Protein AF-0000000066362443 (afdb_homodimer)

Secondary structure (DSSP, 8-state):
---EEEEEEEEE---HHHHHHHHHHHHHHHHHHHHHHHTT--HHHHHHHHHHHHHH-TTS-SBTBPPP-TTS---EEEEEEETTT--EEEEEEE-S-S-HHHHHHHHHHHSS-SEEEHHHHHHHHHHTTPPPPS--S-HHHHHHHHHHHHS---HHHHHSSS----EEEEEEE-TTS-EEEEEEE---TTPPTTB--STTSBTTTEEEETTTEEEEEEE-HHHHHHHTHHHHHHHHHHTT--HHHHHHHHHHHHHHHH---EEEEEEETTS-EEEEESSSEEEEEEEETTEEEEESSTT--EEEE--/---EEEEEEEEE---HHHHHHHHHHHHHHHHHHHHHHHTT--HHHHHHHHHHHHHH-TTS-SBTBPPP-TTS---EEEEEEETTT--EEEEEEE-S-S-HHHHHHHHHHHSS-SEEEHHHHHHHHHHTTPPPPS--S-HHHHHHHHHHHHS---HHHHHSSS----EEEEEEE-TTS-EEEEEEE---TTPPTTB--STTSBTTTEEEETTTEEEEEEE-HHHHHHHTHHHHHHHHHHTT--HHHHHHHHHHHHHHHH---EEEEEEETTS-EEEEESSSEEEEEEEETTEEEEESSTT--EEEE--

Structure (mmCIF, N/CA/C/O backbone):
data_AF-0000000066362443-model_v1
#
loop_
_entity.id
_entity.type
_entity.pdbx_description
1 polymer 'Isoaspartyl peptidase/L-asparaginase'
#
loop_
_atom_site.group_PDB
_atom_site.id
_atom_site.type_symbol
_atom_site.label_atom_id
_atom_site.label_alt_id
_atom_site.label_comp_id
_atom_site.label_asym_id
_atom_site.label_entity_id
_atom_site.label_seq_id
_atom_site.pdbx_PDB_ins_code
_atom_site.Cartn_x
_atom_site.Cartn_y
_atom_site.Cartn_z
_atom_site.occupancy
_atom_site.B_iso_or_equiv
_atom_site.auth_seq_id
_atom_site.auth_comp_id
_atom_site.auth_asym_id
_atom_site.auth_atom_id
_atom_site.pdbx_PDB_model_num
ATOM 1 N N . MET A 1 1 ? -24.266 21 6.996 1 66.88 1 MET A N 1
ATOM 2 C CA . MET A 1 1 ? -23.75 20.016 7.938 1 66.88 1 MET A CA 1
ATOM 3 C C . MET A 1 1 ? -22.469 20.5 8.594 1 66.88 1 MET A C 1
ATOM 5 O O . MET A 1 1 ? -21.828 21.422 8.094 1 66.88 1 MET A O 1
ATOM 9 N N . LYS A 1 2 ? -22.219 19.984 9.773 1 86.62 2 LYS A N 1
ATOM 10 C CA . LYS A 1 2 ? -21.047 20.375 10.547 1 86.62 2 LYS A CA 1
ATOM 11 C C . LYS A 1 2 ? -19.766 19.922 9.859 1 86.62 2 LYS A C 1
ATOM 13 O O . LYS A 1 2 ? -19.703 18.844 9.281 1 86.62 2 LYS A O 1
ATOM 18 N N . THR A 1 3 ? -18.891 20.875 9.68 1 96.44 3 THR A N 1
ATOM 19 C CA . THR A 1 3 ? -17.578 20.609 9.102 1 96.44 3 THR A CA 1
ATOM 20 C C . THR A 1 3 ? -16.547 20.359 10.203 1 96.44 3 THR A C 1
ATOM 22 O O . THR A 1 3 ? -16.672 20.891 11.305 1 96.44 3 THR A O 1
ATOM 25 N N . VAL A 1 4 ? -15.672 19.5 9.977 1 98.62 4 VAL A N 1
ATOM 26 C CA . VAL A 1 4 ? -14.609 19.172 10.914 1 98.62 4 VAL A CA 1
ATOM 27 C C . VAL A 1 4 ? -13.289 18.984 10.164 1 98.62 4 VAL A C 1
ATOM 29 O O . VAL A 1 4 ? -13.273 18.438 9.055 1 98.62 4 VAL A O 1
ATOM 32 N N . ILE A 1 5 ? -12.219 19.453 10.688 1 98.81 5 ILE A N 1
ATOM 33 C CA . ILE A 1 5 ? -10.883 19.141 10.203 1 98.81 5 ILE A CA 1
ATOM 34 C C . ILE A 1 5 ? -9.992 18.75 11.375 1 98.81 5 ILE A C 1
ATOM 36 O O . ILE A 1 5 ? -10.094 19.328 12.461 1 98.81 5 ILE A O 1
ATOM 40 N N . VAL A 1 6 ? -9.227 17.734 11.227 1 98.94 6 VAL A N 1
ATOM 41 C CA . VAL A 1 6 ? -8.258 17.281 12.211 1 98.94 6 VAL A CA 1
ATOM 42 C C . VAL A 1 6 ? -6.895 17.078 11.547 1 98.94 6 VAL A C 1
ATOM 44 O O . VAL A 1 6 ? -6.809 16.5 10.461 1 98.94 6 VAL A O 1
ATOM 47 N N . VAL A 1 7 ? -5.809 17.578 12.18 1 98.88 7 VAL A N 1
ATOM 48 C CA . VAL A 1 7 ? -4.469 17.516 11.602 1 98.88 7 VAL A CA 1
ATOM 49 C C . VAL A 1 7 ? -3.488 16.953 12.625 1 98.88 7 VAL A C 1
ATOM 51 O O . VAL A 1 7 ? -3.68 17.109 13.828 1 98.88 7 VAL A O 1
ATOM 54 N N . HIS A 1 8 ? -2.531 16.219 12.164 1 98.81 8 HIS A N 1
ATOM 55 C CA . HIS A 1 8 ? -1.396 15.859 13 1 98.81 8 HIS A CA 1
ATOM 56 C C . HIS A 1 8 ? -0.08 16.312 12.375 1 98.81 8 HIS A C 1
ATOM 58 O O . HIS A 1 8 ? 0.039 16.375 11.148 1 98.81 8 HIS A O 1
ATOM 64 N N . GLY A 1 9 ? 0.887 16.531 13.273 1 98.19 9 GLY A N 1
ATOM 65 C CA . GLY A 1 9 ? 2.211 16.969 12.844 1 98.19 9 GLY A CA 1
ATOM 66 C C . GLY A 1 9 ? 3.281 15.922 13.086 1 98.19 9 GLY A C 1
ATOM 67 O O . GLY A 1 9 ? 4.457 16.25 13.258 1 98.19 9 GLY A O 1
ATOM 68 N N . GLY A 1 10 ? 2.834 14.688 13.18 1 97.25 10 GLY A N 1
ATOM 69 C CA . GLY A 1 10 ? 3.795 13.609 13.352 1 97.25 10 GLY A CA 1
ATOM 70 C C . GLY A 1 10 ? 3.857 13.078 14.773 1 97.25 10 GLY A C 1
ATOM 71 O O . GLY A 1 10 ? 3.838 13.859 15.727 1 97.25 10 GLY A O 1
ATOM 72 N N . ALA A 1 11 ? 3.922 11.766 14.883 1 95.31 11 ALA A N 1
ATOM 73 C CA . ALA A 1 11 ? 4.035 11.094 16.172 1 95.31 11 ALA A CA 1
ATOM 74 C C . ALA A 1 11 ? 5.477 10.664 16.438 1 95.31 11 ALA A C 1
ATOM 76 O O . ALA A 1 11 ? 6.008 9.789 15.766 1 95.31 11 ALA A O 1
ATOM 77 N N . TRP A 1 12 ? 6.141 11.234 17.406 1 92.12 12 TRP A N 1
ATOM 78 C CA . TRP A 1 12 ? 7.508 10.93 17.797 1 92.12 12 TRP A CA 1
ATOM 79 C C . TRP A 1 12 ? 7.875 11.656 19.094 1 92.12 12 TRP A C 1
ATOM 81 O O . TRP A 1 12 ? 7.027 12.312 19.703 1 92.12 12 TRP A O 1
ATOM 91 N N . SER A 1 13 ? 9.109 11.5 19.438 1 92.06 13 SER A N 1
ATOM 92 C CA . SER A 1 13 ? 9.594 12.188 20.641 1 92.06 13 SER A CA 1
ATOM 93 C C . SER A 1 13 ? 9.992 13.625 20.328 1 92.06 13 SER A C 1
ATOM 95 O O . SER A 1 13 ? 11.172 13.984 20.422 1 92.06 13 SER A O 1
ATOM 97 N N . ILE A 1 14 ? 9.016 14.43 20.047 1 92.75 14 ILE A N 1
ATOM 98 C CA . ILE A 1 14 ? 9.25 15.828 19.703 1 92.75 14 ILE A CA 1
ATOM 99 C C . ILE A 1 14 ? 10.039 16.516 20.812 1 92.75 14 ILE A C 1
ATOM 101 O O . ILE A 1 14 ? 9.594 16.562 21.969 1 92.75 14 ILE A O 1
ATOM 105 N N . PRO A 1 15 ? 11.164 17.047 20.453 1 92.81 15 PRO A N 1
ATOM 106 C CA . PRO A 1 15 ? 11.969 17.719 21.484 1 92.81 15 PRO A CA 1
ATOM 107 C C . PRO A 1 15 ? 11.305 19 22 1 92.81 15 PRO A C 1
ATOM 109 O O . PRO A 1 15 ? 10.523 19.625 21.281 1 92.81 15 PRO A O 1
ATOM 112 N N . ASP A 1 16 ? 11.711 19.438 23.125 1 95.06 16 ASP A N 1
ATOM 113 C CA . ASP A 1 16 ? 11.172 20.641 23.734 1 95.06 16 ASP A CA 1
ATOM 114 C C . ASP A 1 16 ? 11.375 21.859 22.828 1 95.06 16 ASP A C 1
ATOM 116 O O . ASP A 1 16 ? 10.516 22.734 22.766 1 95.06 16 ASP A O 1
ATOM 120 N N . ALA A 1 17 ? 12.492 21.844 22.156 1 93.44 17 ALA A N 1
ATOM 121 C CA . ALA A 1 17 ? 12.859 22.984 21.312 1 93.44 17 ALA A CA 1
ATOM 122 C C . ALA A 1 17 ? 11.875 23.156 20.172 1 93.44 17 ALA A C 1
ATOM 124 O O . ALA A 1 17 ? 11.734 24.266 19.625 1 93.44 17 ALA A O 1
ATOM 125 N N . LEU A 1 18 ? 11.117 22.094 19.812 1 93.62 18 LEU A N 1
ATOM 126 C CA . LEU A 1 18 ? 10.203 22.125 18.672 1 93.62 18 LEU A CA 1
ATOM 127 C C . LEU A 1 18 ? 8.75 22.141 19.141 1 93.62 18 LEU A C 1
ATOM 129 O O . LEU A 1 18 ? 7.836 22.234 18.312 1 93.62 18 LEU A O 1
ATOM 133 N N . ALA A 1 19 ? 8.5 22.047 20.406 1 96.62 19 ALA A N 1
ATOM 134 C CA . ALA A 1 19 ? 7.152 21.891 20.953 1 96.62 19 ALA A CA 1
ATOM 135 C C . ALA A 1 19 ? 6.25 23.047 20.531 1 96.62 19 ALA A C 1
ATOM 137 O O . ALA A 1 19 ? 5.164 22.828 19.984 1 96.62 19 ALA A O 1
ATOM 138 N N . GLU A 1 20 ? 6.691 24.25 20.75 1 97.62 20 GLU A N 1
ATOM 139 C CA . GLU A 1 20 ? 5.867 25.422 20.484 1 97.62 20 GLU A CA 1
ATOM 140 C C . GLU A 1 20 ? 5.605 25.562 18.984 1 97.62 20 GLU A C 1
ATOM 142 O O . GLU A 1 20 ? 4.477 25.844 18.578 1 97.62 20 GLU A O 1
ATOM 147 N N . SER A 1 21 ? 6.652 25.406 18.188 1 97.38 21 SER A N 1
ATOM 148 C CA . SER A 1 21 ? 6.496 25.547 16.75 1 97.38 21 SER A CA 1
ATOM 149 C C . SER A 1 21 ? 5.605 24.453 16.188 1 97.38 21 SER A C 1
ATOM 151 O O . SER A 1 21 ? 4.855 24.672 15.234 1 97.38 21 SER A O 1
ATOM 153 N N . SER A 1 22 ? 5.715 23.281 16.766 1 97.56 22 SER A N 1
ATOM 154 C CA . SER A 1 22 ? 4.875 22.172 16.312 1 97.56 22 SER A CA 1
ATOM 155 C C . SER A 1 22 ? 3.398 22.453 16.562 1 97.56 22 SER A C 1
ATOM 157 O O . SER A 1 22 ? 2.562 22.25 15.688 1 97.56 22 SER A O 1
ATOM 159 N N . VAL A 1 23 ? 3.1 22.938 17.734 1 98.56 23 VAL A N 1
ATOM 160 C CA . VAL A 1 23 ? 1.715 23.234 18.094 1 98.56 23 VAL A CA 1
ATOM 161 C C . VAL A 1 23 ? 1.209 24.391 17.219 1 98.56 23 VAL A C 1
ATOM 163 O O . VAL A 1 23 ? 0.091 24.344 16.703 1 98.56 23 VAL A O 1
ATOM 166 N N . ALA A 1 24 ? 2.043 25.422 17.078 1 98.62 24 ALA A N 1
ATOM 167 C CA . ALA A 1 24 ? 1.66 26.562 16.25 1 98.62 24 ALA A CA 1
ATOM 168 C C . ALA A 1 24 ? 1.382 26.125 14.812 1 98.62 24 ALA A C 1
ATOM 170 O O . ALA A 1 24 ? 0.449 26.609 14.172 1 98.62 24 ALA A O 1
ATOM 171 N N . GLY A 1 25 ? 2.242 25.188 14.328 1 98.5 25 GLY A N 1
ATOM 172 C CA . GLY A 1 25 ? 2.1 24.703 12.961 1 98.5 25 GLY A CA 1
ATOM 173 C C . GLY A 1 25 ? 0.812 23.938 12.727 1 98.5 25 GLY A C 1
ATOM 174 O O . GLY A 1 25 ? 0.129 24.156 11.727 1 98.5 25 GLY A O 1
ATOM 175 N N . VAL A 1 26 ? 0.477 23.062 13.633 1 98.75 26 VAL A N 1
ATOM 176 C CA . VAL A 1 26 ? -0.737 22.266 13.445 1 98.75 26 VAL A CA 1
ATOM 177 C C . VAL A 1 26 ? -1.964 23.172 13.602 1 98.75 26 VAL A C 1
ATOM 179 O O . VAL A 1 26 ? -2.988 22.953 12.953 1 98.75 26 VAL A O 1
ATOM 182 N N . LYS A 1 27 ? -1.936 24.141 14.5 1 98.81 27 LYS A N 1
ATOM 183 C CA . LYS A 1 27 ? -3.033 25.094 14.617 1 98.81 27 LYS A CA 1
ATOM 184 C C . LYS A 1 27 ? -3.244 25.844 13.305 1 98.81 27 LYS A C 1
ATOM 186 O O . LYS A 1 27 ? -4.379 26 12.844 1 98.81 27 LYS A O 1
ATOM 191 N N . ALA A 1 28 ? -2.145 26.344 12.773 1 98.81 28 ALA A N 1
ATOM 192 C CA . ALA A 1 28 ? -2.215 27.078 11.516 1 98.81 28 ALA A CA 1
ATOM 193 C C . ALA A 1 28 ? -2.811 26.219 10.406 1 98.81 28 ALA A C 1
ATOM 195 O O . ALA A 1 28 ? -3.633 26.703 9.625 1 98.81 28 ALA A O 1
ATOM 196 N N . ALA A 1 29 ? -2.355 24.969 10.328 1 98.88 29 ALA A N 1
ATOM 197 C CA . ALA A 1 29 ? -2.842 24.047 9.305 1 98.88 29 ALA A CA 1
ATOM 198 C C . ALA A 1 29 ? -4.336 23.797 9.469 1 98.88 29 ALA A C 1
ATOM 200 O O . ALA A 1 29 ? -5.086 23.797 8.492 1 98.88 29 ALA A O 1
ATOM 201 N N . ALA A 1 30 ? -4.766 23.516 10.695 1 98.88 30 ALA A N 1
ATOM 202 C CA . ALA A 1 30 ? -6.18 23.266 10.969 1 98.88 30 ALA A CA 1
ATOM 203 C C . ALA A 1 30 ? -7.027 24.484 10.594 1 98.88 30 ALA A C 1
ATOM 205 O O . ALA A 1 30 ? -8.102 24.344 10 1 98.88 30 ALA A O 1
ATOM 206 N N . ARG A 1 31 ? -6.551 25.688 10.938 1 98.62 31 ARG A N 1
ATOM 207 C CA . ARG A 1 31 ? -7.262 26.922 10.609 1 98.62 31 ARG A CA 1
ATOM 208 C C . ARG A 1 31 ? -7.367 27.109 9.102 1 98.62 31 ARG A C 1
ATOM 210 O O . ARG A 1 31 ? -8.398 27.547 8.594 1 98.62 31 ARG A O 1
ATOM 217 N N . ALA A 1 32 ? -6.293 26.812 8.438 1 98.81 32 ALA A N 1
ATOM 218 C CA . ALA A 1 32 ? -6.289 26.938 6.984 1 98.81 32 ALA A CA 1
ATOM 219 C C . ALA A 1 32 ? -7.312 26 6.348 1 98.81 32 ALA A C 1
ATOM 221 O O . ALA A 1 32 ? -8.047 26.406 5.441 1 98.81 32 ALA A O 1
ATOM 222 N N . GLY A 1 33 ? -7.301 24.719 6.762 1 98.81 33 GLY A N 1
ATOM 223 C CA . GLY A 1 33 ? -8.289 23.781 6.262 1 98.81 33 GLY A CA 1
ATOM 224 C C . GLY A 1 33 ? -9.719 24.172 6.594 1 98.81 33 GLY A C 1
ATOM 225 O O . GLY A 1 33 ? -10.617 24.031 5.762 1 98.81 33 GLY A O 1
ATOM 226 N N . ASP A 1 34 ? -9.906 24.656 7.777 1 98.31 34 ASP A N 1
ATOM 227 C CA . ASP A 1 34 ? -11.234 25.094 8.211 1 98.31 34 ASP A CA 1
ATOM 228 C C . ASP A 1 34 ? -11.742 26.25 7.352 1 98.31 34 ASP A C 1
ATOM 230 O O . ASP A 1 34 ? -12.93 26.328 7.035 1 98.31 34 ASP A O 1
ATOM 234 N N . ALA A 1 35 ? -10.883 27.203 7.109 1 98 35 ALA A N 1
ATOM 235 C CA . ALA A 1 35 ? -11.258 28.344 6.27 1 98 35 ALA A CA 1
ATOM 236 C C . ALA A 1 35 ? -11.805 27.875 4.926 1 98 35 ALA A C 1
ATOM 238 O O . ALA A 1 35 ? -12.75 28.453 4.395 1 98 35 ALA A O 1
ATOM 239 N N . VAL A 1 36 ? -11.219 26.812 4.395 1 98.38 36 VAL A N 1
ATOM 240 C CA . VAL A 1 36 ? -11.688 26.234 3.143 1 98.38 36 VAL A CA 1
ATOM 241 C C . VAL A 1 36 ? -13.086 25.656 3.326 1 98.38 36 VAL A C 1
ATOM 243 O O . VAL A 1 36 ? -13.984 25.922 2.521 1 98.38 36 VAL A O 1
ATOM 246 N N . LEU A 1 37 ? -13.281 24.938 4.348 1 98.06 37 LEU A N 1
ATOM 247 C CA . LEU A 1 37 ? -14.562 24.297 4.613 1 98.06 37 LEU A CA 1
ATOM 248 C C . LEU A 1 37 ? -15.664 25.328 4.824 1 98.06 37 LEU A C 1
ATOM 250 O O . LEU A 1 37 ? -16.797 25.125 4.387 1 98.06 37 LEU A O 1
ATOM 254 N N . ARG A 1 38 ? -15.336 26.375 5.453 1 95.56 38 ARG A N 1
ATOM 255 C CA . ARG A 1 38 ? -16.312 27.406 5.789 1 95.56 38 ARG A CA 1
ATOM 256 C C . ARG A 1 38 ? -16.828 28.109 4.531 1 95.56 38 ARG A C 1
ATOM 258 O O . ARG A 1 38 ? -17.922 28.672 4.531 1 95.56 38 ARG A O 1
ATOM 265 N N . THR A 1 39 ? -16.094 28.125 3.506 1 95.94 39 THR A N 1
ATOM 266 C CA . THR A 1 39 ? -16.516 28.734 2.252 1 95.94 39 THR A CA 1
ATOM 267 C C . THR A 1 39 ? -17.359 27.766 1.432 1 95.94 39 THR A C 1
ATOM 269 O O . THR A 1 39 ? -17.734 28.062 0.299 1 95.94 39 THR A O 1
ATOM 272 N N . GLY A 1 40 ? -17.531 26.578 1.901 1 95.88 40 GLY A N 1
ATOM 273 C CA . GLY A 1 40 ? -18.375 25.594 1.233 1 95.88 40 GLY A CA 1
ATOM 274 C C . GLY A 1 40 ? -17.594 24.688 0.296 1 95.88 40 GLY A C 1
ATOM 275 O O . GLY A 1 40 ? -18.188 23.859 -0.398 1 95.88 40 GLY A O 1
ATOM 276 N N . ARG A 1 41 ? -16.281 24.781 0.365 1 97.44 41 ARG A N 1
ATOM 277 C CA . ARG A 1 41 ? -15.453 23.938 -0.494 1 97.44 41 ARG A CA 1
ATOM 278 C C . ARG A 1 41 ? -15.32 22.531 0.079 1 97.44 41 ARG A C 1
ATOM 280 O O . ARG A 1 41 ? -15.773 22.266 1.191 1 97.44 41 ARG A O 1
ATOM 287 N N . SER A 1 42 ? -14.742 21.656 -0.659 1 98.56 42 SER A N 1
ATOM 288 C CA . SER A 1 42 ? -14.82 20.234 -0.404 1 98.56 42 SER A CA 1
ATOM 289 C C . SER A 1 42 ? -13.82 19.797 0.662 1 98.56 42 SER A C 1
ATOM 291 O O . SER A 1 42 ? -12.867 20.531 0.955 1 98.56 42 SER A O 1
ATOM 293 N N . ALA A 1 43 ? -14.094 18.609 1.232 1 98.81 43 ALA A N 1
ATOM 294 C CA . ALA A 1 43 ? -13.172 18 2.191 1 98.81 43 ALA A CA 1
ATOM 295 C C . ALA A 1 43 ? -11.789 17.797 1.57 1 98.81 43 ALA A C 1
ATOM 297 O O . ALA A 1 43 ? -10.773 17.984 2.236 1 98.81 43 ALA A O 1
ATOM 298 N N . ILE A 1 44 ? -11.742 17.375 0.306 1 98.88 44 ILE A N 1
ATOM 299 C CA . ILE A 1 44 ? -10.477 17.125 -0.368 1 98.88 44 ILE A CA 1
ATOM 300 C C . ILE A 1 44 ? -9.68 18.422 -0.49 1 98.88 44 ILE A C 1
ATOM 302 O O . ILE A 1 44 ? -8.461 18.422 -0.337 1 98.88 44 ILE A O 1
ATOM 306 N N . ASP A 1 45 ? -10.352 19.578 -0.74 1 98.94 45 ASP A N 1
ATOM 307 C CA . ASP A 1 45 ? -9.688 20.875 -0.766 1 98.94 45 ASP A CA 1
ATOM 308 C C . ASP A 1 45 ? -9.102 21.219 0.602 1 98.94 45 ASP A C 1
ATOM 310 O O . ASP A 1 45 ? -8.008 21.781 0.69 1 98.94 45 ASP A O 1
ATOM 314 N N . ALA A 1 46 ? -9.844 20.891 1.614 1 98.94 46 ALA A N 1
ATOM 315 C CA . ALA A 1 46 ? -9.453 21.234 2.979 1 98.94 46 ALA A CA 1
ATOM 316 C C . ALA A 1 46 ? -8.211 20.469 3.408 1 98.94 46 ALA A C 1
ATOM 318 O O . ALA A 1 46 ? -7.273 21.047 3.963 1 98.94 46 ALA A O 1
ATOM 319 N N . VAL A 1 47 ? -8.203 19.172 3.156 1 98.94 47 VAL A N 1
ATOM 320 C CA . VAL A 1 47 ? -7.078 18.375 3.619 1 98.94 47 VAL A CA 1
ATOM 321 C C . VAL A 1 47 ? -5.832 18.719 2.807 1 98.94 47 VAL A C 1
ATOM 323 O O . VAL A 1 47 ? -4.719 18.719 3.334 1 98.94 47 VAL A O 1
ATOM 326 N N . GLU A 1 48 ? -5.973 18.984 1.51 1 98.94 48 GLU A N 1
ATOM 327 C CA . GLU A 1 48 ? -4.82 19.422 0.729 1 98.94 48 GLU A CA 1
ATOM 328 C C . GLU A 1 48 ? -4.242 20.719 1.281 1 98.94 48 GLU A C 1
ATOM 330 O O . GLU A 1 48 ? -3.025 20.844 1.444 1 98.94 48 GLU A O 1
ATOM 335 N N . THR A 1 49 ? -5.109 21.672 1.543 1 98.94 49 THR A N 1
ATOM 336 C CA . THR A 1 49 ? -4.68 22.969 2.053 1 98.94 49 THR A CA 1
ATOM 337 C C . THR A 1 49 ? -3.963 22.812 3.391 1 98.94 49 THR A C 1
ATOM 339 O O . THR A 1 49 ? -2.908 23.406 3.607 1 98.94 49 THR A O 1
ATOM 342 N N . ALA A 1 50 ? -4.543 22.031 4.27 1 98.94 50 ALA A N 1
ATOM 343 C CA . ALA A 1 50 ? -3.955 21.812 5.59 1 98.94 50 ALA A CA 1
ATOM 344 C C . ALA A 1 50 ? -2.576 21.172 5.477 1 98.94 50 ALA A C 1
ATOM 346 O O . ALA A 1 50 ? -1.621 21.625 6.117 1 98.94 50 ALA A O 1
ATOM 347 N N . VAL A 1 51 ? -2.455 20.141 4.664 1 98.94 51 VAL A N 1
ATOM 348 C CA . VAL A 1 51 ? -1.196 19.406 4.562 1 98.94 51 VAL A CA 1
ATOM 349 C C . VAL A 1 51 ? -0.158 20.266 3.84 1 98.94 51 VAL A C 1
ATOM 351 O O . VAL A 1 51 ? 1.027 20.219 4.176 1 98.94 51 VAL A O 1
ATOM 354 N N . ARG A 1 52 ? -0.578 21.047 2.863 1 98.81 52 ARG A N 1
ATOM 355 C CA . ARG A 1 52 ? 0.349 21.969 2.223 1 98.81 52 ARG A CA 1
ATOM 356 C C . ARG A 1 52 ? 0.948 22.938 3.24 1 98.81 52 ARG A C 1
ATOM 358 O O . ARG A 1 52 ? 2.141 23.25 3.186 1 98.81 52 ARG A O 1
ATOM 365 N N . CYS A 1 53 ? 0.105 23.422 4.148 1 98.69 53 CYS A N 1
ATOM 366 C CA . CYS A 1 53 ? 0.58 24.312 5.203 1 98.69 53 CYS A CA 1
ATOM 367 C C . CYS A 1 53 ? 1.691 23.656 6.012 1 98.69 53 CYS A C 1
ATOM 369 O O . CYS A 1 53 ? 2.693 24.297 6.336 1 98.69 53 CYS A O 1
ATOM 371 N N . LEU A 1 54 ? 1.498 22.422 6.266 1 98.56 54 LEU A N 1
ATOM 372 C CA . LEU A 1 54 ? 2.479 21.672 7.047 1 98.56 54 LEU A CA 1
ATOM 373 C C . LEU A 1 54 ? 3.723 21.375 6.219 1 98.56 54 LEU A C 1
ATOM 375 O O . LEU A 1 54 ? 4.844 21.422 6.73 1 98.56 54 LEU A O 1
ATOM 379 N N . GLU A 1 55 ? 3.529 21 4.93 1 97.94 55 GLU A N 1
ATOM 380 C CA . GLU A 1 55 ? 4.652 20.75 4.031 1 97.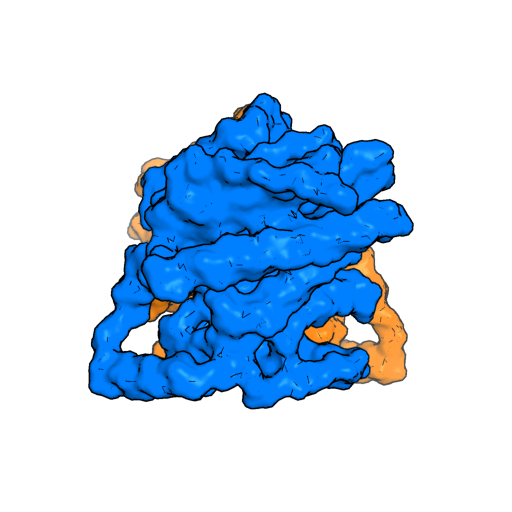94 55 GLU A CA 1
ATOM 381 C C . GLU A 1 55 ? 5.527 22 3.881 1 97.94 55 GLU A C 1
ATOM 383 O O . GLU A 1 55 ? 6.742 21.891 3.715 1 97.94 55 GLU A O 1
ATOM 388 N N . ASP A 1 56 ? 4.965 23.156 3.949 1 97.38 56 ASP A N 1
ATOM 389 C CA . ASP A 1 56 ? 5.68 24.422 3.766 1 97.38 56 ASP A CA 1
ATOM 390 C C . ASP A 1 56 ? 6.406 24.828 5.043 1 97.38 56 ASP A C 1
ATOM 392 O O . ASP A 1 56 ? 7.266 25.719 5.02 1 97.38 56 ASP A O 1
ATOM 396 N N . ASP A 1 57 ? 6.07 24.281 6.184 1 96.25 57 ASP A N 1
ATOM 397 C CA . ASP A 1 57 ? 6.66 24.594 7.48 1 96.25 57 ASP A CA 1
ATOM 398 C C . ASP A 1 57 ? 7.832 23.656 7.785 1 96.25 57 ASP A C 1
ATOM 400 O O . ASP A 1 57 ? 7.641 22.469 8.039 1 96.25 57 ASP A O 1
ATOM 404 N N . PRO A 1 58 ? 9.055 24.172 7.789 1 93.5 58 PRO A N 1
ATOM 405 C CA . PRO A 1 58 ? 10.234 23.328 7.973 1 93.5 58 PRO A CA 1
ATOM 406 C C . PRO A 1 58 ? 10.242 22.594 9.32 1 93.5 58 PRO A C 1
ATOM 408 O O . PRO A 1 58 ? 11.008 21.656 9.516 1 93.5 58 PRO A O 1
ATOM 411 N N . THR A 1 59 ? 9.305 23.016 10.211 1 93.25 59 THR A N 1
ATOM 412 C CA . THR A 1 59 ? 9.195 22.344 11.5 1 93.25 59 THR A CA 1
ATOM 413 C C . THR A 1 59 ? 8.852 20.859 11.32 1 93.25 59 THR A C 1
ATOM 415 O O . THR A 1 59 ? 9.25 20.016 12.125 1 93.25 59 THR A O 1
ATOM 418 N N . PHE A 1 60 ? 8.195 20.484 10.18 1 94.44 60 PHE A N 1
ATOM 419 C CA . PHE A 1 60 ? 7.57 19.172 10.086 1 94.44 60 PHE A CA 1
ATOM 420 C C . PHE A 1 60 ? 8.328 18.281 9.102 1 94.44 60 PHE A C 1
ATOM 422 O O . PHE A 1 60 ? 8.031 17.094 8.977 1 94.44 60 PHE A O 1
ATOM 429 N N . ASP A 1 61 ? 9.195 18.703 8.359 1 89.44 61 ASP A N 1
ATOM 430 C CA . ASP A 1 61 ? 10.117 17.953 7.516 1 89.44 61 ASP A CA 1
ATOM 431 C C . ASP A 1 61 ? 9.359 17.062 6.523 1 89.44 61 ASP A C 1
ATOM 433 O O . ASP A 1 61 ? 9.758 15.93 6.262 1 89.44 61 ASP A O 1
ATOM 437 N N . ALA A 1 62 ? 8.195 17.391 5.996 1 92.75 62 ALA A N 1
ATOM 438 C CA . ALA A 1 62 ? 7.395 16.594 5.066 1 92.75 62 ALA A CA 1
ATOM 439 C C . ALA A 1 62 ? 7.406 17.219 3.67 1 92.75 62 ALA A C 1
ATOM 441 O O . ALA A 1 62 ? 6.707 16.734 2.771 1 92.75 62 ALA A O 1
ATOM 442 N N . GLY A 1 63 ? 8.031 18.094 3.395 1 92.06 63 GLY A N 1
ATOM 443 C CA . GLY A 1 63 ? 8.336 18.953 2.268 1 92.06 63 GLY A CA 1
ATOM 444 C C . GLY A 1 63 ? 9.562 19.812 2.494 1 92.06 63 GLY A C 1
ATOM 445 O O . GLY A 1 63 ? 10.695 19.328 2.406 1 92.06 63 GLY A O 1
ATOM 446 N N . HIS A 1 64 ? 9.297 21 2.891 1 92 64 HIS A N 1
ATOM 447 C CA . HIS A 1 64 ? 10.422 21.812 3.334 1 92 64 HIS A CA 1
ATOM 448 C C . HIS A 1 64 ? 11.008 21.297 4.641 1 92 64 HIS A C 1
ATOM 450 O O . HIS A 1 64 ? 10.266 20.891 5.539 1 92 64 HIS A O 1
ATOM 456 N N . GLY A 1 65 ? 12.336 21.203 4.648 1 88.88 65 GLY A N 1
ATOM 457 C CA . GLY A 1 65 ? 13.016 20.703 5.836 1 88.88 65 GLY A CA 1
ATOM 458 C C . GLY A 1 65 ? 13.18 19.188 5.828 1 88.88 65 GLY A C 1
ATOM 459 O O . GLY A 1 65 ? 13.586 18.609 6.828 1 88.88 65 GLY A O 1
ATOM 460 N N . SER A 1 66 ? 12.875 18.562 4.719 1 90.44 66 SER A N 1
ATOM 461 C CA . SER A 1 66 ? 12.914 17.109 4.609 1 90.44 66 SER A CA 1
ATOM 462 C C . SER A 1 66 ? 14.312 16.562 4.879 1 90.44 66 SER A C 1
ATOM 464 O O . SER A 1 66 ? 15.297 17.297 4.793 1 90.44 66 SER A O 1
ATOM 466 N N . VAL A 1 67 ? 14.344 15.289 5.195 1 89.25 67 VAL A N 1
ATOM 467 C CA . VAL A 1 67 ? 15.578 14.633 5.598 1 89.25 67 VAL A CA 1
ATOM 468 C C . VAL A 1 67 ? 16.203 13.938 4.391 1 89.25 67 VAL A C 1
ATOM 470 O O . VAL A 1 67 ? 15.547 13.734 3.369 1 89.25 67 VAL A O 1
ATOM 473 N N . LEU A 1 68 ? 17.469 13.586 4.59 1 92.12 68 LEU A N 1
ATOM 474 C CA . LEU A 1 68 ? 18.234 13.047 3.465 1 92.12 68 LEU A CA 1
ATOM 475 C C . LEU A 1 68 ? 18.359 11.531 3.566 1 92.12 68 LEU A C 1
ATOM 477 O O . LEU A 1 68 ? 18.547 10.992 4.66 1 92.12 68 LEU A O 1
ATOM 481 N N . ASN A 1 69 ? 18.203 10.867 2.42 1 93.31 69 ASN A N 1
ATOM 482 C CA . ASN A 1 69 ? 18.453 9.438 2.365 1 93.31 69 ASN A CA 1
ATOM 483 C C . ASN A 1 69 ? 19.953 9.133 2.352 1 93.31 69 ASN A C 1
ATOM 485 O O . ASN A 1 69 ? 20.766 10.039 2.514 1 93.31 69 ASN A O 1
ATOM 489 N N . ILE A 1 70 ? 20.344 7.883 2.203 1 93.56 70 ILE A N 1
ATOM 490 C CA . ILE A 1 70 ? 21.734 7.445 2.318 1 93.56 70 ILE A CA 1
ATOM 491 C C . ILE A 1 70 ? 22.562 8.078 1.209 1 93.56 70 ILE A C 1
ATOM 493 O O . ILE A 1 70 ? 23.781 8.18 1.327 1 93.56 70 ILE A O 1
ATOM 497 N N . SER A 1 71 ? 21.953 8.578 0.137 1 93.75 71 SER A N 1
ATOM 498 C CA . SER A 1 71 ? 22.672 9.188 -0.98 1 93.75 71 SER A CA 1
ATOM 499 C C . SER A 1 71 ? 22.625 10.711 -0.908 1 93.75 71 SER A C 1
ATOM 501 O O . SER A 1 71 ? 23.016 11.391 -1.854 1 93.75 71 SER A O 1
ATOM 503 N N . GLY A 1 72 ? 22 11.211 0.108 1 93.31 72 GLY A N 1
ATOM 504 C CA . GLY A 1 72 ? 21.969 12.648 0.298 1 93.31 72 GLY A CA 1
ATOM 505 C C . GLY A 1 72 ? 20.891 13.328 -0.528 1 93.31 72 GLY A C 1
ATOM 506 O O . GLY A 1 72 ? 21.031 14.484 -0.917 1 93.31 72 GLY A O 1
ATOM 507 N N . GLU A 1 73 ? 19.859 12.586 -0.766 1 93.94 73 GLU A N 1
ATOM 508 C CA . GLU A 1 73 ? 18.75 13.109 -1.566 1 93.94 73 GLU A CA 1
ATOM 509 C C . GLU A 1 73 ? 17.453 13.133 -0.77 1 93.94 73 GLU A C 1
ATOM 511 O O . GLU A 1 73 ? 17.266 12.328 0.145 1 93.94 73 GLU A O 1
ATOM 516 N N . VAL A 1 74 ? 16.578 14.094 -1.172 1 94.81 74 VAL A N 1
ATOM 517 C CA . VAL A 1 74 ? 15.234 14.148 -0.59 1 94.81 74 VAL A CA 1
ATOM 518 C C . VAL A 1 74 ? 14.273 13.32 -1.435 1 94.81 74 VAL A C 1
ATOM 520 O O . VAL A 1 74 ? 14.195 13.492 -2.654 1 94.81 74 VAL A O 1
ATOM 523 N N . GLU A 1 75 ? 13.641 12.391 -0.875 1 96.31 75 GLU A N 1
ATOM 524 C CA . GLU A 1 75 ? 12.547 11.625 -1.479 1 96.31 75 GLU A CA 1
ATOM 525 C C . GLU A 1 75 ? 11.266 11.75 -0.654 1 96.31 75 GLU A C 1
ATOM 527 O O . GLU A 1 75 ? 11.25 11.414 0.532 1 96.31 75 GLU A O 1
ATOM 532 N N . LEU A 1 76 ? 10.203 12.188 -1.302 1 97.44 76 LEU A N 1
ATOM 533 C CA . LEU A 1 76 ? 8.961 12.508 -0.611 1 97.44 76 LEU A CA 1
ATOM 534 C C . LEU A 1 76 ? 7.859 11.523 -1.002 1 97.44 76 LEU A C 1
ATOM 536 O O . LEU A 1 76 ? 7.844 11.016 -2.125 1 97.44 76 LEU A O 1
ATOM 540 N N . ASP A 1 77 ? 6.961 11.25 -0.101 1 98.44 77 ASP A N 1
ATOM 541 C CA . ASP A 1 77 ? 5.797 10.391 -0.294 1 98.44 77 ASP A CA 1
ATOM 542 C C . ASP A 1 77 ? 4.52 11.086 0.166 1 98.44 77 ASP A C 1
ATOM 544 O O . ASP A 1 77 ? 4.531 11.828 1.151 1 98.44 77 ASP A O 1
ATOM 548 N N . SER A 1 78 ? 3.434 10.852 -0.508 1 98.88 78 SER A N 1
ATOM 549 C CA . SER A 1 78 ? 2.172 11.453 -0.098 1 98.88 78 SER A CA 1
ATOM 550 C C . SER A 1 78 ? 0.98 10.719 -0.694 1 98.88 78 SER A C 1
ATOM 552 O O . SER A 1 78 ? 1.105 10.062 -1.731 1 98.88 78 SER A O 1
ATOM 554 N N . ILE A 1 79 ? -0.124 10.828 -0.021 1 98.94 79 ILE A N 1
ATOM 555 C CA . ILE A 1 79 ? -1.386 10.297 -0.529 1 98.94 79 ILE A CA 1
ATOM 556 C C . ILE A 1 79 ? -2.516 11.281 -0.223 1 98.94 79 ILE A C 1
ATOM 558 O O . ILE A 1 79 ? -2.443 12.039 0.749 1 98.94 79 ILE A O 1
ATOM 562 N N . ILE A 1 80 ? -3.518 11.328 -1.036 1 98.94 80 ILE A N 1
ATOM 563 C CA . ILE A 1 80 ? -4.777 12.031 -0.81 1 98.94 80 ILE A CA 1
ATOM 564 C C . ILE A 1 80 ? -5.938 11.18 -1.322 1 98.94 80 ILE A C 1
ATOM 566 O O . ILE A 1 80 ? -5.816 10.508 -2.348 1 98.94 80 ILE A O 1
ATOM 570 N N . MET A 1 81 ? -7.035 11.133 -0.599 1 98.94 81 MET A N 1
ATOM 571 C CA . MET A 1 81 ? -8.117 10.219 -0.941 1 98.94 81 MET A CA 1
ATOM 572 C C . MET A 1 81 ? -9.477 10.852 -0.657 1 98.94 81 MET A C 1
ATOM 574 O O . MET A 1 81 ? -9.656 11.516 0.369 1 98.94 81 MET A O 1
ATOM 578 N N . ASP A 1 82 ? -10.383 10.648 -1.569 1 98.81 82 ASP A N 1
ATOM 579 C CA . ASP A 1 82 ? -11.758 11.141 -1.52 1 98.81 82 ASP A CA 1
ATOM 580 C C . ASP A 1 82 ? -12.711 10.055 -1.043 1 98.81 82 ASP A C 1
ATOM 582 O O . ASP A 1 82 ? -12.859 9.016 -1.697 1 98.81 82 ASP A O 1
ATOM 586 N N . GLY A 1 83 ? -13.438 10.359 0.035 1 98.69 83 GLY A N 1
ATOM 587 C CA . GLY A 1 83 ? -14.273 9.336 0.65 1 98.69 83 GLY A CA 1
ATOM 588 C C . GLY A 1 83 ? -15.555 9.07 -0.12 1 98.69 83 GLY A C 1
ATOM 589 O O . GLY A 1 83 ? -16.172 8.016 0.048 1 98.69 83 GLY A O 1
ATOM 590 N N . GLU A 1 84 ? -15.953 9.992 -0.92 1 98.31 84 GLU A N 1
ATOM 591 C CA . GLU A 1 84 ? -17.203 9.82 -1.668 1 98.31 84 GLU A CA 1
ATOM 592 C C . GLU A 1 84 ? -17.047 8.758 -2.752 1 98.31 84 GLU A C 1
ATOM 594 O O . GLU A 1 84 ? -17.859 7.84 -2.842 1 98.31 84 GLU A O 1
ATOM 599 N N . THR A 1 85 ? -16 8.828 -3.541 1 98.06 85 THR A N 1
ATOM 600 C CA . THR A 1 85 ? -15.836 7.973 -4.707 1 98.06 85 THR A CA 1
ATOM 601 C C . THR A 1 85 ? -14.75 6.93 -4.461 1 98.06 85 THR A C 1
ATOM 603 O O . THR A 1 85 ? -14.578 6 -5.25 1 98.06 85 THR A O 1
ATOM 606 N N . LEU A 1 86 ? -13.969 7.121 -3.447 1 98.75 86 LEU A N 1
ATOM 607 C CA . LEU A 1 86 ? -12.781 6.344 -3.123 1 98.75 86 LEU A CA 1
ATOM 608 C C . LEU A 1 86 ? -11.648 6.648 -4.102 1 98.75 86 LEU A C 1
ATOM 610 O O . LEU A 1 86 ? -10.648 5.922 -4.148 1 98.75 86 LEU A O 1
ATOM 614 N N . ALA A 1 87 ? -11.781 7.73 -4.906 1 98.69 87 ALA A N 1
ATOM 615 C CA . ALA A 1 87 ? -10.656 8.172 -5.727 1 98.69 87 ALA A CA 1
ATOM 616 C C . ALA A 1 87 ? -9.445 8.516 -4.863 1 98.69 87 ALA A C 1
ATOM 618 O O . ALA A 1 87 ? -9.594 9.086 -3.779 1 98.69 87 ALA A O 1
ATOM 619 N N . ALA A 1 88 ? -8.297 8.148 -5.398 1 98.88 88 ALA A N 1
ATOM 620 C CA . ALA A 1 88 ? -7.074 8.391 -4.633 1 98.88 88 ALA A CA 1
ATOM 621 C C . ALA A 1 88 ? -5.898 8.703 -5.559 1 98.88 88 ALA A C 1
ATOM 623 O O . ALA A 1 88 ? -5.895 8.297 -6.723 1 98.88 88 ALA A O 1
ATOM 624 N N . GLY A 1 89 ? -4.988 9.453 -5.066 1 98.94 89 GLY A N 1
ATOM 625 C CA . GLY A 1 89 ? -3.701 9.727 -5.688 1 98.94 89 GLY A CA 1
ATOM 626 C C . GLY A 1 89 ? -2.539 9.633 -4.715 1 98.94 89 GLY A C 1
ATOM 627 O O . GLY A 1 89 ? -2.66 10.023 -3.555 1 98.94 89 GLY A O 1
ATOM 628 N N . ALA A 1 90 ? -1.47 9.125 -5.207 1 98.94 90 ALA A N 1
ATOM 629 C CA . ALA A 1 90 ? -0.281 8.992 -4.371 1 98.94 90 ALA A CA 1
ATOM 630 C C . ALA A 1 90 ? 0.993 9.164 -5.191 1 98.94 90 ALA A C 1
ATOM 632 O O . ALA A 1 90 ? 1.02 8.844 -6.383 1 98.94 90 ALA A O 1
ATOM 633 N N . VAL A 1 91 ? 1.998 9.656 -4.574 1 98.88 91 VAL A N 1
ATOM 634 C CA . VAL A 1 91 ? 3.352 9.688 -5.121 1 98.88 91 VAL A CA 1
ATOM 635 C C . VAL A 1 91 ? 4.336 9.125 -4.102 1 98.88 91 VAL A C 1
ATOM 637 O O . VAL A 1 91 ? 4.156 9.297 -2.893 1 98.88 91 VAL A O 1
ATOM 640 N N . ALA A 1 92 ? 5.289 8.422 -4.57 1 98.69 92 ALA A N 1
ATOM 641 C CA . ALA A 1 92 ? 6.297 7.809 -3.707 1 98.69 92 ALA A CA 1
ATOM 642 C C . ALA A 1 92 ? 7.703 8.039 -4.258 1 98.69 92 ALA A C 1
ATOM 644 O O . ALA A 1 92 ? 7.918 7.977 -5.473 1 98.69 92 ALA A O 1
ATOM 645 N N . SER A 1 93 ? 8.594 8.383 -3.363 1 97.81 93 SER A N 1
ATOM 646 C CA . SER A 1 93 ? 10.008 8.602 -3.672 1 97.81 93 SER A CA 1
ATOM 647 C C . SER A 1 93 ? 10.18 9.695 -4.719 1 97.81 93 SER A C 1
ATOM 649 O O . SER A 1 93 ? 11.008 9.578 -5.621 1 97.81 93 SER A O 1
ATOM 651 N N . VAL A 1 94 ? 9.305 10.664 -4.688 1 97.5 94 VAL A N 1
ATOM 652 C CA . VAL A 1 94 ? 9.43 11.75 -5.648 1 97.5 94 VAL A CA 1
ATOM 653 C C . VAL A 1 94 ? 10.422 12.789 -5.125 1 97.5 94 VAL A C 1
ATOM 655 O O . VAL A 1 94 ? 10.531 13 -3.914 1 97.5 94 VAL A O 1
ATOM 658 N N . ARG A 1 95 ? 11.109 13.445 -6.047 1 95.62 95 ARG A N 1
ATOM 659 C CA . ARG A 1 95 ? 12.156 14.383 -5.645 1 95.62 95 ARG A CA 1
ATOM 660 C C . ARG A 1 95 ? 11.82 15.797 -6.109 1 95.62 95 ARG A C 1
ATOM 662 O O . ARG A 1 95 ? 11.172 15.984 -7.141 1 95.62 95 ARG A O 1
ATOM 669 N N . ASN A 1 96 ? 12.203 16.734 -5.305 1 93.94 96 ASN A N 1
ATOM 670 C CA . ASN A 1 96 ? 12.234 18.141 -5.684 1 93.94 96 ASN A CA 1
ATOM 671 C C . ASN A 1 96 ? 10.828 18.703 -5.863 1 93.94 96 ASN A C 1
ATOM 673 O O . ASN A 1 96 ? 10.57 19.453 -6.809 1 93.94 96 ASN A O 1
ATOM 677 N N . ILE A 1 97 ? 9.898 18.312 -5.07 1 96.88 97 ILE A N 1
ATOM 678 C CA . ILE A 1 97 ? 8.531 18.812 -5.078 1 96.88 97 ILE A CA 1
ATOM 679 C C . ILE A 1 97 ? 8.195 19.438 -3.723 1 96.88 97 ILE A C 1
ATOM 681 O O . ILE A 1 97 ? 8.219 18.75 -2.697 1 96.88 97 ILE A O 1
ATOM 685 N N . ALA A 1 98 ? 7.863 20.656 -3.666 1 96.88 98 ALA A N 1
ATOM 686 C CA . ALA A 1 98 ? 7.613 21.359 -2.408 1 96.88 98 ALA A CA 1
ATOM 687 C C . ALA A 1 98 ? 6.363 20.812 -1.721 1 96.88 98 ALA A C 1
ATOM 689 O O . ALA A 1 98 ? 6.305 20.734 -0.49 1 96.88 98 ALA A O 1
ATOM 690 N N . ASN A 1 99 ? 5.367 20.516 -2.557 1 98.25 99 ASN A N 1
ATOM 691 C CA . ASN A 1 99 ? 4.09 20.047 -2.031 1 98.25 99 ASN A CA 1
ATOM 692 C C . ASN A 1 99 ? 3.672 18.734 -2.676 1 98.25 99 ASN A C 1
ATOM 694 O O . ASN A 1 99 ? 2.785 18.703 -3.531 1 98.25 99 ASN A O 1
ATOM 698 N N . PRO A 1 100 ? 4.215 17.641 -2.189 1 98.5 100 PRO A N 1
ATOM 699 C CA . PRO A 1 100 ? 3.9 16.344 -2.783 1 98.5 100 PRO A CA 1
ATOM 700 C C . PRO A 1 100 ? 2.42 15.984 -2.67 1 98.5 100 PRO A C 1
ATOM 702 O O . PRO A 1 100 ? 1.897 15.234 -3.496 1 98.5 100 PRO A O 1
ATOM 705 N N . VAL A 1 101 ? 1.686 16.547 -1.716 1 98.94 101 VAL A N 1
ATOM 706 C CA . VAL A 1 101 ? 0.267 16.234 -1.558 1 98.94 101 VAL A CA 1
ATOM 707 C C . VAL A 1 101 ? -0.51 16.766 -2.764 1 98.94 101 VAL A C 1
ATOM 709 O O . VAL A 1 101 ? -1.468 16.141 -3.215 1 98.94 101 VAL A O 1
ATOM 712 N N . SER A 1 102 ? -0.078 17.875 -3.24 1 98.88 102 SER A N 1
ATOM 713 C CA . SER A 1 102 ? -0.734 18.438 -4.418 1 98.88 102 SER A CA 1
ATOM 714 C C . SER A 1 102 ? -0.427 17.609 -5.664 1 98.88 102 SER A C 1
ATOM 716 O O . SER A 1 102 ? -1.273 17.484 -6.551 1 98.88 102 SER A O 1
ATOM 718 N N . LEU A 1 103 ? 0.792 17.125 -5.746 1 98.88 103 LEU A N 1
ATOM 719 C CA . LEU A 1 103 ? 1.125 16.234 -6.852 1 98.88 103 LEU A CA 1
ATOM 720 C C . LEU A 1 103 ? 0.32 14.938 -6.77 1 98.88 103 LEU A C 1
ATOM 722 O O . LEU A 1 103 ? -0.127 14.414 -7.789 1 98.88 103 LEU A O 1
ATOM 726 N N . ALA A 1 104 ? 0.152 14.43 -5.59 1 98.94 104 ALA A N 1
ATOM 727 C CA . ALA A 1 104 ? -0.692 13.258 -5.395 1 98.94 104 ALA A CA 1
ATOM 728 C C . ALA A 1 104 ? -2.115 13.516 -5.883 1 98.94 104 ALA A C 1
ATOM 730 O O . ALA A 1 104 ? -2.711 12.672 -6.555 1 98.94 104 ALA A O 1
ATOM 731 N N . ARG A 1 105 ? -2.611 14.633 -5.523 1 98.94 105 ARG A N 1
ATOM 732 C CA . ARG A 1 105 ? -3.953 14.977 -5.984 1 98.94 105 ARG A CA 1
ATOM 733 C C . ARG A 1 105 ? -4.012 15.039 -7.504 1 98.94 105 ARG A C 1
ATOM 735 O O . ARG A 1 105 ? -4.992 14.609 -8.117 1 98.94 105 ARG A O 1
ATOM 742 N N . ALA A 1 106 ? -2.98 15.633 -8.102 1 98.88 106 ALA A N 1
ATOM 743 C CA . ALA A 1 106 ? -2.938 15.703 -9.555 1 98.88 106 ALA A CA 1
ATOM 744 C C . ALA A 1 106 ? -2.957 14.305 -10.172 1 98.88 106 ALA A C 1
ATOM 746 O O . ALA A 1 106 ? -3.58 14.086 -11.211 1 98.88 106 ALA A O 1
ATOM 747 N N . VAL A 1 107 ? -2.258 13.328 -9.555 1 98.88 107 VAL A N 1
ATOM 748 C CA . VAL A 1 107 ? -2.312 11.945 -10.031 1 98.88 107 VAL A CA 1
ATOM 749 C C . VAL A 1 107 ? -3.758 11.453 -10.023 1 98.88 107 VAL A C 1
ATOM 751 O O . VAL A 1 107 ? -4.219 10.844 -10.984 1 98.88 107 VAL A O 1
ATOM 754 N N . MET A 1 108 ? -4.461 11.711 -8.984 1 98.81 108 MET A N 1
ATOM 755 C CA . MET A 1 108 ? -5.848 11.289 -8.805 1 98.81 108 MET A CA 1
ATOM 756 C C . MET A 1 108 ? -6.742 11.898 -9.883 1 98.81 108 MET A C 1
ATOM 758 O O . MET A 1 108 ? -7.621 11.219 -10.414 1 98.81 108 MET A O 1
ATOM 762 N N . GLU A 1 109 ? -6.504 13.125 -10.188 1 98.62 109 GLU A N 1
ATOM 763 C CA . GLU A 1 109 ? -7.469 13.875 -10.992 1 98.62 109 GLU A CA 1
ATOM 764 C C . GLU A 1 109 ? -7.082 13.859 -12.469 1 98.62 109 GLU A C 1
ATOM 766 O O . GLU A 1 109 ? -7.945 13.992 -13.336 1 98.62 109 GLU A O 1
ATOM 771 N N . LYS A 1 110 ? -5.793 13.727 -12.742 1 98.5 110 LYS A N 1
ATOM 772 C CA . LYS A 1 110 ? -5.348 13.977 -14.109 1 98.5 110 LYS A CA 1
ATOM 773 C C . LYS A 1 110 ? -4.816 12.703 -14.758 1 98.5 110 LYS A C 1
ATOM 775 O O . LYS A 1 110 ? -4.32 12.734 -15.883 1 98.5 110 LYS A O 1
ATOM 780 N N . THR A 1 111 ? -4.867 11.609 -14.078 1 97.69 111 THR A N 1
ATOM 781 C CA . THR A 1 111 ? -4.473 10.328 -14.656 1 97.69 111 THR A CA 1
ATOM 782 C C . THR A 1 111 ? -5.512 9.258 -14.359 1 97.69 111 THR A C 1
ATOM 784 O O . THR A 1 111 ? -6.469 9.5 -13.617 1 97.69 111 THR A O 1
ATOM 787 N N . ASP A 1 112 ? -5.316 8.086 -14.969 1 95.25 112 ASP A N 1
ATOM 788 C CA . ASP A 1 112 ? -6.176 6.938 -14.695 1 95.25 112 ASP A CA 1
ATOM 789 C C . ASP A 1 112 ? -5.562 6.031 -13.633 1 95.25 112 ASP A C 1
ATOM 791 O O . ASP A 1 112 ? -5.984 4.883 -13.469 1 95.25 112 ASP A O 1
ATOM 795 N N . HIS A 1 113 ? -4.484 6.57 -12.969 1 97.56 113 HIS A N 1
ATOM 796 C CA . HIS A 1 113 ? -3.736 5.762 -12.016 1 97.56 113 HIS A CA 1
ATOM 797 C C . HIS A 1 113 ? -3.932 6.27 -10.594 1 97.56 113 HIS A C 1
ATOM 799 O O . HIS A 1 113 ? -4.453 7.367 -10.383 1 97.56 113 HIS A O 1
ATOM 805 N N . VAL A 1 114 ? -3.512 5.449 -9.641 1 98.62 114 VAL A N 1
ATOM 806 C CA . VAL A 1 114 ? -3.588 5.82 -8.227 1 98.62 114 VAL A CA 1
ATOM 807 C C . VAL A 1 114 ? -2.209 6.25 -7.734 1 98.62 114 VAL A C 1
ATOM 809 O O . VAL A 1 114 ? -2.096 7.152 -6.898 1 98.62 114 VAL A O 1
ATOM 812 N N . MET A 1 115 ? -1.146 5.672 -8.258 1 98.81 115 MET A N 1
ATOM 813 C CA . MET A 1 115 ? 0.17 5.926 -7.68 1 98.81 115 MET A CA 1
ATOM 814 C C . MET A 1 115 ? 1.237 6 -8.766 1 98.81 115 MET A C 1
ATOM 816 O O . MET A 1 115 ? 1.269 5.16 -9.672 1 98.81 115 MET A O 1
ATOM 820 N N . LEU A 1 116 ? 2.07 6.977 -8.672 1 98.88 116 LEU A N 1
ATOM 821 C CA . LEU A 1 116 ? 3.281 7.102 -9.477 1 98.88 116 LEU A CA 1
ATOM 822 C C . LEU A 1 116 ? 4.516 7.219 -8.586 1 98.88 116 LEU A C 1
ATOM 824 O O . LEU A 1 116 ? 4.469 7.871 -7.539 1 98.88 116 LEU A O 1
ATOM 828 N N . THR A 1 117 ? 5.586 6.637 -9.023 1 98.56 117 THR A N 1
ATOM 829 C CA . THR A 1 117 ? 6.762 6.625 -8.164 1 98.56 117 THR A CA 1
ATOM 830 C C . THR A 1 117 ? 7.98 7.184 -8.898 1 98.56 117 THR A C 1
ATOM 832 O O . THR A 1 117 ? 8.039 7.141 -10.125 1 98.56 117 THR A O 1
ATOM 835 N N . ASP A 1 118 ? 8.828 7.734 -8.148 1 97.56 118 ASP A N 1
ATOM 836 C CA . ASP A 1 118 ? 10.203 8.086 -8.508 1 97.56 118 ASP A CA 1
ATOM 837 C C . ASP A 1 118 ? 10.25 8.773 -9.875 1 97.56 118 ASP A C 1
ATOM 839 O O . ASP A 1 118 ? 9.602 9.797 -10.078 1 97.56 118 ASP A O 1
ATOM 843 N N . ARG A 1 119 ? 10.852 8.141 -10.852 1 95.94 119 ARG A N 1
ATOM 844 C CA . ARG A 1 119 ? 11.055 8.75 -12.164 1 95.94 119 ARG A CA 1
ATOM 845 C C . ARG A 1 119 ? 9.719 9.07 -12.828 1 95.94 119 ARG A C 1
ATOM 847 O O . ARG A 1 119 ? 9.562 10.133 -13.438 1 95.94 119 ARG A O 1
ATOM 854 N N . GLY A 1 120 ? 8.805 8.156 -12.664 1 97.88 120 GLY A N 1
ATOM 855 C CA . GLY A 1 120 ? 7.492 8.375 -13.25 1 97.88 120 GLY A CA 1
ATOM 856 C C . GLY A 1 120 ? 6.758 9.555 -12.648 1 97.88 120 GLY A C 1
ATOM 857 O O . GLY A 1 120 ? 6.145 10.344 -13.367 1 97.88 120 GLY A O 1
ATOM 858 N N . ALA A 1 121 ? 6.859 9.656 -11.344 1 98.38 121 ALA A N 1
ATOM 859 C CA . ALA A 1 121 ? 6.23 10.789 -10.656 1 98.38 121 ALA A CA 1
ATOM 860 C C . ALA A 1 121 ? 6.863 12.109 -11.086 1 98.38 121 ALA A C 1
ATOM 862 O O . ALA A 1 121 ? 6.164 13.102 -11.289 1 98.38 121 ALA A O 1
ATOM 863 N N . SER A 1 122 ? 8.141 12.109 -11.219 1 97.06 122 SER A N 1
ATOM 864 C CA . SER A 1 122 ? 8.859 13.312 -11.633 1 97.06 122 SER A CA 1
ATOM 865 C C . SER A 1 122 ? 8.484 13.711 -13.055 1 97.06 122 SER A C 1
ATOM 867 O O . SER A 1 122 ? 8.289 14.891 -13.336 1 97.06 122 SER A O 1
ATOM 869 N N . MET A 1 123 ? 8.461 12.734 -13.906 1 97.62 123 MET A N 1
ATOM 870 C CA . MET A 1 123 ? 8.062 13 -15.289 1 97.62 123 MET A CA 1
ATOM 871 C C . MET A 1 123 ? 6.66 13.586 -15.352 1 97.62 123 MET A C 1
ATOM 873 O O . MET A 1 123 ? 6.402 14.516 -16.125 1 97.62 123 MET A O 1
ATOM 877 N N . PHE A 1 124 ? 5.816 13.102 -14.594 1 98.69 124 PHE A N 1
ATOM 878 C CA . PHE A 1 124 ? 4.445 13.594 -14.547 1 98.69 124 PHE A CA 1
ATOM 879 C C . PHE A 1 124 ? 4.406 15.031 -14.023 1 98.69 124 PHE A C 1
ATOM 881 O O . PHE A 1 124 ? 3.711 15.883 -14.586 1 98.69 124 PHE A O 1
ATOM 888 N N . ALA A 1 125 ? 5.117 15.242 -12.914 1 98.62 125 ALA A N 1
ATOM 889 C CA . ALA A 1 125 ? 5.203 16.594 -12.352 1 98.62 125 ALA A CA 1
ATOM 890 C C . ALA A 1 125 ? 5.668 17.594 -13.398 1 98.62 125 ALA A C 1
ATOM 892 O O . ALA A 1 125 ? 5.109 18.688 -13.508 1 98.62 125 ALA A O 1
ATOM 893 N N . GLU A 1 126 ? 6.688 17.188 -14.109 1 97.69 126 GLU A N 1
ATOM 894 C CA . GLU A 1 126 ? 7.195 18.047 -15.18 1 97.69 126 GLU A CA 1
ATOM 895 C C . GLU A 1 126 ? 6.133 18.297 -16.25 1 97.69 126 GLU A C 1
ATOM 897 O O . GLU A 1 126 ? 5.953 19.422 -16.703 1 97.69 126 GLU A O 1
ATOM 902 N N . HIS A 1 127 ? 5.461 17.266 -16.594 1 97.75 127 HIS A N 1
ATOM 903 C CA . HIS A 1 127 ? 4.453 17.328 -17.641 1 97.75 127 HIS A CA 1
ATOM 904 C C . HIS A 1 127 ? 3.346 18.312 -17.297 1 97.75 127 HIS A C 1
ATOM 906 O O . HIS A 1 127 ? 2.859 19.031 -18.156 1 97.75 127 HIS A O 1
ATOM 912 N N . ILE A 1 128 ? 2.971 18.359 -16.031 1 98 128 ILE A N 1
ATOM 913 C CA . ILE A 1 128 ? 1.837 19.203 -15.672 1 98 128 ILE A CA 1
ATOM 914 C C . ILE A 1 128 ? 2.34 20.562 -15.188 1 98 128 ILE A C 1
ATOM 916 O O . ILE A 1 128 ? 1.558 21.391 -14.695 1 98 128 ILE A O 1
ATOM 920 N N . GLY A 1 129 ? 3.609 20.766 -15.164 1 97.69 129 GLY A N 1
ATOM 921 C CA . GLY A 1 129 ? 4.184 22.078 -14.898 1 97.69 129 GLY A CA 1
ATOM 922 C C . GLY A 1 129 ? 4.383 22.359 -13.422 1 97.69 129 GLY A C 1
ATOM 923 O O . GLY A 1 129 ? 4.379 23.516 -12.992 1 97.69 129 GLY A O 1
ATOM 924 N N . THR A 1 130 ? 4.512 21.312 -12.617 1 97.19 130 THR A N 1
ATOM 925 C CA . THR A 1 130 ? 4.781 21.516 -11.195 1 97.19 130 THR A CA 1
ATOM 926 C C . THR A 1 130 ? 6.156 22.141 -10.992 1 97.19 130 THR A C 1
ATOM 928 O O . THR A 1 130 ? 7.156 21.656 -11.508 1 97.19 130 THR A O 1
ATOM 931 N N . PRO A 1 131 ? 6.234 23.203 -10.242 1 94.81 131 PRO A N 1
ATOM 932 C CA . PRO A 1 131 ? 7.535 23.844 -10.016 1 94.81 131 PRO A CA 1
ATOM 933 C C . PRO A 1 131 ? 8.523 22.922 -9.297 1 94.81 131 PRO A C 1
ATOM 935 O O . PRO A 1 131 ? 8.141 22.188 -8.383 1 94.81 131 PRO A O 1
ATOM 938 N N . VAL A 1 132 ? 9.734 23.016 -9.711 1 94.62 132 VAL A N 1
ATOM 939 C CA . VAL A 1 132 ? 10.797 22.25 -9.062 1 94.62 132 VAL A CA 1
ATOM 940 C C . VAL A 1 132 ? 11.289 23 -7.828 1 94.62 132 VAL A C 1
ATOM 942 O O . VAL A 1 132 ? 11.539 24.203 -7.887 1 94.62 132 VAL A O 1
ATOM 945 N N . ALA A 1 133 ? 11.391 22.266 -6.754 1 94.44 133 ALA A N 1
ATOM 946 C CA . ALA A 1 133 ? 11.883 22.875 -5.516 1 94.44 133 ALA A CA 1
ATOM 947 C C . ALA A 1 133 ? 13.359 22.547 -5.293 1 94.44 133 ALA A C 1
ATOM 949 O O . ALA A 1 133 ? 13.766 21.391 -5.402 1 94.44 133 ALA A O 1
ATOM 950 N N . HIS A 1 134 ? 14.164 23.547 -4.949 1 90.06 134 HIS A N 1
ATOM 951 C CA . HIS A 1 134 ? 15.594 23.344 -4.777 1 90.06 134 HIS A CA 1
ATOM 952 C C . HIS A 1 134 ? 16.016 23.594 -3.338 1 90.06 134 HIS A C 1
ATOM 954 O O . HIS A 1 134 ? 17.188 23.375 -2.979 1 90.06 134 HIS A O 1
ATOM 960 N N . ASP A 1 135 ? 15.117 23.984 -2.529 1 90.62 135 ASP A N 1
ATOM 961 C CA . ASP A 1 135 ? 15.469 24.406 -1.174 1 90.62 135 ASP A CA 1
ATOM 962 C C . ASP A 1 135 ? 14.672 23.609 -0.139 1 90.62 135 ASP A C 1
ATOM 964 O O . ASP A 1 135 ? 14.078 24.188 0.776 1 90.62 135 ASP A O 1
ATOM 968 N N . LEU A 1 136 ? 14.672 22.344 -0.342 1 93.38 136 LEU A N 1
ATOM 969 C CA . LEU A 1 136 ? 13.867 21.531 0.56 1 93.38 136 LEU A CA 1
ATOM 970 C C . LEU A 1 136 ? 14.68 21.109 1.783 1 93.38 136 LEU A C 1
ATOM 972 O O . LEU A 1 136 ? 14.109 20.672 2.785 1 93.38 136 LEU A O 1
ATOM 976 N N . VAL A 1 137 ? 15.992 21.312 1.73 1 92.88 137 VAL A N 1
ATOM 977 C CA . VAL A 1 137 ? 16.844 20.844 2.811 1 92.88 137 VAL A CA 1
ATOM 978 C C . VAL A 1 137 ? 17.438 22.031 3.562 1 92.88 137 VAL A C 1
ATOM 980 O O . VAL A 1 137 ? 17.984 22.953 2.949 1 92.88 137 VAL A O 1
ATOM 983 N N . THR A 1 138 ? 17.312 21.922 4.852 1 89.69 138 THR A N 1
ATOM 984 C CA . THR A 1 138 ? 17.906 22.984 5.656 1 89.69 138 THR A CA 1
ATOM 985 C C . THR A 1 138 ? 19.406 22.75 5.82 1 89.69 138 THR A C 1
ATOM 987 O O . THR A 1 138 ? 19.891 21.625 5.664 1 89.69 138 THR A O 1
ATOM 990 N N . GLU A 1 139 ? 20.047 23.844 6.121 1 89.5 139 GLU A N 1
ATOM 991 C CA . GLU A 1 139 ? 21.484 23.719 6.391 1 89.5 139 GLU A CA 1
ATOM 992 C C . GLU A 1 139 ? 21.75 22.812 7.582 1 89.5 139 GLU A C 1
ATOM 994 O O . GLU A 1 139 ? 22.734 22.062 7.598 1 89.5 139 GLU A O 1
ATOM 999 N N . LEU A 1 140 ? 20.938 22.906 8.461 1 85.69 140 LEU A N 1
ATOM 1000 C CA . LEU A 1 140 ? 21.078 22.078 9.656 1 85.69 140 LEU A CA 1
ATOM 1001 C C . LEU A 1 140 ? 20.984 20.609 9.312 1 85.69 140 LEU A C 1
ATOM 1003 O O . LEU A 1 140 ? 21.766 19.797 9.805 1 85.69 140 LEU A O 1
ATOM 1007 N N . GLU A 1 141 ? 20 20.234 8.516 1 86.56 141 GLU A N 1
ATOM 1008 C CA . GLU A 1 141 ? 19.828 18.844 8.117 1 86.56 141 GLU A CA 1
ATOM 1009 C C . GLU A 1 141 ? 21.047 18.359 7.336 1 86.56 141 GLU A C 1
ATOM 1011 O O . GLU A 1 141 ? 21.484 17.203 7.512 1 86.56 141 GLU A O 1
ATOM 1016 N N . ARG A 1 142 ? 21.578 19.141 6.523 1 89.69 142 ARG A N 1
ATOM 1017 C CA . ARG A 1 142 ? 22.75 18.766 5.746 1 89.69 142 ARG A CA 1
ATOM 1018 C C . ARG A 1 142 ? 23.938 18.453 6.656 1 89.69 142 ARG A C 1
ATOM 1020 O O . ARG A 1 142 ? 24.672 17.484 6.43 1 89.69 142 ARG A O 1
ATOM 1027 N N . LYS A 1 143 ? 24.109 19.281 7.605 1 88.44 143 LYS A N 1
ATOM 1028 C CA . LYS A 1 143 ? 25.203 19.078 8.555 1 88.44 143 LYS A CA 1
ATOM 1029 C C . LYS A 1 143 ? 25.016 17.797 9.359 1 88.44 143 LYS A C 1
ATOM 1031 O O . LYS A 1 143 ? 25.969 17.047 9.562 1 88.44 143 LYS A O 1
ATOM 1036 N N . GLU A 1 144 ? 23.797 17.625 9.797 1 84.94 144 GLU A N 1
ATOM 1037 C CA . GLU A 1 144 ? 23.5 16.422 10.57 1 84.94 144 GLU A CA 1
ATOM 1038 C C . GLU A 1 144 ? 23.719 15.164 9.742 1 84.94 144 GLU A C 1
ATOM 1040 O O . GLU A 1 144 ? 24.203 14.148 10.25 1 84.94 144 GLU A O 1
ATOM 1045 N N . TRP A 1 145 ? 23.281 15.219 8.547 1 87.5 145 TRP A N 1
ATOM 1046 C CA . TRP A 1 145 ? 23.438 14.086 7.637 1 87.5 145 TRP A CA 1
ATOM 1047 C C . TRP A 1 145 ? 24.906 13.781 7.391 1 87.5 145 TRP A C 1
ATOM 1049 O O . TRP A 1 145 ? 25.312 12.617 7.41 1 87.5 145 TRP A O 1
ATOM 1059 N N . GLU A 1 146 ? 25.734 14.75 7.191 1 88.25 146 GLU A N 1
ATOM 1060 C CA . GLU A 1 146 ? 27.156 14.578 6.977 1 88.25 146 GLU A CA 1
ATOM 1061 C C . GLU A 1 146 ? 27.828 13.945 8.195 1 88.25 146 GLU A C 1
ATOM 1063 O O . GLU A 1 146 ? 28.703 13.094 8.055 1 88.25 146 GLU A O 1
ATOM 1068 N N . HIS A 1 147 ? 27.406 14.344 9.281 1 83.19 147 HIS A N 1
ATOM 1069 C CA . HIS A 1 147 ? 27.953 13.82 10.523 1 83.19 147 HIS A CA 1
ATOM 1070 C C . HIS A 1 147 ? 27.578 12.352 10.711 1 83.19 147 HIS A C 1
ATOM 1072 O O . HIS A 1 147 ? 28.391 11.555 11.18 1 83.19 147 HIS A O 1
ATOM 1078 N N . SER A 1 148 ? 26.359 12.086 10.445 1 79.5 148 SER A N 1
ATOM 1079 C CA . SER A 1 148 ? 25.859 10.719 10.609 1 79.5 148 SER A CA 1
ATOM 1080 C C . SER A 1 148 ? 26.578 9.758 9.664 1 79.5 148 SER A C 1
ATOM 1082 O O . SER A 1 148 ? 26.719 8.57 9.961 1 79.5 148 SER A O 1
ATOM 1084 N N . LYS A 1 149 ? 26.938 10.133 8.586 1 74.94 149 LYS A N 1
ATOM 1085 C CA . LYS A 1 149 ? 27.625 9.312 7.59 1 74.94 149 LYS A CA 1
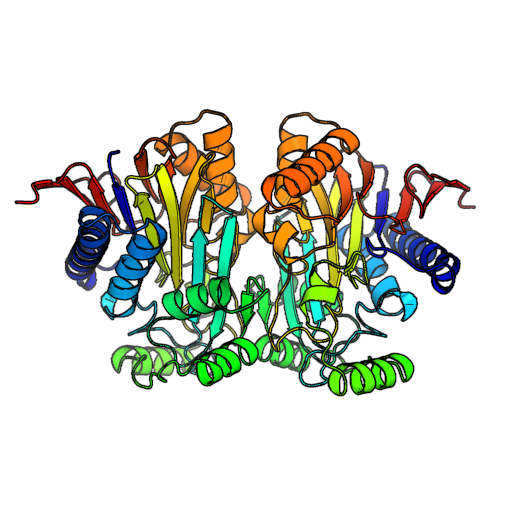ATOM 1086 C C . LYS A 1 149 ? 29.016 8.938 8.055 1 74.94 149 LYS A C 1
ATOM 1088 O O . LYS A 1 149 ? 29.516 7.844 7.758 1 74.94 149 LYS A O 1
ATOM 1093 N N . SER A 1 150 ? 29.578 9.844 8.68 1 68.75 150 SER A N 1
ATOM 1094 C CA . SER A 1 150 ? 30.953 9.664 9.125 1 68.75 150 SER A CA 1
ATOM 1095 C C . SER A 1 150 ? 31.031 8.742 10.336 1 68.75 150 SER A C 1
ATOM 1097 O O . SER A 1 150 ? 32.062 8.125 10.594 1 68.75 150 SER A O 1
ATOM 1099 N N . TYR A 1 151 ? 29.922 8.672 11.07 1 58.22 151 TYR A N 1
ATOM 1100 C CA . TYR A 1 151 ? 29.844 7.797 12.234 1 58.22 151 TYR A CA 1
ATOM 1101 C C . TYR A 1 151 ? 28.609 6.891 12.156 1 58.22 151 TYR A C 1
ATOM 1103 O O . TYR A 1 151 ? 27.578 7.195 12.742 1 58.22 151 TYR A O 1
ATOM 1111 N N . PRO A 1 152 ? 28.594 5.934 11.32 1 53.16 152 PRO A N 1
ATOM 1112 C CA . PRO A 1 152 ? 27.406 5.16 10.953 1 53.16 152 PRO A CA 1
ATOM 1113 C C . PRO A 1 152 ? 26.688 4.57 12.164 1 53.16 152 PRO A C 1
ATOM 1115 O O . PRO A 1 152 ? 27.172 3.596 12.75 1 53.16 152 PRO A O 1
ATOM 1118 N N . ASP A 1 153 ? 26.25 5.363 13.148 1 51 153 ASP A N 1
ATOM 1119 C CA . ASP A 1 153 ? 25.312 4.664 14.016 1 51 153 ASP A CA 1
ATOM 1120 C C . ASP A 1 153 ? 24.141 4.094 13.219 1 51 153 ASP A C 1
ATOM 1122 O O . ASP A 1 153 ? 23.703 4.703 12.242 1 51 153 ASP A O 1
ATOM 1126 N N . GLY A 1 154 ? 23.984 2.916 13.125 1 47.09 154 GLY A N 1
ATOM 1127 C CA . GLY A 1 154 ? 23.141 2.064 12.305 1 47.09 154 GLY A CA 1
ATOM 1128 C C . GLY A 1 154 ? 21.734 2.619 12.117 1 47.09 154 GLY A C 1
ATOM 1129 O O . GLY A 1 154 ? 21.234 3.35 12.977 1 47.09 154 GLY A O 1
ATOM 1130 N N . VAL A 1 155 ? 21.172 2.668 10.883 1 50.19 155 VAL A N 1
ATOM 1131 C CA . VAL A 1 155 ? 19.781 2.918 10.5 1 50.19 155 VAL A CA 1
ATOM 1132 C C . VAL A 1 155 ? 18.844 2.369 11.578 1 50.19 155 VAL A C 1
ATOM 1134 O O . VAL A 1 155 ? 17.766 2.918 11.805 1 50.19 155 VAL A O 1
ATOM 1137 N N . LYS A 1 156 ? 19.312 1.403 12.258 1 51.72 156 LYS A N 1
ATOM 1138 C CA . LYS A 1 156 ? 18.5 0.722 13.266 1 51.72 156 LYS A CA 1
ATOM 1139 C C . LYS A 1 156 ? 18.125 1.67 14.398 1 51.72 156 LYS A C 1
ATOM 1141 O O . LYS A 1 156 ? 17.062 1.517 15.008 1 51.72 156 LYS A O 1
ATOM 1146 N N . LYS A 1 157 ? 19.078 2.553 14.758 1 47.38 157 LYS A N 1
ATOM 1147 C CA . LYS A 1 157 ? 18.75 3.498 15.82 1 47.38 157 LYS A CA 1
ATOM 1148 C C . LYS A 1 157 ? 17.594 4.402 15.414 1 47.38 157 LYS A C 1
ATOM 1150 O O . LYS A 1 157 ? 16.797 4.812 16.266 1 47.38 157 LYS A O 1
ATOM 1155 N N . PHE A 1 158 ? 17.484 4.633 14.156 1 51 158 PHE A N 1
ATOM 1156 C CA . PHE A 1 158 ? 16.469 5.555 13.68 1 51 158 PHE A CA 1
ATOM 1157 C C . PHE A 1 158 ? 15.148 4.824 13.438 1 51 158 PHE A C 1
ATOM 1159 O O . PHE A 1 158 ? 14.086 5.441 13.43 1 51 158 PHE A O 1
ATOM 1166 N N . PHE A 1 159 ? 15.211 3.471 13.133 1 49.19 159 PHE A N 1
ATOM 1167 C CA . PHE A 1 159 ? 13.977 2.717 12.961 1 49.19 159 PHE A CA 1
ATOM 1168 C C . PHE A 1 159 ? 13.25 2.568 14.289 1 49.19 159 PHE A C 1
ATOM 1170 O O . PHE A 1 159 ? 12.016 2.566 14.336 1 49.19 159 PHE A O 1
ATOM 1177 N N . ASN A 1 160 ? 14.062 1.998 15.305 1 44.12 160 ASN A N 1
ATOM 1178 C CA . ASN A 1 160 ? 13.398 1.786 16.594 1 44.12 160 ASN A CA 1
ATOM 1179 C C . ASN A 1 160 ? 13.258 3.092 17.375 1 44.12 160 ASN A C 1
ATOM 1181 O O . ASN A 1 160 ? 12.781 3.092 18.5 1 44.12 160 ASN A O 1
ATOM 1185 N N . THR A 1 161 ? 14.18 3.979 17 1 43.09 161 THR A N 1
ATOM 1186 C CA . THR A 1 161 ? 14.141 5.09 17.938 1 43.09 161 THR A CA 1
ATOM 1187 C C . THR A 1 161 ? 12.875 5.914 17.75 1 43.09 161 THR A C 1
ATOM 1189 O O . THR A 1 161 ? 12.375 6.055 16.641 1 43.09 161 THR A O 1
ATOM 1192 N N . GLN A 1 162 ? 12.141 5.969 18.812 1 50.66 162 GLN A N 1
ATOM 1193 C CA . GLN A 1 162 ? 11.242 7.059 19.188 1 50.66 162 GLN A CA 1
ATOM 1194 C C . GLN A 1 162 ? 11.688 8.375 18.547 1 50.66 162 GLN A C 1
ATOM 1196 O O . GLN A 1 162 ? 11.008 9.398 18.688 1 50.66 162 GLN A O 1
ATOM 1201 N N . TRP A 1 163 ? 12.836 8.242 17.672 1 45.59 163 TRP A N 1
ATOM 1202 C CA . TRP A 1 163 ? 13.57 9.461 17.344 1 45.59 163 TRP A CA 1
ATOM 1203 C C . TRP A 1 163 ? 13.406 9.82 15.875 1 45.59 163 TRP A C 1
ATOM 1205 O O . TRP A 1 163 ? 13.812 9.062 14.992 1 45.59 163 TRP A O 1
ATOM 1215 N N . GLY A 1 164 ? 12.312 10.461 15.414 1 56.25 164 GLY A N 1
ATOM 1216 C CA . GLY A 1 164 ? 12.047 11.523 14.453 1 56.25 164 GLY A CA 1
ATOM 1217 C C . GLY A 1 164 ? 11.289 11.039 13.234 1 56.25 164 GLY A C 1
ATOM 1218 O O . GLY A 1 164 ? 11.773 10.172 12.5 1 56.25 164 GLY A O 1
ATOM 1219 N N . HIS A 1 165 ? 10.062 10.938 13.242 1 62.53 165 HIS A N 1
ATOM 1220 C CA . HIS A 1 165 ? 9.234 10.734 12.055 1 62.53 165 HIS A CA 1
ATOM 1221 C C . HIS A 1 165 ? 8.656 12.055 11.555 1 62.53 165 HIS A C 1
ATOM 1223 O O . HIS A 1 165 ? 8.273 12.914 12.359 1 62.53 165 HIS A O 1
ATOM 1229 N N . ASP A 1 166 ? 8.758 12.133 10.148 1 82.94 166 ASP A N 1
ATOM 1230 C CA . ASP A 1 166 ? 8.477 13.359 9.398 1 82.94 166 ASP A CA 1
ATOM 1231 C C . ASP A 1 166 ? 7.18 13.227 8.609 1 82.94 166 ASP A C 1
ATOM 1233 O O . ASP A 1 166 ? 7.152 13.5 7.406 1 82.94 166 ASP A O 1
ATOM 1237 N N . THR A 1 167 ? 6.18 12.703 9.312 1 96.5 167 THR A N 1
ATOM 1238 C CA . THR A 1 167 ? 4.918 12.516 8.609 1 96.5 167 THR A CA 1
ATOM 1239 C C . THR A 1 167 ? 3.859 13.484 9.125 1 96.5 167 THR A C 1
ATOM 1241 O O . THR A 1 167 ? 3.746 13.695 10.336 1 96.5 167 THR A O 1
ATOM 1244 N N . VAL A 1 168 ? 3.156 14.148 8.227 1 98.75 168 VAL A N 1
ATOM 1245 C CA . VAL A 1 168 ? 2.043 15.023 8.57 1 98.75 168 VAL A CA 1
ATOM 1246 C C . VAL A 1 168 ? 0.769 14.539 7.887 1 98.75 168 VAL A C 1
ATOM 1248 O O . VAL A 1 168 ? 0.831 13.781 6.914 1 98.75 168 VAL A O 1
ATOM 1251 N N . GLY A 1 169 ? -0.383 14.922 8.414 1 98.88 169 GLY A N 1
ATOM 1252 C CA . GLY A 1 169 ? -1.622 14.469 7.805 1 98.88 169 GLY A CA 1
ATOM 1253 C C . GLY A 1 169 ? -2.838 15.242 8.273 1 98.88 169 GLY A C 1
ATOM 1254 O O . GLY A 1 169 ? -2.746 16.047 9.203 1 98.88 169 GLY A O 1
ATOM 1255 N N . ALA A 1 170 ? -3.906 15.023 7.602 1 99 170 ALA A N 1
ATOM 1256 C CA . ALA A 1 170 ? -5.176 15.68 7.898 1 99 170 ALA A CA 1
ATOM 1257 C C . ALA A 1 170 ? -6.355 14.812 7.465 1 99 170 ALA A C 1
ATOM 1259 O O . ALA A 1 170 ? -6.242 14.031 6.516 1 99 170 ALA A O 1
ATOM 1260 N N . VAL A 1 171 ? -7.453 14.93 8.133 1 99 171 VAL A N 1
ATOM 1261 C CA . VAL A 1 171 ? -8.758 14.398 7.754 1 99 171 VAL A CA 1
ATOM 1262 C C . VAL A 1 171 ? -9.82 15.492 7.875 1 99 171 VAL A C 1
ATOM 1264 O O . VAL A 1 171 ? -9.695 16.391 8.703 1 99 171 VAL A O 1
ATOM 1267 N N . ALA A 1 172 ? -10.828 15.406 7.062 1 98.94 172 ALA A N 1
ATOM 1268 C CA . ALA A 1 172 ? -11.844 16.453 7.09 1 98.94 172 ALA A CA 1
ATOM 1269 C C . ALA A 1 172 ? -13.219 15.898 6.715 1 98.94 172 ALA A C 1
ATOM 1271 O O . ALA A 1 172 ? -13.312 14.875 6.023 1 98.94 172 ALA A O 1
ATOM 1272 N N . LEU A 1 173 ? -14.195 16.516 7.156 1 98.75 173 LEU A N 1
ATOM 1273 C CA . LEU A 1 173 ? -15.609 16.359 6.809 1 98.75 173 LEU A CA 1
ATOM 1274 C C . LEU A 1 173 ? -16.188 17.672 6.301 1 98.75 173 LEU A C 1
ATOM 1276 O O . LEU A 1 173 ? -16.109 18.703 6.98 1 98.75 173 LEU A O 1
ATOM 1280 N N . ASP A 1 174 ? -16.75 17.656 5.109 1 98.31 174 ASP A N 1
ATOM 1281 C CA . ASP A 1 174 ? -17.297 18.891 4.566 1 98.31 174 ASP A CA 1
ATOM 1282 C C . ASP A 1 174 ? -18.812 18.969 4.754 1 98.31 174 ASP A C 1
ATOM 1284 O O . ASP A 1 174 ? -19.406 18.062 5.336 1 98.31 174 ASP A O 1
ATOM 1288 N N . SER A 1 175 ? -19.438 20.078 4.297 1 96.94 175 SER A N 1
ATOM 1289 C CA . SER A 1 175 ? -20.844 20.344 4.562 1 96.94 175 SER A CA 1
ATOM 1290 C C . SER A 1 175 ? -21.75 19.422 3.752 1 96.94 175 SER A C 1
ATOM 1292 O O . SER A 1 175 ? -22.938 19.297 4.047 1 96.94 175 SER A O 1
ATOM 1294 N N . SER A 1 176 ? -21.234 18.766 2.74 1 97.31 176 SER A N 1
ATOM 1295 C CA . SER A 1 176 ? -22 17.828 1.926 1 97.31 176 SER A CA 1
ATOM 1296 C C . SER A 1 176 ? -21.953 16.422 2.504 1 97.31 176 SER A C 1
ATOM 1298 O O . SER A 1 176 ? -22.578 15.508 1.976 1 97.31 176 SER A O 1
ATOM 1300 N N . GLY A 1 177 ? -21.156 16.234 3.543 1 97.5 177 GLY A N 1
ATOM 1301 C CA . GLY A 1 177 ? -21.078 14.938 4.203 1 97.5 177 GLY A CA 1
ATOM 1302 C C . GLY A 1 177 ? -19.953 14.07 3.67 1 97.5 177 GLY A C 1
ATOM 1303 O O . GLY A 1 177 ? -19.891 12.875 3.965 1 97.5 177 GLY A O 1
ATOM 1304 N N . ASN A 1 178 ? -19.078 14.641 2.875 1 98.5 178 ASN A N 1
ATOM 1305 C CA . ASN A 1 178 ? -17.938 13.891 2.346 1 98.5 178 ASN A CA 1
ATOM 1306 C C . ASN A 1 178 ? -16.719 13.984 3.271 1 98.5 178 ASN A C 1
ATOM 1308 O O . ASN A 1 178 ? -16.453 15.039 3.842 1 98.5 178 ASN A O 1
ATOM 1312 N N . VAL A 1 179 ? -16.062 12.875 3.434 1 98.81 179 VAL A N 1
ATOM 1313 C CA . VAL A 1 179 ? -14.812 12.859 4.188 1 98.81 179 VAL A CA 1
ATOM 1314 C C . VAL A 1 179 ? -13.625 12.75 3.229 1 98.81 179 VAL A C 1
ATOM 1316 O O . VAL A 1 179 ? -13.797 12.359 2.07 1 98.81 179 VAL A O 1
ATOM 1319 N N . ALA A 1 180 ? -12.43 13.102 3.676 1 98.94 180 ALA A N 1
ATOM 1320 C CA . ALA A 1 180 ? -11.18 12.969 2.926 1 98.94 180 ALA A CA 1
ATOM 1321 C C . ALA A 1 180 ? -9.984 12.859 3.867 1 98.94 180 ALA A C 1
ATOM 1323 O O . ALA A 1 180 ? -10.07 13.25 5.035 1 98.94 180 ALA A O 1
ATOM 1324 N N . CYS A 1 181 ? -8.938 12.336 3.369 1 98.94 181 CYS A N 1
ATOM 1325 C CA . CYS A 1 181 ? -7.688 12.289 4.117 1 98.94 181 CYS A CA 1
ATOM 1326 C C . CYS A 1 181 ? -6.504 12.648 3.225 1 98.94 181 CYS A C 1
ATOM 1328 O O . CYS A 1 181 ? -6.594 12.547 1.999 1 98.94 181 CYS A O 1
ATOM 1330 N N . ALA A 1 182 ? -5.449 13.086 3.775 1 98.94 182 ALA A N 1
ATOM 1331 C CA . ALA A 1 182 ? -4.152 13.305 3.143 1 98.94 182 ALA A CA 1
ATOM 1332 C C . ALA A 1 182 ? -3.014 13.055 4.129 1 98.94 182 ALA A C 1
ATOM 1334 O O . ALA A 1 182 ? -3.123 13.383 5.312 1 98.94 182 ALA A O 1
ATOM 1335 N N . THR A 1 183 ? -1.983 12.445 3.695 1 98.94 183 THR A N 1
ATOM 1336 C CA . THR A 1 183 ? -0.78 12.156 4.469 1 98.94 183 THR A CA 1
ATOM 1337 C C . THR A 1 183 ? 0.472 12.438 3.641 1 98.94 183 THR A C 1
ATOM 1339 O O . THR A 1 183 ? 0.513 12.133 2.447 1 98.94 183 THR A O 1
ATOM 1342 N N . SER A 1 184 ? 1.505 13.055 4.234 1 98.75 184 SER A N 1
ATOM 1343 C CA . SER A 1 184 ? 2.748 13.398 3.551 1 98.75 184 SER A CA 1
ATOM 1344 C C . SER A 1 184 ? 3.953 13.203 4.465 1 98.75 184 SER A C 1
ATOM 1346 O O . SER A 1 184 ? 3.855 13.391 5.68 1 98.75 184 SER A O 1
ATOM 1348 N N . THR A 1 185 ? 5.066 12.805 3.879 1 97.81 185 THR A N 1
ATOM 1349 C CA . THR A 1 185 ? 6.246 12.57 4.703 1 97.81 185 THR A CA 1
ATOM 1350 C C . THR A 1 185 ? 7.52 12.883 3.926 1 97.81 185 THR A C 1
ATOM 1352 O O . THR A 1 185 ? 7.562 12.727 2.703 1 97.81 185 THR A O 1
ATOM 1355 N N . GLY A 1 186 ? 8.469 13.344 4.621 1 94.38 186 GLY A N 1
ATOM 1356 C CA . GLY A 1 186 ? 9.812 13.5 4.09 1 94.38 186 GLY A CA 1
ATOM 1357 C C . GLY A 1 186 ? 10.68 12.273 4.289 1 94.38 186 GLY A C 1
ATOM 1358 O O . GLY A 1 186 ? 11.82 12.227 3.818 1 94.38 186 GLY A O 1
ATOM 1359 N N . GLY A 1 187 ? 10.109 11.367 4.945 1 90.38 187 GLY A N 1
ATOM 1360 C CA . GLY A 1 187 ? 10.828 10.117 5.133 1 90.38 187 GLY A CA 1
ATOM 1361 C C . GLY A 1 187 ? 11.672 10.102 6.398 1 90.38 187 GLY A C 1
ATOM 1362 O O . GLY A 1 187 ? 11.383 10.82 7.352 1 90.38 187 GLY A O 1
ATOM 1363 N N . ILE A 1 188 ? 12.609 9.148 6.453 1 89.56 188 ILE A N 1
ATOM 1364 C CA . ILE A 1 188 ? 13.516 8.984 7.582 1 89.56 188 ILE A CA 1
ATOM 1365 C C . ILE A 1 188 ? 14.953 9.203 7.125 1 89.56 188 ILE A C 1
ATOM 1367 O O . ILE A 1 188 ? 15.336 8.789 6.027 1 89.56 188 ILE A O 1
ATOM 1371 N N . ARG A 1 189 ? 15.719 9.852 8.008 1 89.25 189 ARG A N 1
ATOM 1372 C CA . ARG A 1 189 ? 17.109 10.117 7.688 1 89.25 189 ARG A CA 1
ATOM 1373 C C . ARG A 1 189 ? 17.875 8.82 7.41 1 89.25 189 ARG A C 1
ATOM 1375 O O . ARG A 1 189 ? 17.688 7.832 8.117 1 89.25 189 ARG A O 1
ATOM 1382 N N . ASN A 1 190 ? 18.594 8.766 6.379 1 91.81 190 ASN A N 1
ATOM 1383 C CA . ASN A 1 190 ? 19.5 7.691 5.984 1 91.81 190 ASN A CA 1
ATOM 1384 C C . ASN A 1 190 ? 18.734 6.465 5.488 1 91.81 190 ASN A C 1
ATOM 1386 O O . ASN A 1 190 ? 19.297 5.367 5.426 1 91.81 190 ASN A O 1
ATOM 1390 N N . LYS A 1 191 ? 17.5 6.668 5.234 1 92.69 191 LYS A N 1
ATOM 1391 C CA . LYS A 1 191 ? 16.797 5.57 4.578 1 92.69 191 LYS A CA 1
ATOM 1392 C C . LYS A 1 191 ? 17.484 5.184 3.268 1 92.69 191 LYS A C 1
ATOM 1394 O O . LYS A 1 191 ? 18.188 5.996 2.666 1 92.69 191 LYS A O 1
ATOM 1399 N N . MET A 1 192 ? 17.234 3.943 2.834 1 96.5 192 MET A N 1
ATOM 1400 C CA . MET A 1 192 ? 17.734 3.535 1.525 1 96.5 192 MET A CA 1
ATOM 1401 C C . MET A 1 192 ? 17.047 4.316 0.41 1 96.5 192 MET A C 1
ATOM 1403 O O . MET A 1 192 ? 15.891 4.703 0.545 1 96.5 192 MET A O 1
ATOM 1407 N N . VAL A 1 193 ? 17.797 4.484 -0.66 1 97.19 193 VAL A N 1
ATOM 1408 C CA . VAL A 1 193 ? 17.203 5.113 -1.836 1 97.19 193 VAL A CA 1
ATOM 1409 C C . VAL A 1 193 ? 15.984 4.312 -2.295 1 97.19 193 VAL A C 1
ATOM 1411 O O . VAL A 1 193 ? 16.031 3.084 -2.371 1 97.19 193 VAL A O 1
ATOM 1414 N N . GLY A 1 194 ? 14.859 4.977 -2.51 1 98.19 194 GLY A N 1
ATOM 1415 C CA . GLY A 1 194 ? 13.672 4.336 -3.057 1 98.19 194 GLY A CA 1
ATOM 1416 C C . GLY A 1 194 ? 12.805 3.691 -1.997 1 98.19 194 GLY A C 1
ATOM 1417 O O . GLY A 1 194 ? 11.789 3.061 -2.316 1 98.19 194 GLY A O 1
ATOM 1418 N N . ARG A 1 195 ? 13.211 3.855 -0.697 1 98.12 195 ARG A N 1
ATOM 1419 C CA . ARG A 1 195 ? 12.391 3.303 0.377 1 98.12 195 ARG A CA 1
ATOM 1420 C C . ARG A 1 195 ? 11.039 4.004 0.448 1 98.12 195 ARG A C 1
ATOM 1422 O O . ARG A 1 195 ? 10.969 5.234 0.424 1 98.12 195 ARG A O 1
ATOM 1429 N N . VAL A 1 196 ? 9.992 3.197 0.497 1 98.06 196 VAL A N 1
ATOM 1430 C CA . VAL A 1 196 ? 8.633 3.709 0.644 1 98.06 196 VAL A CA 1
ATOM 1431 C C . VAL A 1 196 ? 8.023 3.174 1.936 1 98.06 196 VAL A C 1
ATOM 1433 O O . VAL A 1 196 ? 7.973 1.962 2.154 1 98.06 196 VAL A O 1
ATOM 1436 N N . GLY A 1 197 ? 7.551 4.07 2.812 1 97.06 197 GLY A N 1
ATOM 1437 C CA . GLY A 1 197 ? 6.855 3.693 4.035 1 97.06 197 GLY A CA 1
ATOM 1438 C C . GLY A 1 197 ? 5.348 3.639 3.869 1 97.06 197 GLY A C 1
ATOM 1439 O O . GLY A 1 197 ? 4.848 3.312 2.791 1 97.06 197 GLY A O 1
ATOM 1440 N N . ASP A 1 198 ? 4.633 3.945 4.914 1 98.25 198 ASP A N 1
ATOM 1441 C CA . ASP A 1 198 ? 3.182 3.793 4.961 1 98.25 198 ASP A CA 1
ATOM 1442 C C . ASP A 1 198 ? 2.484 4.977 4.293 1 98.25 198 ASP A C 1
ATOM 1444 O O . ASP A 1 198 ? 1.356 4.844 3.811 1 98.25 198 ASP A O 1
ATOM 1448 N N . SER A 1 199 ? 3.092 6.113 4.238 1 98.5 199 SER A N 1
ATOM 1449 C CA . SER A 1 199 ? 2.416 7.383 4 1 98.5 199 SER A CA 1
ATOM 1450 C C . SER A 1 199 ? 1.712 7.391 2.648 1 98.5 199 SER A C 1
ATOM 1452 O O . SER A 1 199 ? 0.561 7.82 2.543 1 98.5 199 SER A O 1
ATOM 1454 N N . PRO A 1 200 ? 2.357 6.91 1.596 1 98.81 200 PRO A N 1
ATOM 1455 C CA . PRO A 1 200 ? 1.669 6.953 0.304 1 98.81 200 PRO A CA 1
ATOM 1456 C C . PRO A 1 200 ? 0.839 5.699 0.037 1 98.81 200 PRO A C 1
ATOM 1458 O O . PRO A 1 200 ? 0.283 5.543 -1.053 1 98.81 200 PRO A O 1
ATOM 1461 N N . ILE A 1 201 ? 0.741 4.805 0.926 1 98.94 201 ILE A N 1
ATOM 1462 C CA . ILE A 1 201 ? 0.101 3.516 0.685 1 98.94 201 ILE A CA 1
ATOM 1463 C C . ILE A 1 201 ? -1.339 3.551 1.19 1 98.94 201 ILE A C 1
ATOM 1465 O O . ILE A 1 201 ? -1.579 3.721 2.389 1 98.94 201 ILE A O 1
ATOM 1469 N N . ILE A 1 202 ? -2.24 3.352 0.291 1 98.81 202 ILE A N 1
ATOM 1470 C CA . ILE A 1 202 ? -3.666 3.314 0.595 1 98.81 202 ILE A CA 1
ATOM 1471 C C . ILE A 1 202 ? -3.949 2.219 1.619 1 98.81 202 ILE A C 1
ATOM 1473 O O . ILE A 1 202 ? -3.49 1.084 1.466 1 98.81 202 ILE A O 1
ATOM 1477 N N . GLY A 1 203 ? -4.664 2.561 2.686 1 98.81 203 GLY A N 1
ATOM 1478 C CA . GLY A 1 203 ? -5.012 1.604 3.725 1 98.81 203 GLY A CA 1
ATOM 1479 C C . GLY A 1 203 ? -4.012 1.574 4.867 1 98.81 203 GLY A C 1
ATOM 1480 O O . GLY A 1 203 ? -4.297 1.026 5.934 1 98.81 203 GLY A O 1
ATOM 1481 N N . SER A 1 204 ? -2.83 2.156 4.688 1 98.88 204 SER A N 1
ATOM 1482 C CA . SER A 1 204 ? -1.804 2.193 5.723 1 98.88 204 SER A CA 1
ATOM 1483 C C . SER A 1 204 ? -1.561 3.619 6.211 1 98.88 204 SER A C 1
ATOM 1485 O O . SER A 1 204 ? -1.97 3.98 7.316 1 98.88 204 SER A O 1
ATOM 1487 N N . GLY A 1 205 ? -1.143 4.457 5.34 1 98.62 205 GLY A N 1
ATOM 1488 C CA . GLY A 1 205 ? -0.876 5.836 5.711 1 9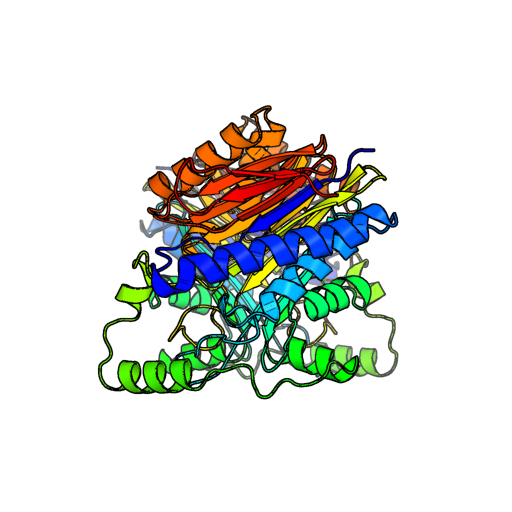8.62 205 GLY A CA 1
ATOM 1489 C C . GLY A 1 205 ? -2.129 6.691 5.766 1 98.62 205 GLY A C 1
ATOM 1490 O O . GLY A 1 205 ? -2.166 7.699 6.473 1 98.62 205 GLY A O 1
ATOM 1491 N N . GLY A 1 206 ? -3.111 6.297 4.996 1 98.88 206 GLY A N 1
ATOM 1492 C CA . GLY A 1 206 ? -4.383 7.008 4.949 1 98.88 206 GLY A CA 1
ATOM 1493 C C . GLY A 1 206 ? -5.492 6.199 4.305 1 98.88 206 GLY A C 1
ATOM 1494 O O . GLY A 1 206 ? -5.227 5.285 3.52 1 98.88 206 GLY A O 1
ATOM 1495 N N . TYR A 1 207 ? -6.668 6.523 4.613 1 98.94 207 TYR A N 1
ATOM 1496 C CA . TYR A 1 207 ? -7.852 5.949 3.988 1 98.94 207 TYR A CA 1
ATOM 1497 C C . TYR A 1 207 ? -9.086 6.793 4.277 1 98.94 207 TYR A C 1
ATOM 1499 O O . TYR A 1 207 ? -9.227 7.348 5.371 1 98.94 207 TYR A O 1
ATOM 1507 N N . ALA A 1 208 ? -9.945 6.906 3.346 1 98.94 208 ALA A N 1
ATOM 1508 C CA . ALA A 1 208 ? -11.195 7.652 3.518 1 98.94 208 ALA A CA 1
ATOM 1509 C C . ALA A 1 208 ? -12.352 6.961 2.805 1 98.94 208 ALA A C 1
ATOM 1511 O O . ALA A 1 208 ? -12.211 6.531 1.657 1 98.94 208 ALA A O 1
ATOM 1512 N N . ASP A 1 209 ? -13.43 6.844 3.428 1 98.81 209 ASP A N 1
ATOM 1513 C CA . ASP A 1 209 ? -14.688 6.312 2.902 1 98.81 209 ASP A CA 1
ATOM 1514 C C . ASP A 1 209 ? -15.891 6.945 3.6 1 98.81 209 ASP A C 1
ATOM 1516 O O . ASP A 1 209 ? -16.016 6.863 4.82 1 98.81 209 ASP A O 1
ATOM 1520 N N . ASN A 1 210 ? -16.781 7.516 2.836 1 98.38 210 ASN A N 1
ATOM 1521 C CA . ASN A 1 210 ? -17.969 8.133 3.412 1 98.38 210 ASN A CA 1
ATOM 1522 C C . ASN A 1 210 ? -18.75 7.152 4.277 1 98.38 210 ASN A C 1
ATOM 1524 O O . ASN A 1 210 ? -19.484 7.559 5.176 1 98.38 210 ASN A O 1
ATOM 1528 N N . ARG A 1 211 ? -18.562 5.906 4.066 1 97.31 211 ARG A N 1
ATOM 1529 C CA . ARG A 1 211 ? -19.328 4.887 4.777 1 97.31 211 ARG A CA 1
ATOM 1530 C C . ARG A 1 211 ? -18.75 4.637 6.164 1 97.31 211 ARG A C 1
ATOM 1532 O O . ARG A 1 211 ? -19.438 4.094 7.039 1 97.31 211 ARG A O 1
ATOM 1539 N N . SER A 1 212 ? -17.516 5.035 6.379 1 97.5 212 SER A N 1
ATOM 1540 C CA . SER A 1 212 ? -16.922 4.699 7.668 1 97.5 212 SER A CA 1
ATOM 1541 C C . SER A 1 212 ? -16.172 5.891 8.25 1 97.5 212 SER A C 1
ATOM 1543 O O . SER A 1 212 ? -16.234 6.148 9.453 1 97.5 212 SER A O 1
ATOM 1545 N N . GLY A 1 213 ? -15.445 6.621 7.465 1 98.62 213 GLY A N 1
ATOM 1546 C CA . GLY A 1 213 ? -14.695 7.766 7.965 1 98.62 213 GLY A CA 1
ATOM 1547 C C . GLY A 1 213 ? -13.375 7.973 7.246 1 98.62 213 GLY A C 1
ATOM 1548 O O . GLY A 1 213 ? -13.195 7.5 6.121 1 98.62 213 GLY A O 1
ATOM 1549 N N . ALA A 1 214 ? -12.508 8.773 7.836 1 98.94 214 ALA A N 1
ATOM 1550 C CA . ALA A 1 214 ? -11.195 9.086 7.273 1 98.94 214 ALA A CA 1
ATOM 1551 C C . ALA A 1 214 ? -10.102 8.992 8.336 1 98.94 214 ALA A C 1
ATOM 1553 O O . ALA A 1 214 ? -10.328 9.344 9.5 1 98.94 214 ALA A O 1
ATOM 1554 N N . VAL A 1 215 ? -8.961 8.516 7.922 1 98.94 215 VAL A N 1
ATOM 1555 C CA . VAL A 1 215 ? -7.84 8.312 8.836 1 98.94 215 VAL A CA 1
ATOM 1556 C C . VAL A 1 215 ? -6.539 8.766 8.172 1 98.94 215 VAL A C 1
ATOM 1558 O O . VAL A 1 215 ? -6.344 8.547 6.973 1 98.94 215 VAL A O 1
ATOM 1561 N N . SER A 1 216 ? -5.672 9.367 8.844 1 98.94 216 SER A N 1
ATOM 1562 C CA . SER A 1 216 ? -4.27 9.602 8.508 1 98.94 216 SER A CA 1
ATOM 1563 C C . SER A 1 216 ? -3.348 9.125 9.625 1 98.94 216 SER A C 1
ATOM 1565 O O . SER A 1 216 ? -3.559 9.453 10.797 1 98.94 216 SER A O 1
ATOM 1567 N N . CYS A 1 217 ? -2.328 8.391 9.266 1 98.81 217 CYS A N 1
ATOM 1568 C CA . CYS A 1 217 ? -1.486 7.746 10.266 1 98.81 217 CYS A CA 1
ATOM 1569 C C . CYS A 1 217 ? -0.083 8.344 10.266 1 98.81 217 CYS A C 1
ATOM 1571 O O . CYS A 1 217 ? 0.301 9.039 9.328 1 98.81 217 CYS A O 1
ATOM 1573 N N . THR A 1 218 ? 0.662 8.102 11.336 1 98.25 218 THR A N 1
ATOM 1574 C CA . THR A 1 218 ? 2.055 8.5 11.516 1 98.25 218 THR A CA 1
ATOM 1575 C C . THR A 1 218 ? 2.752 7.59 12.523 1 98.25 218 THR A C 1
ATOM 1577 O O . THR A 1 218 ? 2.102 7.004 13.391 1 98.25 218 THR A O 1
ATOM 1580 N N . GLY A 1 219 ? 4.043 7.406 12.352 1 96.19 219 GLY A N 1
ATOM 1581 C CA . GLY A 1 219 ? 4.809 6.539 13.227 1 96.19 219 GLY A CA 1
ATOM 1582 C C . GLY A 1 219 ? 5.805 5.664 12.484 1 96.19 219 GLY A C 1
ATOM 1583 O O . GLY A 1 219 ? 6.41 6.102 11.508 1 96.19 219 GLY A O 1
ATOM 1584 N N . HIS A 1 220 ? 6.066 4.449 13.055 1 94.12 220 HIS A N 1
ATOM 1585 C CA . HIS A 1 220 ? 6.949 3.484 12.406 1 94.12 220 HIS A CA 1
ATOM 1586 C C . HIS A 1 220 ? 6.312 2.922 11.141 1 94.12 220 HIS A C 1
ATOM 1588 O O . HIS A 1 220 ? 5.504 1.992 11.211 1 94.12 220 HIS A O 1
ATOM 1594 N N . GLY A 1 221 ? 6.773 3.4 10.008 1 96.5 221 GLY A N 1
ATOM 1595 C CA . GLY A 1 221 ? 6.145 3.129 8.727 1 96.5 221 GLY A CA 1
ATOM 1596 C C . GLY A 1 221 ? 6.016 1.647 8.422 1 96.5 221 GLY A C 1
ATOM 1597 O O . GLY A 1 221 ? 4.969 1.192 7.953 1 96.5 221 GLY A O 1
ATOM 1598 N N . GLU A 1 222 ? 7.117 0.903 8.711 1 97.44 222 GLU A N 1
ATOM 1599 C CA . GLU A 1 222 ? 7.113 -0.529 8.43 1 97.44 222 GLU A CA 1
ATOM 1600 C C . GLU A 1 222 ? 6.055 -1.255 9.258 1 97.44 222 GLU A C 1
ATOM 1602 O O . GLU A 1 222 ? 5.391 -2.168 8.758 1 97.44 222 GLU A O 1
ATOM 1607 N N . SER A 1 223 ? 5.852 -0.845 10.484 1 97.62 223 SER A N 1
ATOM 1608 C CA . SER A 1 223 ? 4.84 -1.462 11.336 1 97.62 223 SER A CA 1
ATOM 1609 C C . SER A 1 223 ? 3.434 -1.09 10.883 1 97.62 223 SER A C 1
ATOM 1611 O O . SER A 1 223 ? 2.535 -1.934 10.875 1 97.62 223 SER A O 1
ATOM 1613 N N . ILE A 1 224 ? 3.266 0.176 10.555 1 98.5 224 ILE A N 1
ATOM 1614 C CA . ILE A 1 224 ? 1.974 0.662 10.078 1 98.5 224 ILE A CA 1
ATOM 1615 C C . ILE A 1 224 ? 1.559 -0.11 8.828 1 98.5 224 ILE A C 1
ATOM 1617 O O . ILE A 1 224 ? 0.396 -0.499 8.688 1 98.5 224 ILE A O 1
ATOM 1621 N N . LEU A 1 225 ? 2.51 -0.333 7.945 1 98.75 225 LEU A N 1
ATOM 1622 C CA . LEU A 1 225 ? 2.268 -1.12 6.742 1 98.75 225 LEU A CA 1
ATOM 1623 C C . LEU A 1 225 ? 1.777 -2.52 7.098 1 98.75 225 LEU A C 1
ATOM 1625 O O . LEU A 1 225 ? 0.761 -2.979 6.574 1 98.75 225 LEU A O 1
ATOM 1629 N N . LYS A 1 226 ? 2.449 -3.168 8.016 1 98.75 226 LYS A N 1
ATOM 1630 C CA . LYS A 1 226 ? 2.207 -4.574 8.328 1 98.75 226 LYS A CA 1
ATOM 1631 C C . LYS A 1 226 ? 0.781 -4.785 8.828 1 98.75 226 LYS A C 1
ATOM 1633 O O . LYS A 1 226 ? 0.18 -5.832 8.586 1 98.75 226 LYS A O 1
ATOM 1638 N N . VAL A 1 227 ? 0.227 -3.762 9.477 1 98.75 227 VAL A N 1
ATOM 1639 C CA . VAL A 1 227 ? -1.09 -3.982 10.062 1 98.75 227 VAL A CA 1
ATOM 1640 C C . VAL A 1 227 ? -2.141 -3.193 9.281 1 98.75 227 VAL A C 1
ATOM 1642 O O . VAL A 1 227 ? -3.314 -3.174 9.664 1 98.75 227 VAL A O 1
ATOM 1645 N N . THR A 1 228 ? -1.725 -2.516 8.172 1 98.81 228 THR A N 1
ATOM 1646 C CA . THR A 1 228 ? -2.637 -1.673 7.406 1 98.81 228 THR A CA 1
ATOM 1647 C C . THR A 1 228 ? -3.445 -0.77 8.336 1 98.81 228 THR A C 1
ATOM 1649 O O . THR A 1 228 ? -4.68 -0.783 8.305 1 98.81 228 THR A O 1
ATOM 1652 N N . LEU A 1 229 ? -2.764 0.034 9.039 1 98.88 229 LEU A N 1
ATOM 1653 C CA . LEU A 1 229 ? -3.281 0.679 10.234 1 98.88 229 LEU A CA 1
ATOM 1654 C C . LEU A 1 229 ? -4.512 1.519 9.914 1 98.88 229 LEU A C 1
ATOM 1656 O O . LEU A 1 229 ? -5.52 1.45 10.625 1 98.88 229 LEU A O 1
ATOM 1660 N N . ALA A 1 230 ? -4.461 2.348 8.891 1 98.94 230 ALA A N 1
ATOM 1661 C CA . ALA A 1 230 ? -5.594 3.211 8.57 1 98.94 230 ALA A CA 1
ATOM 1662 C C . ALA A 1 230 ? -6.852 2.387 8.312 1 98.94 230 ALA A C 1
ATOM 1664 O O . ALA A 1 230 ? -7.926 2.705 8.82 1 98.94 230 ALA A O 1
ATOM 1665 N N . ARG A 1 231 ? -6.707 1.351 7.512 1 98.81 231 ARG A N 1
ATOM 1666 C CA . ARG A 1 231 ? -7.848 0.494 7.191 1 98.81 231 ARG A CA 1
ATOM 1667 C C . ARG A 1 231 ? -8.32 -0.269 8.422 1 98.81 231 ARG A C 1
ATOM 1669 O O . ARG A 1 231 ? -9.523 -0.468 8.617 1 98.81 231 ARG A O 1
ATOM 1676 N N . LEU A 1 232 ? -7.371 -0.739 9.219 1 98.75 232 LEU A N 1
ATOM 1677 C CA . LEU A 1 232 ? -7.711 -1.449 10.445 1 98.75 232 LEU A CA 1
ATOM 1678 C C . LEU A 1 232 ? -8.578 -0.582 11.352 1 98.75 232 LEU A C 1
ATOM 1680 O O . LEU A 1 232 ? -9.562 -1.06 11.914 1 98.75 232 LEU A O 1
ATOM 1684 N N . ILE A 1 233 ? -8.219 0.659 11.516 1 98.88 233 ILE A N 1
ATOM 1685 C CA . ILE A 1 233 ? -8.969 1.593 12.344 1 98.88 233 ILE A CA 1
ATOM 1686 C C . ILE A 1 233 ? -10.406 1.698 11.836 1 98.88 233 ILE A C 1
ATOM 1688 O O . ILE A 1 233 ? -11.359 1.599 12.617 1 98.88 233 ILE A O 1
ATOM 1692 N N . LEU A 1 234 ? -10.57 1.871 10.539 1 98.56 234 LEU A N 1
ATOM 1693 C CA . LEU A 1 234 ? -11.914 2.057 10 1 98.56 234 LEU A CA 1
ATOM 1694 C C . LEU A 1 234 ? -12.711 0.756 10.062 1 98.56 234 LEU A C 1
ATOM 1696 O O . LEU A 1 234 ? -13.93 0.778 10.195 1 98.56 234 LEU A O 1
ATOM 1700 N N . PHE A 1 235 ? -12.008 -0.374 9.992 1 97.81 235 PHE A N 1
ATOM 1701 C CA . PHE A 1 235 ? -12.695 -1.642 10.188 1 97.81 235 PHE A CA 1
ATOM 1702 C C . PHE A 1 235 ? -13.305 -1.71 11.586 1 97.81 235 PHE A C 1
ATOM 1704 O O . PHE A 1 235 ? -14.422 -2.215 11.758 1 97.81 235 PHE A O 1
ATOM 1711 N N . HIS A 1 236 ? -12.594 -1.26 12.57 1 98.12 236 HIS A N 1
ATOM 1712 C CA . HIS A 1 236 ? -13.125 -1.211 13.922 1 98.12 236 HIS A CA 1
ATOM 1713 C C . HIS A 1 236 ? -14.312 -0.257 14.016 1 98.12 236 HIS A C 1
ATOM 1715 O O . HIS A 1 236 ? -15.273 -0.529 14.734 1 98.12 236 HIS A O 1
ATOM 1721 N N . VAL A 1 237 ? -14.258 0.87 13.305 1 98.12 237 VAL A N 1
ATOM 1722 C CA . VAL A 1 237 ? -15.383 1.802 13.266 1 98.12 237 VAL A CA 1
ATOM 1723 C C . VAL A 1 237 ? -16.609 1.111 12.664 1 98.12 237 VAL A C 1
ATOM 1725 O O . VAL A 1 237 ? -17.719 1.229 13.195 1 98.12 237 VAL A O 1
ATOM 1728 N N . GLU A 1 238 ? -16.359 0.429 11.562 1 96.44 238 GLU A N 1
ATOM 1729 C CA . GLU A 1 238 ? -17.438 -0.284 10.883 1 96.44 238 GLU A CA 1
ATOM 1730 C C . GLU A 1 238 ? -18.062 -1.336 11.789 1 96.44 238 GLU A C 1
ATOM 1732 O O . GLU A 1 238 ? -19.234 -1.686 11.633 1 96.44 238 GLU A O 1
ATOM 1737 N N . GLN A 1 239 ? -17.281 -1.781 12.711 1 95.88 239 GLN A N 1
ATOM 1738 C CA . GLN A 1 239 ? -17.766 -2.787 13.648 1 95.88 239 GLN A CA 1
ATOM 1739 C C . GLN A 1 239 ? -18.469 -2.135 14.844 1 95.88 239 GLN A C 1
ATOM 1741 O O . GLN A 1 239 ? -18.844 -2.816 15.797 1 95.88 239 GLN A O 1
ATOM 1746 N N . GLY A 1 240 ? -18.516 -0.853 14.883 1 95.81 240 GLY A N 1
ATOM 1747 C CA . GLY A 1 240 ? -19.312 -0.172 15.883 1 95.81 240 GLY A CA 1
ATOM 1748 C C . GLY A 1 240 ? -18.5 0.484 16.969 1 95.81 240 GLY A C 1
ATOM 1749 O O . GLY A 1 240 ? -19.047 1.067 17.906 1 95.81 240 GLY A O 1
ATOM 1750 N N . LYS A 1 241 ? -17.234 0.447 16.891 1 97.25 241 LYS A N 1
ATOM 1751 C CA . LYS A 1 241 ? -16.422 1.113 17.906 1 97.25 241 LYS A CA 1
ATOM 1752 C C . LYS A 1 241 ? -16.469 2.629 17.734 1 97.25 241 LYS A C 1
ATOM 1754 O O . LYS A 1 241 ? -16.656 3.133 16.625 1 97.25 241 LYS A O 1
ATOM 1759 N N . SER A 1 242 ? -16.281 3.301 18.859 1 97 242 SER A N 1
ATOM 1760 C CA . SER A 1 242 ? -16.141 4.75 18.812 1 97 242 SER A CA 1
ATOM 1761 C C . SER A 1 242 ? -14.828 5.145 18.125 1 97 242 SER A C 1
ATOM 1763 O O . SER A 1 242 ? -13.938 4.312 17.953 1 97 242 SER A O 1
ATOM 1765 N N . ALA A 1 243 ? -14.742 6.371 17.734 1 97.06 243 ALA A N 1
ATOM 1766 C CA . ALA A 1 243 ? -13.516 6.855 17.109 1 97.06 243 ALA A CA 1
ATOM 1767 C C . ALA A 1 243 ? -12.305 6.594 18 1 97.06 243 ALA A C 1
ATOM 1769 O O . ALA A 1 243 ? -11.289 6.055 17.531 1 97.06 243 ALA A O 1
ATOM 1770 N N . VAL A 1 244 ? -12.414 6.949 19.281 1 97.06 244 VAL A N 1
ATOM 1771 C CA . VAL A 1 244 ? -11.32 6.754 20.219 1 97.06 244 VAL A CA 1
ATOM 1772 C C . VAL A 1 244 ? -11.039 5.262 20.391 1 97.06 244 VAL A C 1
ATOM 1774 O O . VAL A 1 244 ? -9.883 4.836 20.359 1 97.06 244 VAL A O 1
ATOM 1777 N N . GLY A 1 245 ? -12.109 4.504 20.594 1 98.19 245 GLY A N 1
ATOM 1778 C CA . GLY A 1 245 ? -11.953 3.068 20.766 1 98.19 245 GLY A CA 1
ATOM 1779 C C . GLY A 1 245 ? -11.305 2.393 19.578 1 98.19 245 GLY A C 1
ATOM 1780 O O . GLY A 1 245 ? -10.477 1.496 19.734 1 98.19 245 GLY A O 1
ATOM 1781 N N . ALA A 1 246 ? -11.688 2.775 18.375 1 98.56 246 ALA A N 1
ATOM 1782 C CA . ALA A 1 246 ? -11.141 2.199 17.141 1 98.56 246 ALA A CA 1
ATOM 1783 C C . ALA A 1 246 ? -9.648 2.496 17.016 1 98.56 246 ALA A C 1
ATOM 1785 O O . ALA A 1 246 ? -8.852 1.604 16.703 1 98.56 246 ALA A O 1
ATOM 1786 N N . ALA A 1 247 ? -9.258 3.748 17.219 1 98.5 247 ALA A N 1
ATOM 1787 C CA . ALA A 1 247 ? -7.859 4.156 17.109 1 98.5 247 ALA A CA 1
ATOM 1788 C C . ALA A 1 247 ? -7 3.449 18.141 1 98.5 247 ALA A C 1
ATOM 1790 O O . ALA A 1 247 ? -5.934 2.92 17.828 1 98.5 247 ALA A O 1
ATOM 1791 N N . GLU A 1 248 ? -7.469 3.391 19.375 1 98.19 248 GLU A N 1
ATOM 1792 C CA . GLU A 1 248 ? -6.695 2.793 20.469 1 98.19 248 GLU A CA 1
ATOM 1793 C C . GLU A 1 248 ? -6.547 1.287 20.266 1 98.19 248 GLU A C 1
ATOM 1795 O O . GLU A 1 248 ? -5.469 0.732 20.484 1 98.19 248 GLU A O 1
ATOM 1800 N N . ALA A 1 249 ? -7.617 0.659 19.922 1 98.69 249 ALA A N 1
ATOM 1801 C CA . ALA A 1 249 ? -7.551 -0.781 19.672 1 98.69 249 ALA A CA 1
ATOM 1802 C C . ALA A 1 249 ? -6.555 -1.108 18.578 1 98.69 249 ALA A C 1
ATOM 1804 O O . ALA A 1 249 ? -5.82 -2.096 18.656 1 98.69 249 ALA A O 1
ATOM 1805 N N . SER A 1 250 ? -6.562 -0.333 17.547 1 98.81 250 SER A N 1
ATOM 1806 C CA . SER A 1 250 ? -5.691 -0.581 16.406 1 98.81 250 SER A CA 1
ATOM 1807 C C . SER A 1 250 ? -4.23 -0.31 16.75 1 98.81 250 SER A C 1
ATOM 1809 O O . SER A 1 250 ? -3.34 -1.064 16.359 1 98.81 250 SER A O 1
ATOM 1811 N N . LEU A 1 251 ? -3.971 0.784 17.453 1 98.62 251 LEU A N 1
ATOM 1812 C CA . LEU A 1 251 ? -2.611 1.097 17.891 1 98.62 251 LEU A CA 1
ATOM 1813 C C . LEU A 1 251 ? -2.086 0.035 18.844 1 98.62 251 LEU A C 1
ATOM 1815 O O . LEU A 1 251 ? -0.91 -0.33 18.797 1 98.62 251 LEU A O 1
ATOM 1819 N N . GLN A 1 252 ? -2.934 -0.413 19.703 1 98.5 252 GLN A N 1
ATOM 1820 C CA . GLN A 1 252 ? -2.555 -1.488 20.625 1 98.5 252 GLN A CA 1
ATOM 1821 C C . GLN A 1 252 ? -2.229 -2.768 19.859 1 98.5 252 GLN A C 1
ATOM 1823 O O . GLN A 1 252 ? -1.256 -3.455 20.172 1 98.5 252 GLN A O 1
ATOM 1828 N N . TYR A 1 253 ? -3.053 -3.043 18.938 1 98.38 253 TYR A N 1
ATOM 1829 C CA . TYR A 1 253 ? -2.797 -4.211 18.094 1 98.38 253 TYR A CA 1
ATOM 1830 C C . TYR A 1 253 ? -1.434 -4.113 17.422 1 98.38 253 TYR A C 1
ATOM 1832 O O . TYR A 1 253 ? -0.674 -5.086 17.406 1 98.38 253 TYR A O 1
ATOM 1840 N N . MET A 1 254 ? -1.137 -2.965 16.812 1 98.19 254 MET A N 1
ATOM 1841 C CA . MET A 1 254 ? 0.148 -2.756 16.156 1 98.19 254 MET A CA 1
ATOM 1842 C C . MET A 1 254 ? 1.303 -2.969 17.125 1 98.19 254 MET A C 1
ATOM 1844 O O . MET A 1 254 ? 2.299 -3.607 16.781 1 98.19 254 MET A O 1
ATOM 1848 N N . SER A 1 255 ? 1.153 -2.416 18.328 1 97.75 255 SER A N 1
ATOM 1849 C CA . SER A 1 255 ? 2.182 -2.559 19.344 1 97.75 255 SER A CA 1
ATOM 1850 C C . SER A 1 255 ? 2.391 -4.02 19.719 1 97.75 255 SER A C 1
ATOM 1852 O O . SER A 1 255 ? 3.527 -4.48 19.844 1 97.75 255 SER A O 1
ATOM 1854 N N . GLN A 1 256 ? 1.353 -4.742 19.922 1 97.88 256 GLN A N 1
ATOM 1855 C CA . GLN A 1 256 ? 1.415 -6.125 20.391 1 97.88 256 GLN A CA 1
ATOM 1856 C C . GLN A 1 256 ? 1.868 -7.066 19.281 1 97.88 256 GLN A C 1
ATOM 1858 O O . GLN A 1 256 ? 2.646 -7.988 19.516 1 97.88 256 GLN A O 1
ATOM 1863 N N . ARG A 1 257 ? 1.397 -6.82 18.047 1 98 257 ARG A N 1
ATOM 1864 C CA . ARG A 1 257 ? 1.573 -7.773 16.969 1 98 257 ARG A CA 1
ATOM 1865 C C . ARG A 1 257 ? 2.924 -7.586 16.281 1 98 257 ARG A C 1
ATOM 1867 O O . ARG A 1 257 ? 3.535 -8.555 15.82 1 98 257 ARG A O 1
ATOM 1874 N N . VAL A 1 258 ? 3.387 -6.277 16.219 1 97.44 258 VAL A N 1
ATOM 1875 C CA . VAL A 1 258 ? 4.594 -6.051 15.43 1 97.44 258 VAL A CA 1
ATOM 1876 C C . VAL A 1 258 ? 5.504 -5.059 16.156 1 97.44 258 VAL A C 1
ATOM 1878 O O . VAL A 1 258 ? 6.441 -4.52 15.562 1 97.44 258 VAL A O 1
ATOM 1881 N N . LYS A 1 259 ? 5.23 -4.719 17.422 1 95.81 259 LYS A N 1
ATOM 1882 C CA . LYS A 1 259 ? 6.066 -3.898 18.297 1 95.81 259 LYS A CA 1
ATOM 1883 C C . LYS A 1 259 ? 6.281 -2.51 17.703 1 95.81 259 LYS A C 1
ATOM 1885 O O . LYS A 1 259 ? 7.398 -1.983 17.719 1 95.81 259 LYS A O 1
ATOM 1890 N N . GLY A 1 260 ? 5.195 -1.992 17.062 1 95.62 260 GLY A N 1
ATOM 1891 C CA . GLY A 1 260 ? 5.258 -0.661 16.484 1 95.62 260 GLY A CA 1
ATOM 1892 C C . GLY A 1 260 ? 4.547 0.389 17.328 1 95.62 260 GLY A C 1
ATOM 1893 O O . GLY A 1 260 ? 3.57 0.086 18.016 1 95.62 260 GLY A O 1
ATOM 1894 N N . CYS A 1 261 ? 5.043 1.659 17.203 1 95.75 261 CYS A N 1
ATOM 1895 C CA . CYS A 1 261 ? 4.398 2.812 17.812 1 95.75 261 CYS A CA 1
ATOM 1896 C C . CYS A 1 261 ? 3.994 3.84 16.766 1 95.75 261 CYS A C 1
ATOM 1898 O O . CYS A 1 261 ? 4.48 3.801 15.633 1 95.75 261 CYS A O 1
ATOM 1900 N N . GLY A 1 262 ? 3.109 4.672 17.094 1 96.94 262 GLY A N 1
ATOM 1901 C CA . GLY A 1 262 ? 2.656 5.703 16.188 1 96.94 262 GLY A CA 1
ATOM 1902 C C . GLY A 1 262 ? 1.399 6.414 16.656 1 96.94 262 GLY A C 1
ATOM 1903 O O . GLY A 1 262 ? 1.142 6.5 17.844 1 96.94 262 GLY A O 1
ATOM 1904 N N . GLY A 1 263 ? 0.779 7.039 15.75 1 98.31 263 GLY A N 1
ATOM 1905 C CA . GLY A 1 263 ? -0.453 7.773 15.992 1 98.31 263 GLY A CA 1
ATOM 1906 C C . GLY A 1 263 ? -1.327 7.898 14.758 1 98.31 263 GLY A C 1
ATOM 1907 O O . GLY A 1 263 ? -0.939 7.465 13.672 1 98.31 263 GLY A O 1
ATOM 1908 N N . ALA A 1 264 ? -2.506 8.422 15 1 98.81 264 ALA A N 1
ATOM 1909 C CA . ALA A 1 264 ? -3.471 8.641 13.922 1 98.81 264 ALA A CA 1
ATOM 1910 C C . ALA A 1 264 ? -4.469 9.727 14.297 1 98.81 264 ALA A C 1
ATOM 1912 O O . ALA A 1 264 ? -4.754 9.945 15.477 1 98.81 264 ALA A O 1
ATOM 1913 N N . VAL A 1 265 ? -4.879 10.422 13.32 1 98.94 265 VAL A N 1
ATOM 1914 C CA . VAL A 1 265 ? -6.105 11.211 13.43 1 98.94 265 VAL A CA 1
ATOM 1915 C C . VAL A 1 265 ? -7.23 10.523 12.664 1 98.94 265 VAL A C 1
ATOM 1917 O O . VAL A 1 265 ? -7.008 9.977 11.578 1 98.94 265 VAL A O 1
ATOM 1920 N N . LEU A 1 266 ? -8.336 10.461 13.258 1 98.81 266 LEU A N 1
ATOM 1921 C CA . LEU A 1 266 ? -9.508 9.766 12.734 1 98.81 266 LEU A CA 1
ATOM 1922 C C . LEU A 1 266 ? -10.734 10.664 12.789 1 98.81 266 LEU A C 1
ATOM 1924 O O . LEU A 1 266 ? -10.938 11.383 13.766 1 98.81 266 LEU A O 1
ATOM 1928 N N . LEU A 1 267 ? -11.516 10.641 11.781 1 98.19 267 LEU A N 1
ATOM 1929 C CA . LEU A 1 267 ? -12.797 11.336 11.68 1 98.19 267 LEU A CA 1
ATOM 1930 C C . LEU A 1 267 ? -13.875 10.406 11.133 1 98.19 267 LEU A C 1
ATOM 1932 O O . LEU A 1 267 ? -13.719 9.844 10.047 1 98.19 267 LEU A O 1
ATOM 1936 N N . SER A 1 268 ? -14.875 10.203 11.906 1 96.19 268 SER A N 1
ATOM 1937 C CA . SER A 1 268 ? -15.977 9.359 11.445 1 96.19 268 SER A CA 1
ATOM 1938 C C . SER A 1 268 ? -16.875 10.109 10.469 1 96.19 268 SER A C 1
ATOM 1940 O O . SER A 1 268 ? -16.797 11.328 10.359 1 96.19 268 SER A O 1
ATOM 1942 N N . SER A 1 269 ? -17.781 9.383 9.859 1 94 269 SER A N 1
ATOM 1943 C CA . SER A 1 269 ? -18.688 9.969 8.883 1 94 269 SER A CA 1
ATOM 1944 C C . SER A 1 269 ? -19.703 10.875 9.562 1 94 269 SER A C 1
ATOM 1946 O O . SER A 1 269 ? -20.359 11.695 8.898 1 94 269 SER A O 1
ATOM 1948 N N . THR A 1 270 ? -19.797 10.797 10.891 1 91.56 270 THR A N 1
ATOM 1949 C CA . THR A 1 270 ? -20.766 11.609 11.617 1 91.56 270 THR A CA 1
ATOM 1950 C C . THR A 1 270 ? -20.094 12.82 12.25 1 91.56 270 THR A C 1
ATOM 1952 O O . THR A 1 270 ? -20.75 13.648 12.883 1 91.56 270 THR A O 1
ATOM 1955 N N . GLY A 1 271 ? -18.781 12.852 12.141 1 93.69 271 GLY A N 1
ATOM 1956 C CA . GLY A 1 271 ? -18.094 14.047 12.609 1 93.69 271 GLY A CA 1
ATOM 1957 C C . GLY A 1 271 ? -17.375 13.836 13.922 1 93.69 271 GLY A C 1
ATOM 1958 O O . GLY A 1 271 ? -16.688 14.742 14.414 1 93.69 271 GLY A O 1
ATOM 1959 N N . ASP A 1 272 ? -17.5 12.664 14.492 1 95.75 272 ASP A N 1
ATOM 1960 C CA . ASP A 1 272 ? -16.672 12.352 15.656 1 95.75 272 ASP A CA 1
ATOM 1961 C C . ASP A 1 272 ? -15.211 12.188 15.258 1 95.75 272 ASP A C 1
ATOM 1963 O O . ASP A 1 272 ? -14.906 11.617 14.203 1 95.75 272 ASP A O 1
ATOM 1967 N N . TRP A 1 273 ? -14.352 12.711 16.125 1 98 273 TRP A N 1
ATOM 1968 C CA . TRP A 1 273 ? -12.945 12.633 15.742 1 98 273 TRP A CA 1
ATOM 1969 C C . TRP A 1 273 ? -12.07 12.312 16.953 1 98 273 TRP A C 1
ATOM 1971 O O . TRP A 1 273 ? -12.531 12.367 18.094 1 98 273 TRP A O 1
ATOM 1981 N N . THR A 1 274 ? -10.875 11.891 16.703 1 98.5 274 THR A N 1
ATOM 1982 C CA . THR A 1 274 ? -9.867 11.68 17.734 1 98.5 274 THR A CA 1
ATOM 1983 C C . THR A 1 274 ? -8.461 11.867 17.172 1 98.5 274 THR A C 1
ATOM 1985 O O . THR A 1 274 ? -8.258 11.797 15.953 1 98.5 274 THR A O 1
ATOM 1988 N N . ALA A 1 275 ? -7.59 12.258 17.953 1 98.69 275 ALA A N 1
ATOM 1989 C CA . ALA A 1 275 ? -6.145 12.148 17.781 1 98.69 275 ALA A CA 1
ATOM 1990 C C . ALA A 1 275 ? -5.527 11.227 18.828 1 98.69 275 ALA A C 1
ATOM 1992 O O . ALA A 1 275 ? -5.582 11.523 20.016 1 98.69 275 ALA A O 1
ATOM 1993 N N . SER A 1 276 ? -5.055 10.125 18.406 1 98.5 276 SER A N 1
ATOM 1994 C CA . SER A 1 276 ? -4.531 9.117 19.312 1 98.5 276 SER A CA 1
ATOM 1995 C C . SER A 1 276 ? -3.107 8.719 18.953 1 98.5 276 SER A C 1
ATOM 1997 O O . SER A 1 276 ? -2.775 8.609 17.766 1 98.5 276 SER A O 1
ATOM 1999 N N . PHE A 1 277 ? -2.279 8.5 19.953 1 97.94 277 PHE A N 1
ATOM 2000 C CA . PHE A 1 277 ? -0.898 8.125 19.672 1 97.94 277 PHE A CA 1
ATOM 2001 C C . PHE A 1 277 ? -0.289 7.391 20.859 1 97.94 277 PHE A C 1
ATOM 2003 O O . PHE A 1 277 ? -0.771 7.516 21.984 1 97.94 277 PHE A O 1
ATOM 2010 N N . THR A 1 278 ? 0.73 6.602 20.594 1 97 278 THR A N 1
ATOM 2011 C CA . THR A 1 278 ? 1.415 5.82 21.609 1 97 278 THR A CA 1
ATOM 2012 C C . THR A 1 278 ? 2.852 6.305 21.797 1 97 278 THR A C 1
ATOM 2014 O O . THR A 1 278 ? 3.621 5.711 22.547 1 97 278 THR A O 1
ATOM 2017 N N . THR A 1 279 ? 3.248 7.301 21.047 1 96.06 279 THR A N 1
ATOM 2018 C CA . THR A 1 279 ? 4.562 7.918 21.172 1 96.06 279 THR A CA 1
ATOM 2019 C C . THR A 1 279 ? 4.566 8.938 22.312 1 96.06 279 THR A C 1
ATOM 2021 O O . THR A 1 279 ? 3.506 9.312 22.828 1 96.06 279 THR A O 1
ATOM 2024 N N . PRO A 1 280 ? 5.754 9.406 22.703 1 96.12 280 PRO A N 1
ATOM 2025 C CA . PRO A 1 280 ? 5.781 10.398 23.781 1 96.12 280 PRO A CA 1
ATOM 2026 C C . PRO A 1 280 ? 5.016 11.672 23.422 1 96.12 280 PRO A C 1
ATOM 2028 O O . PRO A 1 280 ? 4.41 12.297 24.297 1 96.12 280 PRO A O 1
ATOM 2031 N N . ARG A 1 281 ? 5.039 12.023 22.094 1 97.25 281 ARG A N 1
ATOM 2032 C CA . ARG A 1 281 ? 4.352 13.242 21.688 1 97.25 281 ARG A CA 1
ATOM 2033 C C . ARG A 1 281 ? 3.795 13.109 20.266 1 97.25 281 ARG A C 1
ATOM 2035 O O . ARG A 1 281 ? 4.301 12.312 19.469 1 97.25 281 ARG A O 1
ATOM 2042 N N . MET A 1 282 ? 2.803 13.836 20.016 1 97.94 282 MET A N 1
ATOM 2043 C CA . MET A 1 282 ? 2.256 14.102 18.688 1 97.94 282 MET A CA 1
ATOM 2044 C C . MET A 1 282 ? 1.458 15.406 18.688 1 97.94 282 MET A C 1
ATOM 2046 O O . MET A 1 282 ? 0.421 15.5 19.344 1 97.94 282 MET A O 1
ATOM 2050 N N . ALA A 1 283 ? 1.946 16.359 17.969 1 98.5 283 ALA A N 1
ATOM 2051 C CA . ALA A 1 283 ? 1.171 17.594 17.844 1 98.5 283 ALA A CA 1
ATOM 2052 C C . ALA A 1 283 ? -0.068 17.375 16.984 1 98.5 283 ALA A C 1
ATOM 2054 O O . ALA A 1 283 ? 0.001 16.719 15.945 1 98.5 283 ALA A O 1
ATOM 2055 N N . TRP A 1 284 ? -1.201 17.875 17.406 1 98.81 284 TRP A N 1
ATOM 2056 C CA . TRP A 1 284 ? -2.443 17.781 16.641 1 98.81 284 TRP A CA 1
ATOM 2057 C C . TRP A 1 284 ? -3.338 18.984 16.891 1 98.81 284 TRP A C 1
ATOM 2059 O O . TRP A 1 284 ? -3.174 19.688 17.891 1 98.81 284 TRP A O 1
ATOM 2069 N N . ALA A 1 285 ? -4.195 19.266 15.969 1 98.88 285 ALA A N 1
ATOM 2070 C CA . ALA A 1 285 ? -5.219 20.297 16.109 1 98.88 285 ALA A CA 1
ATOM 2071 C C . ALA A 1 285 ? -6.473 19.953 15.32 1 98.88 285 ALA A C 1
ATOM 2073 O O . ALA A 1 285 ? -6.402 19.234 14.32 1 98.88 285 ALA A O 1
ATOM 2074 N N . SER A 1 286 ? -7.562 20.406 15.758 1 98.81 286 SER A N 1
ATOM 2075 C CA . SER A 1 286 ? -8.844 20.219 15.086 1 98.81 286 SER A CA 1
ATOM 2076 C C . SER A 1 286 ? -9.711 21.469 15.203 1 98.81 286 SER A C 1
ATOM 2078 O O . SER A 1 286 ? -9.609 22.219 16.172 1 98.81 286 SER A O 1
ATOM 2080 N N . VAL A 1 287 ? -10.438 21.75 14.219 1 98.56 287 VAL A N 1
ATOM 2081 C CA . VAL A 1 287 ? -11.5 22.75 14.32 1 98.56 287 VAL A CA 1
ATOM 2082 C C . VAL A 1 287 ? -12.859 22.094 14.117 1 98.56 287 VAL A C 1
ATOM 2084 O O . VAL A 1 287 ? -13.094 21.453 13.094 1 98.56 287 VAL A O 1
ATOM 2087 N N . LYS A 1 288 ? -13.625 22.172 15.008 1 96 288 LYS A N 1
ATOM 2088 C CA . LYS A 1 288 ? -15.023 21.719 14.977 1 96 288 LYS A CA 1
ATOM 2089 C C . LYS A 1 288 ? -15.938 22.766 15.609 1 96 288 LYS A C 1
ATOM 2091 O O . LYS A 1 288 ? -15.711 23.188 16.75 1 96 288 LYS A O 1
ATOM 2096 N N . GLU A 1 289 ? -17.031 23.188 14.898 1 90.69 289 GLU A N 1
ATOM 2097 C CA . GLU A 1 289 ? -18.031 24.125 15.406 1 90.69 289 GLU A CA 1
ATOM 2098 C C . GLU A 1 289 ? -17.375 25.375 15.977 1 90.69 289 GLU A C 1
ATOM 2100 O O . GLU A 1 289 ? -17.656 25.766 17.109 1 90.69 289 GLU A O 1
ATOM 2105 N N . ASP A 1 290 ? -16.359 25.875 15.398 1 92.19 290 ASP A N 1
ATOM 2106 C CA . ASP A 1 290 ? -15.711 27.141 15.688 1 92.19 290 ASP A CA 1
ATOM 2107 C C . ASP A 1 290 ? -14.828 27.047 16.922 1 92.19 290 ASP A C 1
ATOM 2109 O O . ASP A 1 290 ? -14.5 28.047 17.547 1 92.19 290 ASP A O 1
ATOM 2113 N N . ILE A 1 291 ? -14.57 25.844 17.281 1 97.12 291 ILE A N 1
ATOM 2114 C CA . ILE A 1 291 ? -13.656 25.625 18.391 1 97.12 291 ILE A CA 1
ATOM 2115 C C . ILE A 1 291 ? -12.375 24.969 17.891 1 97.12 291 ILE A C 1
ATOM 2117 O O . ILE A 1 291 ? -12.43 23.922 17.219 1 97.12 291 ILE A O 1
ATOM 2121 N N . LEU A 1 292 ? -11.32 25.594 18.172 1 98.38 292 LEU A N 1
ATOM 2122 C CA . LEU A 1 292 ? -10.016 25 17.906 1 98.38 292 LEU A CA 1
ATOM 2123 C C . LEU A 1 292 ? -9.57 24.125 19.062 1 98.38 292 LEU A C 1
ATOM 2125 O O . LEU A 1 292 ? -9.492 24.578 20.203 1 98.38 292 LEU A O 1
ATOM 2129 N N . HIS A 1 293 ? -9.43 22.906 18.797 1 98.69 293 HIS A N 1
ATOM 2130 C CA . HIS A 1 293 ? -8.859 21.953 19.734 1 98.69 293 HIS A CA 1
ATOM 2131 C C . HIS A 1 293 ? -7.406 21.641 19.391 1 98.69 293 HIS A C 1
ATOM 2133 O O . HIS A 1 293 ? -7.051 21.547 18.219 1 98.69 293 HIS A O 1
ATOM 2139 N N . TYR A 1 294 ? -6.531 21.453 20.375 1 98.75 294 TYR A N 1
ATOM 2140 C CA . TYR A 1 294 ? -5.152 21.094 20.047 1 98.75 294 TYR A CA 1
ATOM 2141 C C . TYR A 1 294 ? -4.473 20.422 21.234 1 98.75 294 TYR A C 1
ATOM 2143 O O . TYR A 1 294 ? -4.969 20.484 22.359 1 98.75 294 TYR A O 1
ATOM 2151 N N . GLY A 1 295 ? -3.393 19.781 20.969 1 98.62 295 GLY A N 1
ATOM 2152 C CA . GLY A 1 295 ? -2.592 19.109 21.984 1 98.62 295 GLY A CA 1
ATOM 2153 C C . GLY A 1 295 ? -1.233 18.672 21.469 1 98.62 295 GLY A C 1
ATOM 2154 O O . GLY A 1 295 ? -0.935 18.812 20.281 1 98.62 295 GLY A O 1
ATOM 2155 N N . LEU A 1 296 ? -0.391 18.188 22.406 1 98.31 296 LEU A N 1
ATOM 2156 C CA . LEU A 1 296 ? 0.965 17.75 22.109 1 98.31 296 LEU A CA 1
ATOM 2157 C C . LEU A 1 296 ? 1.322 16.5 22.906 1 98.31 296 LEU A C 1
ATOM 2159 O O . LEU A 1 296 ? 1.782 15.508 22.344 1 98.31 296 LEU A O 1
ATOM 2163 N N . ASN A 1 297 ? 1.169 16.547 24.25 1 98 297 ASN A N 1
ATOM 2164 C CA . ASN A 1 297 ? 1.469 15.438 25.125 1 98 297 ASN A CA 1
ATOM 2165 C C . ASN A 1 297 ? 0.272 14.5 25.281 1 98 297 ASN A C 1
ATOM 2167 O O . ASN A 1 297 ? -0.865 14.891 25.016 1 98 297 ASN A O 1
ATOM 2171 N N . PRO A 1 298 ? 0.538 13.258 25.688 1 96.12 298 PRO A N 1
ATOM 2172 C CA . PRO A 1 298 ? -0.586 12.344 25.922 1 96.12 298 PRO A CA 1
ATOM 2173 C C . PRO A 1 298 ? -1.639 12.93 26.859 1 96.12 298 PRO A C 1
ATOM 2175 O O . PRO A 1 298 ? -1.295 13.492 27.906 1 96.12 298 PRO A O 1
ATOM 2178 N N . LYS A 1 299 ? -2.885 12.914 26.5 1 92.38 299 LYS A N 1
ATOM 2179 C CA . LYS A 1 299 ? -4.051 13.281 27.297 1 92.38 299 LYS A CA 1
ATOM 2180 C C . LYS A 1 299 ? -4.207 14.797 27.375 1 92.38 299 LYS A C 1
ATOM 2182 O O . LYS A 1 299 ? -5.113 15.297 28.047 1 92.38 299 LYS A O 1
ATOM 2187 N N . GLU A 1 300 ? -3.307 15.469 26.766 1 96.44 300 GLU A N 1
ATOM 2188 C CA . GLU A 1 300 ? -3.457 16.922 26.703 1 96.44 300 GLU A CA 1
ATOM 2189 C C . GLU A 1 300 ? -4.5 17.328 25.672 1 96.44 300 GLU A C 1
ATOM 2191 O O . GLU A 1 300 ? -4.523 16.781 24.562 1 96.44 300 GLU A O 1
ATOM 2196 N N . HIS A 1 301 ? -5.383 18.219 26 1 97.75 301 HIS A N 1
ATOM 2197 C CA . HIS A 1 301 ? -6.434 18.734 25.125 1 97.75 301 HIS A CA 1
ATOM 2198 C C . HIS A 1 301 ? -6.816 20.156 25.516 1 97.75 301 HIS A C 1
ATOM 2200 O O . HIS A 1 301 ? -7.5 20.375 26.516 1 97.75 301 HIS A O 1
ATOM 2206 N N . PHE A 1 302 ? -6.422 21.094 24.672 1 98.31 302 PHE A N 1
ATOM 2207 C CA . PHE A 1 302 ? -6.73 22.5 24.875 1 98.31 302 PHE A CA 1
ATOM 2208 C C . PHE A 1 302 ? -7.742 22.984 23.844 1 98.31 302 PHE A C 1
ATOM 2210 O O . PHE A 1 302 ? -7.887 22.391 22.781 1 98.31 302 PHE A O 1
ATOM 2217 N N . THR A 1 303 ? -8.438 24.031 24.172 1 97.75 303 THR A N 1
ATOM 2218 C CA . THR A 1 303 ? -9.414 24.609 23.25 1 97.75 303 THR A CA 1
ATOM 2219 C C . THR A 1 303 ? -9.273 26.125 23.188 1 97.75 303 THR A C 1
ATOM 2221 O O . THR A 1 303 ? -8.789 26.75 24.125 1 97.75 303 THR A O 1
ATOM 2224 N N . GLU A 1 304 ? -9.531 26.578 22.078 1 96.62 304 GLU A N 1
ATOM 2225 C CA . GLU A 1 304 ? -9.656 28.016 21.812 1 96.62 304 GLU A CA 1
ATOM 2226 C C . GLU A 1 304 ? -10.883 28.312 20.953 1 96.62 304 GLU A C 1
ATOM 2228 O O . GLU A 1 304 ? -11.164 27.578 19.984 1 96.62 304 GLU A O 1
ATOM 2233 N N . MET A 1 305 ? -11.625 29.328 21.312 1 93.88 305 MET A N 1
ATOM 2234 C CA . MET A 1 305 ? -12.75 29.734 20.484 1 93.88 305 MET A CA 1
ATOM 2235 C C . MET A 1 305 ? -12.266 30.547 19.281 1 93.88 305 MET A C 1
ATOM 2237 O O . MET A 1 305 ? -11.438 31.438 19.422 1 93.88 305 MET A O 1
ATOM 2241 N N . LEU A 1 306 ? -12.75 30.109 18.125 1 88.81 306 LEU A N 1
ATOM 2242 C CA . LEU A 1 306 ? -12.406 30.844 16.922 1 88.81 306 LEU A CA 1
ATOM 2243 C C . LEU A 1 306 ? -13.383 32 16.688 1 88.81 306 LEU A C 1
ATOM 2245 O O . LEU A 1 306 ? -14.578 31.875 16.969 1 88.81 306 LEU A O 1
ATOM 2249 N N . LYS A 1 307 ? -12.922 33.312 16.688 1 69.94 307 LYS A N 1
ATOM 2250 C CA . LYS A 1 307 ? -13.719 34.531 16.516 1 69.94 307 LYS A CA 1
ATOM 2251 C C . LYS A 1 307 ? -14.273 34.625 15.094 1 69.94 307 LYS A C 1
ATOM 2253 O O . LYS A 1 307 ? -13.633 34.156 14.148 1 69.94 307 LYS A O 1
ATOM 2258 N N . MET B 1 1 ? 1.188 -31.141 10.055 1 67.5 1 MET B N 1
ATOM 2259 C CA . MET B 1 1 ? -0.066 -30.531 9.633 1 67.5 1 MET B CA 1
ATOM 2260 C C . MET B 1 1 ? -0.194 -30.531 8.117 1 67.5 1 MET B C 1
ATOM 2262 O O . MET B 1 1 ? 0.793 -30.734 7.406 1 67.5 1 MET B O 1
ATOM 2266 N N . LYS B 1 2 ? -1.424 -30.484 7.656 1 86.75 2 LYS B N 1
ATOM 2267 C CA . LYS B 1 2 ? -1.706 -30.516 6.223 1 86.75 2 LYS B CA 1
ATOM 2268 C C . LYS B 1 2 ? -1.187 -29.25 5.535 1 86.75 2 LYS B C 1
ATOM 2270 O O . LYS B 1 2 ? -1.26 -28.156 6.094 1 86.75 2 LYS B O 1
ATOM 2275 N N . THR B 1 3 ? -0.421 -29.484 4.504 1 96.38 3 THR B N 1
ATOM 2276 C CA . THR B 1 3 ? 0.1 -28.391 3.697 1 96.38 3 THR B CA 1
ATOM 2277 C C . THR B 1 3 ? -0.824 -28.094 2.518 1 96.38 3 THR B C 1
ATOM 2279 O O . THR B 1 3 ? -1.511 -29 2.025 1 96.38 3 THR B O 1
ATOM 2282 N N . VAL B 1 4 ? -0.951 -26.891 2.172 1 98.62 4 VAL B N 1
ATOM 2283 C CA . VAL B 1 4 ? -1.775 -26.469 1.048 1 98.62 4 VAL B CA 1
ATOM 2284 C C . VAL B 1 4 ? -1.055 -25.359 0.268 1 98.62 4 VAL B C 1
ATOM 2286 O O . VAL B 1 4 ? -0.391 -24.516 0.857 1 98.62 4 VAL B O 1
ATOM 2289 N N . ILE B 1 5 ? -1.112 -25.406 -1.013 1 98.81 5 ILE B N 1
ATOM 2290 C CA . ILE B 1 5 ? -0.678 -24.297 -1.864 1 98.81 5 ILE B CA 1
ATOM 2291 C C . ILE B 1 5 ? -1.757 -23.984 -2.898 1 98.81 5 ILE B C 1
ATOM 2293 O O . ILE B 1 5 ? -2.408 -24.891 -3.418 1 98.81 5 ILE B O 1
ATOM 2297 N N . VAL B 1 6 ? -2.047 -22.766 -3.117 1 98.94 6 VAL B N 1
ATOM 2298 C CA . VAL B 1 6 ? -2.992 -22.297 -4.125 1 98.94 6 VAL B CA 1
ATOM 2299 C C . VAL B 1 6 ? -2.342 -21.203 -4.973 1 98.94 6 VAL B C 1
ATOM 2301 O O . VAL B 1 6 ? -1.696 -20.297 -4.441 1 98.94 6 VAL B O 1
ATOM 2304 N N . VAL B 1 7 ? -2.484 -21.281 -6.32 1 98.88 7 VAL B N 1
ATOM 2305 C CA . VAL B 1 7 ? -1.843 -20.344 -7.227 1 98.88 7 VAL B CA 1
ATOM 2306 C C . VAL B 1 7 ? -2.869 -19.797 -8.219 1 98.88 7 VAL B C 1
ATOM 2308 O O . VAL B 1 7 ? -3.844 -20.484 -8.547 1 98.88 7 VAL B O 1
ATOM 2311 N N . HIS B 1 8 ? -2.721 -18.578 -8.594 1 98.81 8 HIS B N 1
ATOM 2312 C CA . HIS B 1 8 ? -3.469 -18.047 -9.727 1 98.81 8 HIS B CA 1
ATOM 2313 C C . HIS B 1 8 ? -2.531 -17.484 -10.797 1 98.81 8 HIS B C 1
ATOM 2315 O O . HIS B 1 8 ? -1.439 -17.016 -10.477 1 98.81 8 HIS B O 1
ATOM 2321 N N . GLY B 1 9 ? -3.037 -17.516 -12.031 1 98.19 9 GLY B N 1
ATOM 2322 C CA . GLY B 1 9 ? -2.285 -17.016 -13.172 1 98.19 9 GLY B CA 1
ATOM 2323 C C . GLY B 1 9 ? -2.883 -15.766 -13.773 1 98.19 9 GLY B C 1
ATOM 2324 O O . GLY B 1 9 ? -2.721 -15.508 -14.969 1 98.19 9 GLY B O 1
ATOM 2325 N N . GLY B 1 10 ? -3.639 -15.062 -12.953 1 97.25 10 GLY B N 1
ATOM 2326 C CA . GLY B 1 10 ? -4.203 -13.805 -13.43 1 97.25 10 GLY B CA 1
ATOM 2327 C C . GLY B 1 10 ? -5.672 -13.914 -13.781 1 97.25 10 GLY B C 1
ATOM 2328 O O . GLY B 1 10 ? -6.102 -14.891 -14.398 1 97.25 10 GLY B O 1
ATOM 2329 N N . ALA B 1 11 ? -6.426 -12.898 -13.383 1 95.25 11 ALA B N 1
ATOM 2330 C CA . ALA B 1 11 ? -7.852 -12.812 -13.688 1 95.25 11 ALA B CA 1
ATOM 2331 C C . ALA B 1 11 ? -8.109 -11.859 -14.852 1 95.25 11 ALA B C 1
ATOM 2333 O O . ALA B 1 11 ? -7.902 -10.648 -14.727 1 95.25 11 ALA B O 1
ATOM 2334 N N . TRP B 1 12 ? -8.547 -12.32 -15.969 1 92.12 12 TRP B N 1
ATOM 2335 C CA . TRP B 1 12 ? -8.859 -11.547 -17.172 1 92.12 12 TRP B CA 1
ATOM 2336 C C . TRP B 1 12 ? -9.539 -12.414 -18.219 1 92.12 12 TRP B C 1
ATOM 2338 O O . TRP B 1 12 ? -9.852 -13.586 -17.969 1 92.12 12 TRP B O 1
ATOM 2348 N N . SER B 1 13 ? -9.75 -11.812 -19.344 1 92.19 13 SER B N 1
ATOM 2349 C CA . SER B 1 13 ? -10.367 -12.555 -20.438 1 92.19 13 SER B CA 1
ATOM 2350 C C . SER B 1 13 ? -9.328 -13.352 -21.219 1 92.19 13 SER B C 1
ATOM 2352 O O . SER B 1 13 ? -9.062 -13.07 -22.391 1 92.19 13 SER B O 1
ATOM 2354 N N . ILE B 1 14 ? -8.812 -14.359 -20.578 1 92.88 14 ILE B N 1
ATOM 2355 C CA . ILE B 1 14 ? -7.785 -15.195 -21.188 1 92.88 14 ILE B CA 1
ATOM 2356 C C . ILE B 1 14 ? -8.281 -15.75 -22.516 1 92.88 14 ILE B C 1
ATOM 2358 O O . ILE B 1 14 ? -9.297 -16.453 -22.562 1 92.88 14 ILE B O 1
ATOM 2362 N N . PRO B 1 15 ? -7.555 -15.461 -23.562 1 92.88 15 PRO B N 1
ATOM 2363 C CA . PRO B 1 15 ? -7.988 -15.977 -24.859 1 92.88 15 PRO B CA 1
ATOM 2364 C C . PRO B 1 15 ? -7.867 -17.5 -24.969 1 92.88 15 PRO B C 1
ATOM 2366 O O . PRO B 1 15 ? -7.043 -18.094 -24.281 1 92.88 15 PRO B O 1
ATOM 2369 N N . ASP B 1 16 ? -8.555 -18.062 -25.891 1 95.06 16 ASP B N 1
ATOM 2370 C CA . ASP B 1 16 ? -8.539 -19.5 -26.094 1 95.06 16 ASP B CA 1
ATOM 2371 C C . ASP B 1 16 ? -7.133 -20 -26.406 1 95.06 16 ASP B C 1
ATOM 2373 O O . ASP B 1 16 ? -6.742 -21.094 -25.984 1 95.06 16 ASP B O 1
ATOM 2377 N N . ALA B 1 17 ? -6.398 -19.172 -27.125 1 93.5 17 ALA B N 1
ATOM 2378 C CA . ALA B 1 17 ? -5.062 -19.547 -27.562 1 93.5 17 ALA B CA 1
ATOM 2379 C C . ALA B 1 17 ? -4.121 -19.734 -26.375 1 93.5 17 ALA B C 1
ATOM 2381 O O . ALA B 1 17 ? -3.121 -20.453 -26.469 1 93.5 17 ALA B O 1
ATOM 2382 N N . LEU B 1 18 ? -4.465 -19.156 -25.203 1 93.62 18 LEU B N 1
ATOM 2383 C CA . LEU B 1 18 ? -3.596 -19.219 -24.031 1 93.62 18 LEU B CA 1
ATOM 2384 C C . LEU B 1 18 ? -4.18 -20.125 -22.953 1 93.62 18 LEU B C 1
ATOM 2386 O O . LEU B 1 18 ? -3.555 -20.359 -21.922 1 93.62 18 LEU B O 1
ATOM 2390 N N . ALA B 1 19 ? -5.34 -20.672 -23.156 1 96.62 19 ALA B N 1
ATOM 2391 C CA . ALA B 1 19 ? -6.062 -21.438 -22.141 1 96.62 19 ALA B CA 1
ATOM 2392 C C . ALA B 1 19 ? -5.242 -22.625 -21.656 1 96.62 19 ALA B C 1
ATOM 2394 O O . ALA B 1 19 ? -5.035 -22.797 -20.453 1 96.62 19 ALA B O 1
ATOM 2395 N N . GLU B 1 20 ? -4.777 -23.422 -22.578 1 97.62 20 GLU B N 1
ATOM 2396 C CA . GLU B 1 20 ? -4.062 -24.641 -22.219 1 97.62 20 GLU B CA 1
ATOM 2397 C C . GLU B 1 20 ? -2.746 -24.328 -21.516 1 97.62 20 GLU B C 1
ATOM 2399 O O . GLU B 1 20 ? -2.406 -24.953 -20.516 1 97.62 20 GLU B O 1
ATOM 2404 N N . SER B 1 21 ? -2.004 -23.391 -22.062 1 97.31 21 SER B N 1
ATOM 2405 C CA . SER B 1 21 ? -0.723 -23.031 -21.469 1 97.31 21 SER B CA 1
ATOM 2406 C C . SER B 1 21 ? -0.913 -22.406 -20.094 1 97.31 21 SER B C 1
ATOM 2408 O O . SER B 1 21 ? -0.086 -22.594 -19.203 1 97.31 21 SER B O 1
ATOM 2410 N N . SER B 1 22 ? -1.985 -21.641 -19.953 1 97.56 22 SER B N 1
ATOM 2411 C CA . SER B 1 22 ? -2.271 -21.031 -18.656 1 97.56 22 SER B CA 1
ATOM 2412 C C . SER B 1 22 ? -2.541 -22.094 -17.594 1 97.56 22 SER B C 1
ATOM 2414 O O . SER B 1 22 ? -2.008 -22.016 -16.484 1 97.56 22 SER B O 1
ATOM 2416 N N . VAL B 1 23 ? -3.34 -23.062 -17.938 1 98.56 23 VAL B N 1
ATOM 2417 C CA . VAL B 1 23 ? -3.666 -24.125 -16.984 1 98.56 23 VAL B CA 1
ATOM 2418 C C . VAL B 1 23 ? -2.416 -24.953 -16.688 1 98.56 23 VAL B C 1
ATOM 2420 O O . VAL B 1 23 ? -2.145 -25.281 -15.523 1 98.56 23 VAL B O 1
ATOM 2423 N N . ALA B 1 24 ? -1.67 -25.266 -17.734 1 98.62 24 ALA B N 1
ATOM 2424 C CA . ALA B 1 24 ? -0.439 -26.031 -17.547 1 98.62 24 ALA B CA 1
ATOM 2425 C C . ALA B 1 24 ? 0.528 -25.281 -16.625 1 98.62 24 ALA B C 1
ATOM 2427 O O . ALA B 1 24 ? 1.196 -25.891 -15.789 1 98.62 24 ALA B O 1
ATOM 2428 N N . GLY B 1 25 ? 0.586 -23.953 -16.844 1 98.5 25 GLY B N 1
ATOM 2429 C CA . GLY B 1 25 ? 1.497 -23.141 -16.047 1 98.5 25 GLY B CA 1
ATOM 2430 C C . GLY B 1 25 ? 1.142 -23.094 -14.578 1 98.5 25 GLY B C 1
ATOM 2431 O O . GLY B 1 25 ? 2.016 -23.219 -13.719 1 98.5 25 GLY B O 1
ATOM 2432 N N . VAL B 1 26 ? -0.123 -22.922 -14.273 1 98.75 26 VAL B N 1
ATOM 2433 C CA . VAL B 1 26 ? -0.515 -22.844 -12.875 1 98.75 26 VAL B CA 1
ATOM 2434 C C . VAL B 1 26 ? -0.367 -24.219 -12.219 1 98.75 26 VAL B C 1
ATOM 2436 O O . VAL B 1 26 ? -0.056 -24.328 -11.031 1 98.75 26 VAL B O 1
ATOM 2439 N N . LYS B 1 27 ? -0.645 -25.297 -12.938 1 98.81 27 LYS B N 1
ATOM 2440 C CA . LYS B 1 27 ? -0.406 -26.641 -12.398 1 98.81 27 LYS B CA 1
ATOM 2441 C C . LYS B 1 27 ? 1.064 -26.828 -12.039 1 98.81 27 LYS B C 1
ATOM 2443 O O . LYS B 1 27 ? 1.383 -27.359 -10.969 1 98.81 27 LYS B O 1
ATOM 2448 N N . ALA B 1 28 ? 1.91 -26.469 -12.977 1 98.81 28 ALA B N 1
ATOM 2449 C CA . ALA B 1 28 ? 3.348 -26.594 -12.75 1 98.81 28 ALA B CA 1
ATOM 2450 C C . ALA B 1 28 ? 3.781 -25.812 -11.516 1 98.81 28 ALA B C 1
ATOM 2452 O O . ALA B 1 28 ? 4.582 -26.297 -10.719 1 98.81 28 ALA B O 1
ATOM 2453 N N . ALA B 1 29 ? 3.285 -24.594 -11.406 1 98.88 29 ALA B N 1
ATOM 2454 C CA . ALA B 1 29 ? 3.629 -23.734 -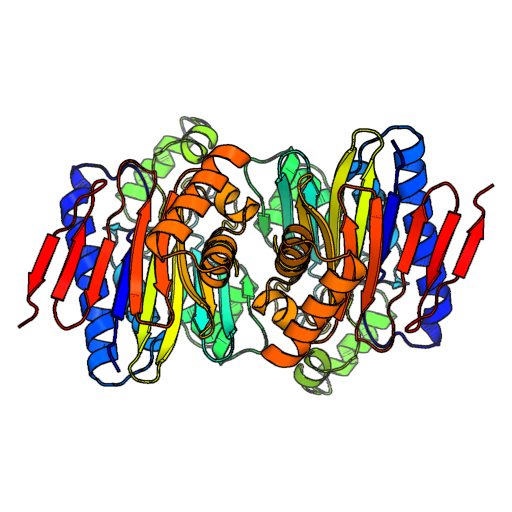10.273 1 98.88 29 ALA B CA 1
ATOM 2455 C C . ALA B 1 29 ? 3.156 -24.344 -8.961 1 98.88 29 ALA B C 1
ATOM 2457 O O . ALA B 1 29 ? 3.896 -24.359 -7.973 1 98.88 29 ALA B O 1
ATOM 2458 N N . ALA B 1 30 ? 1.908 -24.812 -8.922 1 98.88 30 ALA B N 1
ATOM 2459 C CA . ALA B 1 30 ? 1.365 -25.438 -7.723 1 98.88 30 ALA B CA 1
ATOM 2460 C C . ALA B 1 30 ? 2.186 -26.656 -7.328 1 98.88 30 ALA B C 1
ATOM 2462 O O . ALA B 1 30 ? 2.475 -26.875 -6.145 1 98.88 30 ALA B O 1
ATOM 2463 N N . ARG B 1 31 ? 2.561 -27.484 -8.32 1 98.62 31 ARG B N 1
ATOM 2464 C CA . ARG B 1 31 ? 3.367 -28.672 -8.055 1 98.62 31 ARG B CA 1
ATOM 2465 C C . ARG B 1 31 ? 4.734 -28.297 -7.5 1 98.62 31 ARG B C 1
ATOM 2467 O O . ARG B 1 31 ? 5.246 -28.953 -6.594 1 98.62 31 ARG B O 1
ATOM 2474 N N . ALA B 1 32 ? 5.297 -27.281 -8.07 1 98.81 32 ALA B N 1
ATOM 2475 C CA . ALA B 1 32 ? 6.602 -26.828 -7.602 1 98.81 32 ALA B CA 1
ATOM 2476 C C . ALA B 1 32 ? 6.535 -26.375 -6.148 1 98.81 32 ALA B C 1
ATOM 2478 O O . ALA B 1 32 ? 7.41 -26.703 -5.344 1 98.81 32 ALA B O 1
ATOM 2479 N N . GLY B 1 33 ? 5.543 -25.516 -5.816 1 98.81 33 GLY B N 1
ATOM 2480 C CA . GLY B 1 33 ? 5.363 -25.094 -4.438 1 98.81 33 GLY B CA 1
ATOM 2481 C C . GLY B 1 33 ? 5.09 -26.25 -3.49 1 98.81 33 GLY B C 1
ATOM 2482 O O . GLY B 1 33 ? 5.609 -26.281 -2.373 1 98.81 33 GLY B O 1
ATOM 2483 N N . ASP B 1 34 ? 4.297 -27.172 -3.928 1 98.31 34 ASP B N 1
ATOM 2484 C CA . ASP B 1 34 ? 3.969 -28.328 -3.115 1 98.31 34 ASP B CA 1
ATOM 2485 C C . ASP B 1 34 ? 5.215 -29.172 -2.82 1 98.31 34 ASP B C 1
ATOM 2487 O O . ASP B 1 34 ? 5.363 -29.703 -1.719 1 98.31 34 ASP B O 1
ATOM 2491 N N . ALA B 1 35 ? 6.016 -29.391 -3.818 1 98 35 ALA B N 1
ATOM 2492 C CA . ALA B 1 35 ? 7.25 -30.141 -3.631 1 98 35 ALA B CA 1
ATOM 2493 C C . ALA B 1 35 ? 8.094 -29.547 -2.508 1 98 35 ALA B C 1
ATOM 2495 O O . ALA B 1 35 ? 8.719 -30.266 -1.734 1 98 35 ALA B O 1
ATOM 2496 N N . VAL B 1 36 ? 8.102 -28.234 -2.422 1 98.38 36 VAL B N 1
ATOM 2497 C CA . VAL B 1 36 ? 8.812 -27.531 -1.357 1 98.38 36 VAL B CA 1
ATOM 2498 C C . VAL B 1 36 ? 8.18 -27.859 -0.008 1 98.38 36 VAL B C 1
ATOM 2500 O O . VAL B 1 36 ? 8.883 -28.219 0.944 1 98.38 36 VAL B O 1
ATOM 2503 N N . LEU B 1 37 ? 6.914 -27.781 0.074 1 98.06 37 LEU B N 1
ATOM 2504 C CA . LEU B 1 37 ? 6.191 -28.031 1.316 1 98.06 37 LEU B CA 1
ATOM 2505 C C . LEU B 1 37 ? 6.383 -29.469 1.79 1 98.06 37 LEU B C 1
ATOM 2507 O O . LEU B 1 37 ? 6.508 -29.719 2.99 1 98.06 37 LEU B O 1
ATOM 2511 N N . ARG B 1 38 ? 6.426 -30.359 0.884 1 95.5 38 ARG B N 1
ATOM 2512 C CA . ARG B 1 38 ? 6.531 -31.781 1.209 1 95.5 38 ARG B CA 1
ATOM 2513 C C . ARG B 1 38 ? 7.883 -32.094 1.831 1 95.5 38 ARG B C 1
ATOM 2515 O O . ARG B 1 38 ? 8.023 -33.094 2.561 1 95.5 38 ARG B O 1
ATOM 2522 N N . THR B 1 39 ? 8.867 -31.359 1.555 1 95.88 39 THR B N 1
ATOM 2523 C CA . THR B 1 39 ? 10.188 -31.562 2.139 1 95.88 39 THR B CA 1
ATOM 2524 C C . THR B 1 39 ? 10.281 -30.922 3.521 1 95.88 39 THR B C 1
ATOM 2526 O O . THR B 1 39 ? 11.344 -30.922 4.145 1 95.88 39 THR B O 1
ATOM 2529 N N . GLY B 1 40 ? 9.258 -30.266 3.953 1 95.81 40 GLY B N 1
ATOM 2530 C CA . GLY B 1 40 ? 9.219 -29.672 5.277 1 95.81 40 GLY B CA 1
ATOM 2531 C C . GLY B 1 40 ? 9.664 -28.219 5.293 1 95.81 40 GLY B C 1
ATOM 2532 O O . GLY B 1 40 ? 9.75 -27.609 6.355 1 95.81 40 GLY B O 1
ATOM 2533 N N . ARG B 1 41 ? 9.836 -27.656 4.113 1 97.44 41 ARG B N 1
ATOM 2534 C CA . ARG B 1 41 ? 10.258 -26.266 4.031 1 97.44 41 ARG B CA 1
ATOM 2535 C C . ARG B 1 41 ? 9.078 -25.328 4.246 1 97.44 41 ARG B C 1
ATOM 2537 O O . ARG B 1 41 ? 7.93 -25.766 4.34 1 97.44 41 ARG B O 1
ATOM 2544 N N . SER B 1 42 ? 9.344 -24.078 4.355 1 98.56 42 SER B N 1
ATOM 2545 C CA . SER B 1 42 ? 8.398 -23.094 4.879 1 98.56 42 SER B CA 1
ATOM 2546 C C . SER B 1 42 ? 7.402 -22.656 3.803 1 98.56 42 SER B C 1
ATOM 2548 O O . SER B 1 42 ? 7.648 -22.859 2.611 1 98.56 42 SER B O 1
ATOM 2550 N N . ALA B 1 43 ? 6.273 -22.094 4.27 1 98.81 43 ALA B N 1
ATOM 2551 C CA . ALA B 1 43 ? 5.273 -21.516 3.371 1 98.81 43 ALA B CA 1
ATOM 2552 C C . ALA B 1 43 ? 5.879 -20.422 2.494 1 98.81 43 ALA B C 1
ATOM 2554 O O . ALA B 1 43 ? 5.543 -20.312 1.313 1 98.81 43 ALA B O 1
ATOM 2555 N N . ILE B 1 44 ? 6.766 -19.609 3.064 1 98.88 44 ILE B N 1
ATOM 2556 C CA . ILE B 1 44 ? 7.379 -18.516 2.316 1 98.88 44 ILE B CA 1
ATOM 2557 C C . ILE B 1 44 ? 8.242 -19.078 1.191 1 98.88 44 ILE B C 1
ATOM 2559 O O . ILE B 1 44 ? 8.273 -18.531 0.089 1 98.88 44 ILE B O 1
ATOM 2563 N N . ASP B 1 45 ? 8.953 -20.219 1.415 1 98.94 45 ASP B N 1
ATOM 2564 C CA . ASP B 1 45 ? 9.719 -20.891 0.369 1 98.94 45 ASP B CA 1
ATOM 2565 C C . ASP B 1 45 ? 8.797 -21.375 -0.749 1 98.94 45 ASP B C 1
ATOM 2567 O O . ASP B 1 45 ? 9.148 -21.297 -1.928 1 98.94 45 ASP B O 1
ATOM 2571 N N . ALA B 1 46 ? 7.668 -21.875 -0.35 1 98.94 46 ALA B N 1
ATOM 2572 C CA . ALA B 1 46 ? 6.73 -22.469 -1.301 1 98.94 46 ALA B CA 1
ATOM 2573 C C . ALA B 1 46 ? 6.141 -21.406 -2.227 1 98.94 46 ALA B C 1
ATOM 2575 O O . ALA B 1 46 ? 6.086 -21.594 -3.443 1 98.94 46 ALA B O 1
ATOM 2576 N N . VAL B 1 47 ? 5.699 -20.312 -1.653 1 98.94 47 VAL B N 1
ATOM 2577 C CA . VAL B 1 47 ? 5.055 -19.297 -2.48 1 98.94 47 VAL B CA 1
ATOM 2578 C C . VAL B 1 47 ? 6.086 -18.625 -3.385 1 98.94 47 VAL B C 1
ATOM 2580 O O . VAL B 1 47 ? 5.785 -18.266 -4.523 1 98.94 47 VAL B O 1
ATOM 2583 N N . GLU B 1 48 ? 7.309 -18.406 -2.902 1 98.94 48 GLU B N 1
ATOM 2584 C CA . GLU B 1 48 ? 8.352 -17.875 -3.773 1 98.94 48 GLU B CA 1
ATOM 2585 C C . GLU B 1 48 ? 8.617 -18.797 -4.957 1 98.94 48 GLU B C 1
ATOM 2587 O O . GLU B 1 48 ? 8.695 -18.344 -6.102 1 98.94 48 GLU B O 1
ATOM 2592 N N . THR B 1 49 ? 8.75 -20.062 -4.668 1 98.94 49 THR B N 1
ATOM 2593 C CA . THR B 1 49 ? 9.023 -21.047 -5.707 1 98.94 49 THR B CA 1
ATOM 2594 C C . THR B 1 49 ? 7.902 -21.078 -6.738 1 98.94 49 THR B C 1
ATOM 2596 O O . THR B 1 49 ? 8.156 -21.094 -7.945 1 98.94 49 THR B O 1
ATOM 2599 N N . ALA B 1 50 ? 6.68 -21.094 -6.262 1 98.94 50 ALA B N 1
ATOM 2600 C CA . ALA B 1 50 ? 5.523 -21.141 -7.152 1 98.94 50 ALA B CA 1
ATOM 2601 C C . ALA B 1 50 ? 5.48 -19.906 -8.047 1 98.94 50 ALA B C 1
ATOM 2603 O O . ALA B 1 50 ? 5.285 -20.016 -9.258 1 98.94 50 ALA B O 1
ATOM 2604 N N . VAL B 1 51 ? 5.668 -18.734 -7.473 1 98.94 51 VAL B N 1
ATOM 2605 C CA . VAL B 1 51 ? 5.555 -17.484 -8.234 1 98.94 51 VAL B CA 1
ATOM 2606 C C . VAL B 1 51 ? 6.738 -17.359 -9.188 1 98.94 51 VAL B C 1
ATOM 2608 O O . VAL B 1 51 ? 6.594 -16.859 -10.305 1 98.94 51 VAL B O 1
ATOM 2611 N N . ARG B 1 52 ? 7.914 -17.797 -8.773 1 98.81 52 ARG B N 1
ATOM 2612 C CA . ARG B 1 52 ? 9.055 -17.812 -9.688 1 98.81 52 ARG B CA 1
ATOM 2613 C C . ARG B 1 52 ? 8.75 -18.656 -10.93 1 98.81 52 ARG B C 1
ATOM 2615 O O . ARG B 1 52 ? 9.109 -18.266 -12.039 1 98.81 52 ARG B O 1
ATOM 2622 N N . CYS B 1 53 ? 8.109 -19.797 -10.711 1 98.69 53 CYS B N 1
ATOM 2623 C CA . CYS B 1 53 ? 7.711 -20.641 -11.828 1 98.69 53 CYS B CA 1
ATOM 2624 C C . CYS B 1 53 ? 6.836 -19.875 -12.812 1 98.69 53 CYS B C 1
ATOM 2626 O O . CYS B 1 53 ? 7.012 -20 -14.023 1 98.69 53 CYS B O 1
ATOM 2628 N N . LEU B 1 54 ? 5.973 -19.125 -12.273 1 98.56 54 LEU B N 1
ATOM 2629 C CA . LEU B 1 54 ? 5.059 -18.344 -13.102 1 98.56 54 LEU B CA 1
ATOM 2630 C C . LEU B 1 54 ? 5.781 -17.172 -13.758 1 98.56 54 LEU B C 1
ATOM 2632 O O . LEU B 1 54 ? 5.516 -16.844 -14.914 1 98.56 54 LEU B O 1
ATOM 2636 N N . GLU B 1 55 ? 6.676 -16.484 -13 1 97.88 55 GLU B N 1
ATOM 2637 C CA . GLU B 1 55 ? 7.461 -15.391 -13.539 1 97.88 55 GLU B CA 1
ATOM 2638 C C . GLU B 1 55 ? 8.336 -15.852 -14.703 1 97.88 55 GLU B C 1
ATOM 2640 O O . GLU B 1 55 ? 8.578 -15.094 -15.648 1 97.88 55 GLU B O 1
ATOM 2645 N N . ASP B 1 56 ? 8.781 -17.062 -14.695 1 97.31 56 ASP B N 1
ATOM 2646 C CA . ASP B 1 56 ? 9.664 -17.609 -15.719 1 97.31 56 ASP B CA 1
ATOM 2647 C C . ASP B 1 56 ? 8.875 -18.047 -16.953 1 97.31 56 ASP B C 1
ATOM 2649 O O . ASP B 1 56 ? 9.453 -18.297 -18.016 1 97.31 56 ASP B O 1
ATOM 2653 N N . ASP B 1 57 ? 7.59 -18.234 -16.859 1 96.19 57 ASP B N 1
ATOM 2654 C CA . ASP B 1 57 ? 6.711 -18.656 -17.938 1 96.19 57 ASP B CA 1
ATOM 2655 C C . ASP B 1 57 ? 6.141 -17.469 -18.703 1 96.19 57 ASP B C 1
ATOM 2657 O O . ASP B 1 57 ? 5.297 -16.734 -18.172 1 96.19 57 ASP B O 1
ATOM 2661 N N . PRO B 1 58 ? 6.547 -17.25 -19.938 1 93.44 58 PRO B N 1
ATOM 2662 C CA . PRO B 1 58 ? 6.121 -16.062 -20.688 1 93.44 58 PRO B CA 1
ATOM 2663 C C . PRO B 1 58 ? 4.609 -16.016 -20.906 1 93.44 58 PRO B C 1
ATOM 2665 O O . PRO B 1 58 ? 4.07 -14.961 -21.266 1 93.44 58 PRO B O 1
ATOM 2668 N N . THR B 1 59 ? 3.936 -17.141 -20.578 1 93.25 59 THR B N 1
ATOM 2669 C CA . THR B 1 59 ? 2.482 -17.172 -20.703 1 93.25 59 THR B CA 1
ATOM 2670 C C . THR B 1 59 ? 1.85 -16.125 -19.781 1 93.25 59 THR B C 1
ATOM 2672 O O . THR B 1 59 ? 0.791 -15.578 -20.094 1 93.25 59 THR B O 1
ATOM 2675 N N . PHE B 1 60 ? 2.537 -15.727 -18.672 1 94.38 60 PHE B N 1
ATOM 2676 C CA . PHE B 1 60 ? 1.875 -14.984 -17.609 1 94.38 60 PHE B CA 1
ATOM 2677 C C . PHE B 1 60 ? 2.367 -13.539 -17.562 1 94.38 60 PHE B C 1
ATOM 2679 O O . PHE B 1 60 ? 1.839 -12.719 -16.812 1 94.38 60 PHE B O 1
ATOM 2686 N N . ASP B 1 61 ? 3.328 -13.148 -18.203 1 89.44 61 ASP B N 1
ATOM 2687 C CA . ASP B 1 61 ? 3.797 -11.781 -18.406 1 89.44 61 ASP B CA 1
ATOM 2688 C C . ASP B 1 61 ? 4.105 -11.109 -17.062 1 89.44 61 ASP B C 1
ATOM 2690 O O . ASP B 1 61 ? 3.816 -9.93 -16.875 1 89.44 61 ASP B O 1
ATOM 2694 N N . ALA B 1 62 ? 4.562 -11.75 -16 1 92.44 62 ALA B N 1
ATOM 2695 C CA . ALA B 1 62 ? 4.852 -11.188 -14.688 1 92.44 62 ALA B CA 1
ATOM 2696 C C . ALA B 1 62 ? 6.355 -11.148 -14.43 1 92.44 62 ALA B C 1
ATOM 2698 O O . ALA B 1 62 ? 6.793 -10.828 -13.32 1 92.44 62 ALA B O 1
ATOM 2699 N N . GLY B 1 63 ? 7.109 -11.367 -15.195 1 91.81 63 GLY B N 1
ATOM 2700 C CA . GLY B 1 63 ? 8.547 -11.461 -15.383 1 91.81 63 GLY B CA 1
ATOM 2701 C C . GLY B 1 63 ? 8.945 -11.594 -16.844 1 91.81 63 GLY B C 1
ATOM 2702 O O . GLY B 1 63 ? 8.93 -10.617 -17.594 1 91.81 63 GLY B O 1
ATOM 2703 N N . HIS B 1 64 ? 9.172 -12.789 -17.203 1 91.94 64 HIS B N 1
ATOM 2704 C CA . HIS B 1 64 ? 9.352 -13.039 -18.625 1 91.94 64 HIS B CA 1
ATOM 2705 C C . HIS B 1 64 ? 8.055 -12.828 -19.391 1 91.94 64 HIS B C 1
ATOM 2707 O O . HIS B 1 64 ? 6.98 -13.211 -18.922 1 91.94 64 HIS B O 1
ATOM 2713 N N . GLY B 1 65 ? 8.172 -12.109 -20.5 1 88.56 65 GLY B N 1
ATOM 2714 C CA . GLY B 1 65 ? 6.996 -11.82 -21.312 1 88.56 65 GLY B CA 1
ATOM 2715 C C . GLY B 1 65 ? 6.27 -10.562 -20.875 1 88.56 65 GLY B C 1
ATOM 2716 O O . GLY B 1 65 ? 5.172 -10.273 -21.359 1 88.56 65 GLY B O 1
ATOM 2717 N N . SER B 1 66 ? 6.855 -9.797 -19.984 1 90.12 66 SER B N 1
ATOM 2718 C CA . SER B 1 66 ? 6.23 -8.602 -19.422 1 90.12 66 SER B CA 1
ATOM 2719 C C . SER B 1 66 ? 5.914 -7.586 -20.516 1 90.12 66 SER B C 1
ATOM 2721 O O . SER B 1 66 ? 6.496 -7.629 -21.609 1 90.12 66 SER B O 1
ATOM 2723 N N . VAL B 1 67 ? 5.008 -6.699 -20.172 1 88.94 67 VAL B N 1
ATOM 2724 C CA . VAL B 1 67 ? 4.504 -5.719 -21.125 1 88.94 67 VAL B CA 1
ATOM 2725 C C . VAL B 1 67 ? 5.266 -4.402 -20.969 1 88.94 67 VAL B C 1
ATOM 2727 O O . VAL B 1 67 ? 5.953 -4.195 -19.969 1 88.94 67 VAL B O 1
ATOM 2730 N N . LEU B 1 68 ? 5.086 -3.57 -21.969 1 92 68 LEU B N 1
ATOM 2731 C CA . LEU B 1 68 ? 5.883 -2.348 -22.016 1 92 68 LEU B CA 1
ATOM 2732 C C . LEU B 1 68 ? 5.047 -1.143 -21.594 1 92 68 LEU B C 1
ATOM 2734 O O . LEU B 1 68 ? 3.873 -1.04 -21.953 1 92 68 LEU B O 1
ATOM 2738 N N . ASN B 1 69 ? 5.66 -0.273 -20.797 1 93.31 69 ASN B N 1
ATOM 2739 C CA . ASN B 1 69 ? 5.016 0.991 -20.453 1 93.31 69 ASN B CA 1
ATOM 2740 C C . ASN B 1 69 ? 5.078 1.984 -21.609 1 93.31 69 ASN B C 1
ATOM 2742 O O . ASN B 1 69 ? 5.508 1.636 -22.719 1 93.31 69 ASN B O 1
ATOM 2746 N N . ILE B 1 70 ? 4.633 3.215 -21.422 1 93.5 70 ILE B N 1
ATOM 2747 C CA . ILE B 1 70 ? 4.5 4.211 -22.484 1 93.5 70 ILE B CA 1
ATOM 2748 C C . ILE B 1 70 ? 5.883 4.559 -23.031 1 93.5 70 ILE B C 1
ATOM 2750 O O . ILE B 1 70 ? 6 5.055 -24.156 1 93.5 70 ILE B O 1
ATOM 2754 N N . SER B 1 71 ? 6.969 4.266 -22.312 1 93.75 71 SER B N 1
ATOM 2755 C CA . SER B 1 71 ? 8.328 4.582 -22.75 1 93.75 71 SER B CA 1
ATOM 2756 C C . SER B 1 71 ? 9.023 3.348 -23.312 1 93.75 71 SER B C 1
ATOM 2758 O O . SER B 1 71 ? 10.227 3.375 -23.578 1 93.75 71 SER B O 1
ATOM 2760 N N . GLY B 1 72 ? 8.312 2.254 -23.344 1 93.19 72 GLY B N 1
ATOM 2761 C CA . GLY B 1 72 ? 8.875 1.04 -23.906 1 93.19 72 GLY B CA 1
ATOM 2762 C C . GLY B 1 72 ? 9.773 0.287 -22.953 1 93.19 72 GLY B C 1
ATOM 2763 O O . GLY B 1 72 ? 10.719 -0.383 -23.375 1 93.19 72 GLY B O 1
ATOM 2764 N N . GLU B 1 73 ? 9.461 0.435 -21.719 1 93.81 73 GLU B N 1
ATOM 2765 C CA . GLU B 1 73 ? 10.266 -0.219 -20.688 1 93.81 73 GLU B CA 1
ATOM 2766 C C . GLU B 1 73 ? 9.422 -1.199 -19.875 1 93.81 73 GLU B C 1
ATOM 2768 O O . GLU B 1 73 ? 8.211 -1.018 -19.734 1 93.81 73 GLU B O 1
ATOM 2773 N N . VAL B 1 74 ? 10.141 -2.242 -19.344 1 94.69 74 VAL B N 1
ATOM 2774 C CA . VAL B 1 74 ? 9.492 -3.182 -18.438 1 94.69 74 VAL B CA 1
ATOM 2775 C C . VAL B 1 74 ? 9.672 -2.705 -17 1 94.69 74 VAL B C 1
ATOM 2777 O O . VAL B 1 74 ? 10.789 -2.408 -16.562 1 94.69 74 VAL B O 1
ATOM 2780 N N . GLU B 1 75 ? 8.633 -2.516 -16.297 1 96.19 75 GLU B N 1
ATOM 2781 C CA . GLU B 1 75 ? 8.625 -2.252 -14.867 1 96.19 75 GLU B CA 1
ATOM 2782 C C . GLU B 1 75 ? 7.812 -3.303 -14.117 1 96.19 75 GLU B C 1
ATOM 2784 O O . GLU B 1 75 ? 6.629 -3.502 -14.406 1 96.19 75 GLU B O 1
ATOM 2789 N N . LEU B 1 76 ? 8.438 -3.928 -13.148 1 97.38 76 LEU B N 1
ATOM 2790 C CA . LEU B 1 76 ? 7.844 -5.062 -12.445 1 97.38 76 LEU B CA 1
ATOM 2791 C C . LEU B 1 76 ? 7.539 -4.703 -10.992 1 97.38 76 LEU B C 1
ATOM 2793 O O . LEU B 1 76 ? 8.242 -3.889 -10.391 1 97.38 76 LEU B O 1
ATOM 2797 N N . ASP B 1 77 ? 6.52 -5.289 -10.445 1 98.44 77 ASP B N 1
ATOM 2798 C CA . ASP B 1 77 ? 6.098 -5.133 -9.055 1 98.44 77 ASP B CA 1
ATOM 2799 C C . ASP B 1 77 ? 5.883 -6.488 -8.391 1 98.44 77 ASP B C 1
ATOM 2801 O O . ASP B 1 77 ? 5.418 -7.434 -9.031 1 98.44 77 ASP B O 1
ATOM 2805 N N . SER B 1 78 ? 6.195 -6.586 -7.129 1 98.88 78 SER B N 1
ATOM 2806 C CA . SER B 1 78 ? 5.98 -7.844 -6.426 1 98.88 78 SER B CA 1
ATOM 2807 C C . SER B 1 78 ? 5.961 -7.641 -4.918 1 98.88 78 SER B C 1
ATOM 2809 O O . SER B 1 78 ? 6.531 -6.676 -4.406 1 98.88 78 SER B O 1
ATOM 2811 N N . ILE B 1 79 ? 5.293 -8.547 -4.262 1 98.94 79 ILE B N 1
ATOM 2812 C CA . ILE B 1 79 ? 5.293 -8.578 -2.803 1 98.94 79 ILE B CA 1
ATOM 2813 C C . ILE B 1 79 ? 5.375 -10.031 -2.32 1 98.94 79 ILE B C 1
ATOM 2815 O O . ILE B 1 79 ? 4.941 -10.945 -3.02 1 98.94 79 ILE B O 1
ATOM 2819 N N . ILE B 1 80 ? 5.953 -10.25 -1.187 1 98.94 80 ILE B N 1
ATOM 2820 C CA . ILE B 1 80 ? 5.945 -11.516 -0.458 1 98.94 80 ILE B CA 1
ATOM 2821 C C . ILE B 1 80 ? 5.805 -11.25 1.039 1 98.94 80 ILE B C 1
ATOM 2823 O O . ILE B 1 80 ? 6.355 -10.273 1.557 1 98.94 80 ILE B O 1
ATOM 2827 N N . MET B 1 81 ? 5.016 -12.039 1.729 1 98.94 81 MET B N 1
ATOM 2828 C CA . MET B 1 81 ? 4.703 -11.75 3.125 1 98.94 81 MET B CA 1
ATOM 2829 C C . MET B 1 81 ? 4.602 -13.031 3.939 1 98.94 81 MET B C 1
ATOM 2831 O O . MET B 1 81 ? 4.035 -14.023 3.475 1 98.94 81 MET B O 1
ATOM 2835 N N . ASP B 1 82 ? 5.156 -12.984 5.113 1 98.81 82 ASP B N 1
ATOM 2836 C CA . ASP B 1 82 ? 5.18 -14.078 6.082 1 98.81 82 ASP B CA 1
ATOM 2837 C C . ASP B 1 82 ? 4.098 -13.891 7.145 1 98.81 82 ASP B C 1
ATOM 2839 O O . ASP B 1 82 ? 4.117 -12.914 7.895 1 98.81 82 ASP B O 1
ATOM 2843 N N . GLY B 1 83 ? 3.234 -14.898 7.27 1 98.69 83 GLY B N 1
ATOM 2844 C CA . GLY B 1 83 ? 2.086 -14.758 8.148 1 98.69 83 GLY B CA 1
ATOM 2845 C C . GLY B 1 83 ? 2.438 -14.898 9.617 1 98.69 83 GLY B C 1
ATOM 2846 O O . GLY B 1 83 ? 1.686 -14.453 10.492 1 98.69 83 GLY B O 1
ATOM 2847 N N . GLU B 1 84 ? 3.533 -15.516 9.898 1 98.31 84 GLU B N 1
ATOM 2848 C CA . GLU B 1 84 ? 3.924 -15.727 11.289 1 98.31 84 GLU B CA 1
ATOM 2849 C C . GLU B 1 84 ? 4.332 -14.414 11.953 1 98.31 84 GLU B C 1
ATOM 2851 O O . GLU B 1 84 ? 3.842 -14.078 13.031 1 98.31 84 GLU B O 1
ATOM 2856 N N . THR B 1 85 ? 5.18 -13.648 11.305 1 98.06 85 THR B N 1
ATOM 2857 C CA . THR B 1 85 ? 5.766 -12.453 11.906 1 98.06 85 THR B CA 1
ATOM 2858 C C . THR B 1 85 ? 5.172 -11.195 11.281 1 98.06 85 THR B C 1
ATOM 2860 O O . THR B 1 85 ? 5.398 -10.086 11.773 1 98.06 85 THR B O 1
ATOM 2863 N N . LEU B 1 86 ? 4.504 -11.336 10.188 1 98.75 86 LEU B N 1
ATOM 2864 C CA . LEU B 1 86 ? 3.992 -10.258 9.352 1 98.75 86 LEU B CA 1
ATOM 2865 C C . LEU B 1 86 ? 5.133 -9.555 8.617 1 98.75 86 LEU B C 1
ATOM 2867 O O . LEU B 1 86 ? 4.941 -8.469 8.062 1 98.75 86 LEU B O 1
ATOM 2871 N N . ALA B 1 87 ? 6.344 -10.164 8.609 1 98.69 87 ALA B N 1
ATOM 2872 C CA . ALA B 1 87 ? 7.418 -9.625 7.773 1 98.69 87 ALA B CA 1
ATOM 2873 C C . ALA B 1 87 ? 7.012 -9.609 6.301 1 98.69 87 ALA B C 1
ATOM 2875 O O . ALA B 1 87 ? 6.352 -10.531 5.824 1 98.69 87 ALA B O 1
ATOM 2876 N N . ALA B 1 88 ? 7.449 -8.547 5.645 1 98.88 88 ALA B N 1
ATOM 2877 C CA . ALA B 1 88 ? 7.078 -8.406 4.238 1 98.88 88 ALA B CA 1
ATOM 2878 C C . ALA B 1 88 ? 8.18 -7.707 3.449 1 98.88 88 ALA B C 1
ATOM 2880 O O . ALA B 1 88 ? 8.977 -6.949 4.016 1 98.88 88 ALA B O 1
ATOM 2881 N N . GLY B 1 89 ? 8.258 -8.008 2.211 1 98.94 89 GLY B N 1
ATOM 2882 C CA . GLY B 1 89 ? 9.094 -7.34 1.23 1 98.94 89 GLY B CA 1
ATOM 2883 C C . GLY B 1 89 ? 8.375 -7.055 -0.075 1 98.94 89 GLY B C 1
ATOM 2884 O O . GLY B 1 89 ? 7.57 -7.863 -0.535 1 98.94 89 GLY B O 1
ATOM 2885 N N . ALA B 1 90 ? 8.688 -5.941 -0.615 1 98.94 90 ALA B N 1
ATOM 2886 C CA . ALA B 1 90 ? 8.062 -5.555 -1.876 1 98.94 90 ALA B CA 1
ATOM 2887 C C . ALA B 1 90 ? 9.016 -4.738 -2.736 1 98.94 90 ALA B C 1
ATOM 2889 O O . ALA B 1 90 ? 9.875 -4.023 -2.213 1 98.94 90 ALA B O 1
ATOM 2890 N N . VAL B 1 91 ? 8.875 -4.84 -4.004 1 98.88 91 VAL B N 1
ATOM 2891 C CA . VAL B 1 91 ? 9.539 -3.975 -4.977 1 98.88 91 VAL B CA 1
ATOM 2892 C C . VAL B 1 91 ? 8.508 -3.428 -5.965 1 98.88 91 VAL B C 1
ATOM 2894 O O . VAL B 1 91 ? 7.547 -4.113 -6.309 1 98.88 91 VAL B O 1
ATOM 2897 N N . ALA B 1 92 ? 8.688 -2.229 -6.348 1 98.69 92 ALA B N 1
ATOM 2898 C CA . ALA B 1 92 ? 7.773 -1.576 -7.285 1 98.69 92 ALA B CA 1
ATOM 2899 C C . ALA B 1 92 ? 8.547 -0.84 -8.375 1 98.69 92 ALA B C 1
ATOM 2901 O O . ALA B 1 92 ? 9.578 -0.223 -8.109 1 98.69 92 ALA B O 1
ATOM 2902 N N . SER B 1 93 ? 8.07 -0.988 -9.586 1 97.81 93 SER B N 1
ATOM 2903 C CA . SER B 1 93 ? 8.633 -0.333 -10.766 1 97.81 93 SER B CA 1
ATOM 2904 C C . SER B 1 93 ? 10.094 -0.702 -10.953 1 97.81 93 SER B C 1
ATOM 2906 O O . SER B 1 93 ? 10.922 0.152 -11.297 1 97.81 93 SER B O 1
ATOM 2908 N N . VAL B 1 94 ? 10.438 -1.903 -10.594 1 97.5 94 VAL B N 1
ATOM 2909 C CA . VAL B 1 94 ? 11.82 -2.326 -10.766 1 97.5 94 VAL B CA 1
ATOM 2910 C C . VAL B 1 94 ? 12.031 -2.832 -12.195 1 97.5 94 VAL B C 1
ATOM 2912 O O . VAL B 1 94 ? 11.117 -3.4 -12.797 1 97.5 94 VAL B O 1
ATOM 2915 N N . ARG B 1 95 ? 13.242 -2.639 -12.695 1 95.56 95 ARG B N 1
ATOM 2916 C CA . ARG B 1 95 ? 13.508 -2.998 -14.086 1 95.56 95 ARG B CA 1
ATOM 2917 C C . ARG B 1 95 ? 14.57 -4.09 -14.172 1 95.56 95 ARG B C 1
ATOM 2919 O O . ARG B 1 95 ? 15.453 -4.172 -13.32 1 95.56 95 ARG B O 1
ATOM 2926 N N . ASN B 1 96 ? 14.406 -4.914 -15.141 1 93.94 96 ASN B N 1
ATOM 2927 C CA . ASN B 1 96 ? 15.445 -5.855 -15.562 1 93.94 96 ASN B CA 1
ATOM 2928 C C . ASN B 1 96 ? 15.688 -6.93 -14.508 1 93.94 96 ASN B C 1
ATOM 2930 O O . ASN B 1 96 ? 16.844 -7.281 -14.234 1 93.94 96 ASN B O 1
ATOM 2934 N N . ILE B 1 97 ? 14.695 -7.398 -13.859 1 96.81 97 ILE B N 1
ATOM 2935 C CA . ILE B 1 97 ? 14.766 -8.477 -12.883 1 96.81 97 ILE B CA 1
ATOM 2936 C C . ILE B 1 97 ? 13.875 -9.633 -13.312 1 96.81 97 ILE B C 1
ATOM 2938 O O . ILE B 1 97 ? 12.664 -9.477 -13.445 1 96.81 97 ILE B O 1
ATOM 2942 N N . ALA B 1 98 ? 14.398 -10.773 -13.516 1 96.81 98 ALA B N 1
ATOM 2943 C CA . ALA B 1 98 ? 13.648 -11.914 -14.016 1 96.81 98 ALA B CA 1
ATOM 2944 C C . ALA B 1 98 ? 12.625 -12.391 -12.984 1 96.81 98 ALA B C 1
ATOM 2946 O O . ALA B 1 98 ? 11.531 -12.836 -13.344 1 96.81 98 ALA B O 1
ATOM 2947 N N . ASN B 1 99 ? 13.055 -12.352 -11.727 1 98.25 99 ASN B N 1
ATOM 2948 C CA . ASN B 1 99 ? 12.203 -12.82 -10.641 1 98.25 99 ASN B CA 1
ATOM 2949 C C . ASN B 1 99 ? 12.031 -11.766 -9.555 1 98.25 99 ASN B C 1
ATOM 2951 O O . ASN B 1 99 ? 12.633 -11.867 -8.484 1 98.25 99 ASN B O 1
ATOM 2955 N N . PRO B 1 100 ? 11.141 -10.828 -9.773 1 98.5 100 PRO B N 1
ATOM 2956 C CA . PRO B 1 100 ? 10.953 -9.758 -8.797 1 98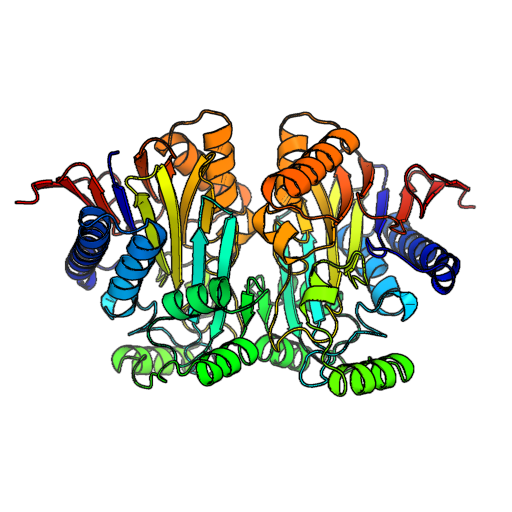.5 100 PRO B CA 1
ATOM 2957 C C . PRO B 1 100 ? 10.484 -10.266 -7.441 1 98.5 100 PRO B C 1
ATOM 2959 O O . PRO B 1 100 ? 10.742 -9.633 -6.414 1 98.5 100 PRO B O 1
ATOM 2962 N N . VAL B 1 101 ? 9.852 -11.438 -7.367 1 98.94 101 VAL B N 1
ATOM 2963 C CA . VAL B 1 101 ? 9.375 -11.977 -6.098 1 98.94 101 VAL B CA 1
ATOM 2964 C C . VAL B 1 101 ? 10.57 -12.32 -5.207 1 98.94 101 VAL B C 1
ATOM 2966 O O . VAL B 1 101 ? 10.508 -12.141 -3.988 1 98.94 101 VAL B O 1
ATOM 2969 N N . SER B 1 102 ? 11.594 -12.781 -5.832 1 98.88 102 SER B N 1
ATOM 2970 C CA . SER B 1 102 ? 12.797 -13.094 -5.066 1 98.88 102 SER B CA 1
ATOM 2971 C C . SER B 1 102 ? 13.484 -11.828 -4.57 1 98.88 102 SER B C 1
ATOM 2973 O O . SER B 1 102 ? 14.062 -11.812 -3.482 1 98.88 102 SER B O 1
ATOM 2975 N N . LEU B 1 103 ? 13.477 -10.805 -5.391 1 98.88 103 LEU B N 1
ATOM 2976 C CA . LEU B 1 103 ? 14.016 -9.523 -4.941 1 98.88 103 LEU B CA 1
ATOM 2977 C C . LEU B 1 103 ? 13.188 -8.953 -3.795 1 98.88 103 LEU B C 1
ATOM 2979 O O . LEU B 1 103 ? 13.734 -8.383 -2.852 1 98.88 103 LEU B O 1
ATOM 2983 N N . ALA B 1 104 ? 11.898 -9.094 -3.879 1 98.94 104 ALA B N 1
ATOM 2984 C CA . ALA B 1 104 ? 11.023 -8.672 -2.783 1 98.94 104 ALA B CA 1
ATOM 2985 C C . ALA B 1 104 ? 11.383 -9.406 -1.492 1 98.94 104 ALA B C 1
ATOM 2987 O O . ALA B 1 104 ? 11.453 -8.797 -0.424 1 98.94 104 ALA B O 1
ATOM 2988 N N . ARG B 1 105 ? 11.578 -10.664 -1.62 1 98.94 105 ARG B N 1
ATOM 2989 C CA . ARG B 1 105 ? 11.961 -11.422 -0.438 1 98.94 105 ARG B CA 1
ATOM 2990 C C . ARG B 1 105 ? 13.289 -10.93 0.129 1 98.94 105 ARG B C 1
ATOM 2992 O O . ARG B 1 105 ? 13.461 -10.859 1.348 1 98.94 105 ARG B O 1
ATOM 2999 N N . ALA B 1 106 ? 14.234 -10.648 -0.765 1 98.88 106 ALA B N 1
ATOM 3000 C CA . ALA B 1 106 ? 15.516 -10.125 -0.308 1 98.88 106 ALA B CA 1
ATOM 3001 C C . ALA B 1 106 ? 15.336 -8.82 0.458 1 98.88 106 ALA B C 1
ATOM 3003 O O . ALA B 1 106 ? 16.031 -8.57 1.444 1 98.88 106 ALA B O 1
ATOM 3004 N N . VAL B 1 107 ? 14.414 -7.941 0.005 1 98.88 107 VAL B N 1
ATOM 3005 C CA . VAL B 1 107 ? 14.117 -6.719 0.745 1 98.88 107 VAL B CA 1
ATOM 3006 C C . VAL B 1 107 ? 13.672 -7.07 2.162 1 98.88 107 VAL B C 1
ATOM 3008 O O . VAL B 1 107 ? 14.125 -6.457 3.133 1 98.88 107 VAL B O 1
ATOM 3011 N N . MET B 1 108 ? 12.82 -8.008 2.305 1 98.81 108 MET B N 1
ATOM 3012 C CA . MET B 1 108 ? 12.273 -8.453 3.582 1 98.81 108 MET B CA 1
ATOM 3013 C C . MET B 1 108 ? 13.375 -8.961 4.504 1 98.81 108 MET B C 1
ATOM 3015 O O . MET B 1 108 ? 13.375 -8.664 5.699 1 98.81 108 MET B O 1
ATOM 3019 N N . GLU B 1 109 ? 14.281 -9.688 3.941 1 98.62 109 GLU B N 1
ATOM 3020 C CA . GLU B 1 109 ? 15.219 -10.445 4.766 1 98.62 109 GLU B CA 1
ATOM 3021 C C . GLU B 1 109 ? 16.531 -9.68 4.969 1 98.62 109 GLU B C 1
ATOM 3023 O O . GLU B 1 109 ? 17.219 -9.891 5.961 1 98.62 109 GLU B O 1
ATOM 3028 N N . LYS B 1 110 ? 16.859 -8.812 4.02 1 98.5 110 LYS B N 1
ATOM 3029 C CA . LYS B 1 110 ? 18.203 -8.266 4.031 1 98.5 110 LYS B CA 1
ATOM 3030 C C . LYS B 1 110 ? 18.188 -6.766 4.293 1 98.5 110 LYS B C 1
ATOM 3032 O O . LYS B 1 110 ? 19.234 -6.109 4.258 1 98.5 110 LYS B O 1
ATOM 3037 N N . THR B 1 111 ? 17.062 -6.199 4.504 1 97.69 111 THR B N 1
ATOM 3038 C CA . THR B 1 111 ? 16.953 -4.785 4.855 1 97.69 111 THR B CA 1
ATOM 3039 C C . THR B 1 111 ? 16.031 -4.586 6.047 1 97.69 111 THR B C 1
ATOM 3041 O O . THR B 1 111 ? 15.391 -5.539 6.508 1 97.69 111 THR B O 1
ATOM 3044 N N . ASP B 1 112 ? 15.977 -3.346 6.535 1 95.12 112 ASP B N 1
ATOM 3045 C CA . ASP B 1 112 ? 15.062 -2.984 7.609 1 95.12 112 ASP B CA 1
ATOM 3046 C C . ASP B 1 112 ? 13.773 -2.375 7.055 1 95.12 112 ASP B C 1
ATOM 3048 O O . ASP B 1 112 ? 13 -1.763 7.793 1 95.12 112 ASP B O 1
ATOM 3052 N N . HIS B 1 113 ? 13.633 -2.506 5.695 1 97.56 113 HIS B N 1
ATOM 3053 C CA . HIS B 1 113 ? 12.508 -1.864 5.027 1 97.56 113 HIS B CA 1
ATOM 3054 C C . HIS B 1 113 ? 11.523 -2.896 4.492 1 97.56 113 HIS B C 1
ATOM 3056 O O . HIS B 1 113 ? 11.828 -4.09 4.445 1 97.56 113 HIS B O 1
ATOM 3062 N N . VAL B 1 114 ? 10.344 -2.42 4.105 1 98.62 114 VAL B N 1
ATOM 3063 C CA . VAL B 1 114 ? 9.32 -3.283 3.529 1 98.62 114 VAL B CA 1
ATOM 3064 C C . VAL B 1 114 ? 9.297 -3.113 2.012 1 98.62 114 VAL B C 1
ATOM 3066 O O . VAL B 1 114 ? 9.055 -4.074 1.277 1 98.62 114 VAL B O 1
ATOM 3069 N N . MET B 1 115 ? 9.594 -1.931 1.507 1 98.81 115 MET B N 1
ATOM 3070 C CA . MET B 1 115 ? 9.406 -1.688 0.08 1 98.81 115 MET B CA 1
ATOM 3071 C C . MET B 1 115 ? 10.516 -0.795 -0.472 1 98.81 115 MET B C 1
ATOM 3073 O O . MET B 1 115 ? 10.859 0.216 0.139 1 98.81 115 MET B O 1
ATOM 3077 N N . LEU B 1 116 ? 11.031 -1.168 -1.586 1 98.88 116 LEU B N 1
ATOM 3078 C CA . LEU B 1 116 ? 11.945 -0.35 -2.381 1 98.88 116 LEU B CA 1
ATOM 3079 C C . LEU B 1 116 ? 11.414 -0.161 -3.797 1 98.88 116 LEU B C 1
ATOM 3081 O O . LEU B 1 116 ? 10.844 -1.087 -4.379 1 98.88 116 LEU B O 1
ATOM 3085 N N . THR B 1 117 ? 11.633 0.995 -4.34 1 98.56 117 THR B N 1
ATOM 3086 C CA . THR B 1 117 ? 11.047 1.267 -5.648 1 98.56 117 THR B CA 1
ATOM 3087 C C . THR B 1 117 ? 12.109 1.721 -6.637 1 98.56 117 THR B C 1
ATOM 3089 O O . THR B 1 117 ? 13.148 2.256 -6.238 1 98.56 117 THR B O 1
ATOM 3092 N N . ASP B 1 118 ? 11.859 1.444 -7.844 1 97.56 118 ASP B N 1
ATOM 3093 C CA . ASP B 1 118 ? 12.531 1.993 -9.016 1 97.56 118 ASP B CA 1
ATOM 3094 C C . ASP B 1 118 ? 14.047 2.008 -8.828 1 97.56 118 ASP B C 1
ATOM 3096 O O . ASP B 1 118 ? 14.656 0.964 -8.586 1 97.56 118 ASP B O 1
ATOM 3100 N N . ARG B 1 119 ? 14.648 3.17 -8.773 1 95.88 119 ARG B N 1
ATOM 3101 C CA . ARG B 1 119 ? 16.094 3.301 -8.703 1 95.88 119 ARG B CA 1
ATOM 3102 C C . ARG B 1 119 ? 16.656 2.633 -7.449 1 95.88 119 ARG B C 1
ATOM 3104 O O . ARG B 1 119 ? 17.688 1.96 -7.5 1 95.88 119 ARG B O 1
ATOM 3111 N N . GLY B 1 120 ? 15.922 2.824 -6.379 1 97.88 120 GLY B N 1
ATOM 3112 C CA . GLY B 1 120 ? 16.359 2.221 -5.129 1 97.88 120 GLY B CA 1
ATOM 3113 C C . GLY B 1 120 ? 16.344 0.704 -5.164 1 97.88 120 GLY B C 1
ATOM 3114 O O . GLY B 1 120 ? 17.281 0.057 -4.676 1 97.88 120 GLY B O 1
ATOM 3115 N N . ALA B 1 121 ? 15.289 0.178 -5.742 1 98.38 121 ALA B N 1
ATOM 3116 C CA . ALA B 1 121 ? 15.195 -1.273 -5.879 1 98.38 121 ALA B CA 1
ATOM 3117 C C . ALA B 1 121 ? 16.312 -1.817 -6.766 1 98.38 121 ALA B C 1
ATOM 3119 O O . ALA B 1 121 ? 16.891 -2.865 -6.473 1 98.38 121 ALA B O 1
ATOM 3120 N N . SER B 1 122 ? 16.594 -1.129 -7.816 1 97.06 122 SER B N 1
ATOM 3121 C CA . SER B 1 122 ? 17.656 -1.54 -8.734 1 97.06 122 SER B CA 1
ATOM 3122 C C . SER B 1 122 ? 19.016 -1.501 -8.062 1 97.06 122 SER B C 1
ATOM 3124 O O . SER B 1 122 ? 19.828 -2.412 -8.234 1 97.06 122 SER B O 1
ATOM 3126 N N . MET B 1 123 ? 19.25 -0.431 -7.367 1 97.62 123 MET B N 1
ATOM 3127 C CA . MET B 1 123 ? 20.516 -0.308 -6.637 1 97.62 123 MET B CA 1
ATOM 3128 C C . MET B 1 123 ? 20.672 -1.448 -5.637 1 97.62 123 MET B C 1
ATOM 3130 O O . MET B 1 123 ? 21.766 -2.006 -5.5 1 97.62 123 MET B O 1
ATOM 3134 N N . PHE B 1 124 ? 19.672 -1.785 -4.992 1 98.69 124 PHE B N 1
ATOM 3135 C CA . PHE B 1 124 ? 19.703 -2.881 -4.031 1 98.69 124 PHE B CA 1
ATOM 3136 C C . PHE B 1 124 ? 19.969 -4.207 -4.73 1 98.69 124 PHE B C 1
ATOM 3138 O O . PHE B 1 124 ? 20.781 -5.008 -4.262 1 98.69 124 PHE B O 1
ATOM 3145 N N . ALA B 1 125 ? 19.219 -4.445 -5.82 1 98.62 125 ALA B N 1
ATOM 3146 C CA . ALA B 1 125 ? 19.422 -5.656 -6.605 1 98.62 125 ALA B CA 1
ATOM 3147 C C . ALA B 1 125 ? 20.891 -5.809 -7.008 1 98.62 125 ALA B C 1
ATOM 3149 O O . ALA B 1 125 ? 21.453 -6.898 -6.91 1 98.62 125 ALA B O 1
ATOM 3150 N N . GLU B 1 126 ? 21.422 -4.707 -7.477 1 97.69 126 GLU B N 1
ATOM 3151 C CA . GLU B 1 126 ? 22.844 -4.711 -7.855 1 97.69 126 GLU B CA 1
ATOM 3152 C C . GLU B 1 126 ? 23.734 -5.031 -6.66 1 97.69 126 GLU B C 1
ATOM 3154 O O . GLU B 1 126 ? 24.656 -5.828 -6.77 1 97.69 126 GLU B O 1
ATOM 3159 N N . HIS B 1 127 ? 23.422 -4.434 -5.57 1 97.75 127 HIS B N 1
ATOM 3160 C CA . HIS B 1 127 ? 24.219 -4.586 -4.355 1 97.75 127 HIS B CA 1
ATOM 3161 C C . HIS B 1 127 ? 24.266 -6.043 -3.908 1 97.75 127 HIS B C 1
ATOM 3163 O O . HIS B 1 127 ? 25.312 -6.523 -3.461 1 97.75 127 HIS B O 1
ATOM 3169 N N . ILE B 1 128 ? 23.172 -6.758 -4.051 1 97.94 128 ILE B N 1
ATOM 3170 C CA . ILE B 1 128 ? 23.141 -8.117 -3.533 1 97.94 128 ILE B CA 1
ATOM 3171 C C . ILE B 1 128 ? 23.469 -9.102 -4.648 1 97.94 128 ILE B C 1
ATOM 3173 O O . ILE B 1 128 ? 23.375 -10.32 -4.469 1 97.94 128 ILE B O 1
ATOM 3177 N N . GLY B 1 129 ? 23.719 -8.625 -5.82 1 97.69 129 GLY B N 1
ATOM 3178 C CA . GLY B 1 129 ? 24.234 -9.453 -6.902 1 97.69 129 GLY B CA 1
ATOM 3179 C C . GLY B 1 129 ? 23.141 -10.133 -7.699 1 97.69 129 GLY B C 1
ATOM 3180 O O . GLY B 1 129 ? 23.359 -11.195 -8.281 1 97.69 129 GLY B O 1
ATOM 3181 N N . THR B 1 130 ? 21.953 -9.578 -7.715 1 97.19 130 THR B N 1
ATOM 3182 C CA . THR B 1 130 ? 20.859 -10.133 -8.523 1 97.19 130 THR B CA 1
ATOM 3183 C C . THR B 1 130 ? 21.188 -10.016 -10.008 1 97.19 130 THR B C 1
ATOM 3185 O O . THR B 1 130 ? 21.516 -8.93 -10.492 1 97.19 130 THR B O 1
ATOM 3188 N N . PRO B 1 131 ? 21.094 -11.07 -10.742 1 94.81 131 PRO B N 1
ATOM 3189 C CA . PRO B 1 131 ? 21.391 -10.992 -12.172 1 94.81 131 PRO B CA 1
ATOM 3190 C C . PRO B 1 131 ? 20.453 -10.062 -12.922 1 94.81 131 PRO B C 1
ATOM 3192 O O . PRO B 1 131 ? 19.25 -10.031 -12.641 1 94.81 131 PRO B O 1
ATOM 3195 N N . VAL B 1 132 ? 21 -9.367 -13.852 1 94.62 132 VAL B N 1
ATOM 3196 C CA . VAL B 1 132 ? 20.203 -8.484 -14.703 1 94.62 132 VAL B CA 1
ATOM 3197 C C . VAL B 1 132 ? 19.594 -9.289 -15.852 1 94.62 132 VAL B C 1
ATOM 3199 O O . VAL B 1 132 ? 20.281 -10.078 -16.5 1 94.62 132 VAL B O 1
ATOM 3202 N N . ALA B 1 133 ? 18.328 -9.078 -16.047 1 94.25 133 ALA B N 1
ATOM 3203 C CA . ALA B 1 133 ? 17.641 -9.773 -17.125 1 94.25 133 ALA B CA 1
ATOM 3204 C C . ALA B 1 133 ? 17.484 -8.859 -18.344 1 94.25 133 ALA B C 1
ATOM 3206 O O . ALA B 1 133 ? 17.047 -7.715 -18.219 1 94.25 133 ALA B O 1
ATOM 3207 N N . HIS B 1 134 ? 17.797 -9.359 -19.531 1 89.81 134 HIS B N 1
ATOM 3208 C CA . HIS B 1 134 ? 17.734 -8.547 -20.75 1 89.81 134 HIS B CA 1
ATOM 3209 C C . HIS B 1 134 ? 16.688 -9.086 -21.719 1 89.81 134 HIS B C 1
ATOM 3211 O O . HIS B 1 134 ? 16.438 -8.469 -22.766 1 89.81 134 HIS B O 1
ATOM 3217 N N . ASP B 1 135 ? 16.078 -10.148 -21.375 1 90.44 135 ASP B N 1
ATOM 3218 C CA . ASP B 1 135 ? 15.172 -10.82 -22.312 1 90.44 135 ASP B CA 1
ATOM 3219 C C . ASP B 1 135 ? 13.789 -10.992 -21.703 1 90.44 135 ASP B C 1
ATOM 3221 O O . ASP B 1 135 ? 13.219 -12.086 -21.734 1 90.44 135 ASP B O 1
ATOM 3225 N N . LEU B 1 136 ? 13.328 -9.93 -21.156 1 93.31 136 LEU B N 1
ATOM 3226 C CA . LEU B 1 136 ? 12.039 -10.031 -20.484 1 93.31 136 LEU B CA 1
ATOM 3227 C C . LEU B 1 136 ? 10.891 -9.766 -21.453 1 93.31 136 LEU B C 1
ATOM 3229 O O . LEU B 1 136 ? 9.734 -10.078 -21.156 1 93.31 136 LEU B O 1
ATOM 3233 N N . VAL B 1 137 ? 11.203 -9.234 -22.625 1 92.75 137 VAL B N 1
ATOM 3234 C CA . VAL B 1 137 ? 10.164 -8.852 -23.578 1 92.75 137 VAL B CA 1
ATOM 3235 C C . VAL B 1 137 ? 10.195 -9.773 -24.781 1 92.75 137 VAL B C 1
ATOM 3237 O O . VAL B 1 137 ? 11.25 -9.977 -25.391 1 92.75 137 VAL B O 1
ATOM 3240 N N . THR B 1 138 ? 9.023 -10.234 -25.094 1 89.62 138 THR B N 1
ATOM 3241 C CA . THR B 1 138 ? 8.945 -11.062 -26.297 1 89.62 138 THR B CA 1
ATOM 3242 C C . THR B 1 138 ? 8.891 -10.195 -27.547 1 89.62 138 THR B C 1
ATOM 3244 O O . THR B 1 138 ? 8.516 -9.016 -27.469 1 89.62 138 THR B O 1
ATOM 3247 N N . GLU B 1 139 ? 9.266 -10.836 -28.625 1 89.25 139 GLU B N 1
ATOM 3248 C CA . GLU B 1 139 ? 9.172 -10.125 -29.906 1 89.25 139 GLU B CA 1
ATOM 3249 C C . GLU B 1 139 ? 7.727 -9.734 -30.203 1 89.25 139 GLU B C 1
ATOM 3251 O O . GLU B 1 139 ? 7.473 -8.672 -30.766 1 89.25 139 GLU B O 1
ATOM 3256 N N . LEU B 1 140 ? 6.922 -10.555 -29.859 1 85.25 140 LEU B N 1
ATOM 3257 C CA . LEU B 1 140 ? 5.508 -10.297 -30.109 1 85.25 140 LEU B CA 1
ATOM 3258 C C . LEU B 1 140 ? 5.043 -9.062 -29.328 1 85.25 140 LEU B C 1
ATOM 3260 O O . LEU B 1 140 ? 4.324 -8.219 -29.875 1 85.25 140 LEU B O 1
ATOM 3264 N N . GLU B 1 141 ? 5.414 -8.977 -28.062 1 86.31 141 GLU B N 1
ATOM 3265 C CA . GLU B 1 141 ? 5.039 -7.82 -27.25 1 86.31 141 GLU B CA 1
ATOM 3266 C C . GLU B 1 141 ? 5.617 -6.531 -27.828 1 86.31 141 GLU B C 1
ATOM 3268 O O . GLU B 1 141 ? 4.953 -5.492 -27.828 1 86.31 141 GLU B O 1
ATOM 3273 N N . ARG B 1 142 ? 6.781 -6.57 -28.297 1 89.5 142 ARG B N 1
ATOM 3274 C CA . ARG B 1 142 ? 7.418 -5.391 -28.875 1 89.5 142 ARG B CA 1
ATOM 3275 C C . ARG B 1 142 ? 6.648 -4.898 -30.094 1 89.5 142 ARG B C 1
ATOM 3277 O O . ARG B 1 142 ? 6.445 -3.695 -30.266 1 89.5 142 ARG B O 1
ATOM 3284 N N . LYS B 1 143 ? 6.262 -5.812 -30.891 1 88.19 143 LYS B N 1
ATOM 3285 C CA . LYS B 1 143 ? 5.504 -5.469 -32.094 1 88.19 143 LYS B CA 1
ATOM 3286 C C . LYS B 1 143 ? 4.148 -4.867 -31.734 1 88.19 143 LYS B C 1
ATOM 3288 O O . LYS B 1 143 ? 3.725 -3.881 -32.344 1 88.19 143 LYS B O 1
ATOM 3293 N N . GLU B 1 144 ? 3.529 -5.512 -30.781 1 84.62 144 GLU B N 1
ATOM 3294 C CA . GLU B 1 144 ? 2.223 -5.016 -30.359 1 84.62 144 GLU B CA 1
ATOM 3295 C C . GLU B 1 144 ? 2.33 -3.615 -29.766 1 84.62 144 GLU B C 1
ATOM 3297 O O . GLU B 1 144 ? 1.455 -2.775 -29.969 1 84.62 144 GLU B O 1
ATOM 3302 N N . TRP B 1 145 ? 3.312 -3.424 -28.984 1 87.25 145 TRP B N 1
ATOM 3303 C CA . TRP B 1 145 ? 3.545 -2.123 -28.375 1 87.25 145 TRP B CA 1
ATOM 3304 C C . TRP B 1 145 ? 3.801 -1.054 -29.422 1 87.25 145 TRP B C 1
ATOM 3306 O O . TRP B 1 145 ? 3.258 0.051 -29.344 1 87.25 145 TRP B O 1
ATOM 3316 N N . GLU B 1 146 ? 4.562 -1.319 -30.422 1 88 146 GLU B N 1
ATOM 3317 C CA . GLU B 1 146 ? 4.855 -0.384 -31.5 1 88 146 GLU B CA 1
ATOM 3318 C C . GLU B 1 146 ? 3.586 -0.014 -32.281 1 88 146 GLU B C 1
ATOM 3320 O O . GLU B 1 146 ? 3.402 1.145 -32.656 1 88 146 GLU B O 1
ATOM 3325 N N . HIS B 1 147 ? 2.805 -0.94 -32.438 1 83.19 147 HIS B N 1
ATOM 3326 C CA . HIS B 1 147 ? 1.553 -0.722 -33.156 1 83.19 147 HIS B CA 1
ATOM 3327 C C . HIS B 1 147 ? 0.604 0.158 -32.344 1 83.19 147 HIS B C 1
ATOM 3329 O O . HIS B 1 147 ? -0.096 1.003 -32.906 1 83.19 147 HIS B O 1
ATOM 3335 N N . SER B 1 148 ? 0.541 -0.15 -31.109 1 79.12 148 SER B N 1
ATOM 3336 C CA . SER B 1 148 ? -0.351 0.605 -30.234 1 79.12 148 SER B CA 1
ATOM 3337 C C . SER B 1 148 ? 0.077 2.064 -30.141 1 79.12 148 SER B C 1
ATOM 3339 O O . SER B 1 148 ? -0.755 2.949 -29.922 1 79.12 148 SER B O 1
ATOM 3341 N N . LYS B 1 149 ? 1.235 2.354 -30.203 1 74.5 149 LYS B N 1
ATOM 3342 C CA . LYS B 1 149 ? 1.766 3.711 -30.109 1 74.5 149 LYS B CA 1
ATOM 3343 C C . LYS B 1 149 ? 1.357 4.539 -31.328 1 74.5 149 LYS B C 1
ATOM 3345 O O . LYS B 1 149 ? 1.146 5.75 -31.219 1 74.5 149 LYS B O 1
ATOM 3350 N N . SER B 1 150 ? 1.342 3.889 -32.375 1 68.44 150 SER B N 1
ATOM 3351 C CA . SER B 1 150 ? 1.046 4.559 -33.625 1 68.44 150 SER B CA 1
ATOM 3352 C C . SER B 1 150 ? -0.444 4.852 -33.75 1 68.44 150 SER B C 1
ATOM 3354 O O . SER B 1 150 ? -0.841 5.75 -34.5 1 68.44 150 SER B O 1
ATOM 3356 N N . TYR B 1 151 ? -1.249 4.074 -33.031 1 57.78 151 TYR B N 1
ATOM 3357 C CA . TYR B 1 151 ? -2.693 4.277 -33.031 1 57.78 151 TYR B CA 1
ATOM 3358 C C . TYR B 1 151 ? -3.225 4.391 -31.609 1 57.78 151 TYR B C 1
ATOM 3360 O O . TYR B 1 151 ? -3.699 3.404 -31.031 1 57.78 151 TYR B O 1
ATOM 3368 N N . PRO B 1 152 ? -2.982 5.441 -30.938 1 52.84 152 PRO B N 1
ATOM 3369 C CA . PRO B 1 152 ? -3.219 5.582 -29.5 1 52.84 152 PRO B CA 1
ATOM 3370 C C . PRO B 1 152 ? -4.641 5.211 -29.094 1 52.84 152 PRO B C 1
ATOM 3372 O O . PRO B 1 152 ? -5.559 6.023 -29.234 1 52.84 152 PRO B O 1
ATOM 3375 N N . ASP B 1 153 ? -5.141 4.031 -29.453 1 50.16 153 ASP B N 1
ATOM 3376 C CA . ASP B 1 153 ? -6.375 3.752 -28.719 1 50.16 153 ASP B CA 1
ATOM 3377 C C . ASP B 1 153 ? -6.172 3.898 -27.219 1 50.16 153 ASP B C 1
ATOM 3379 O O . ASP B 1 153 ? -5.098 3.592 -26.703 1 50.16 153 ASP B O 1
ATOM 3383 N N . GLY B 1 154 ? -6.836 4.668 -26.562 1 46.56 154 GLY B N 1
ATOM 3384 C CA . GLY B 1 154 ? -6.766 5.23 -25.219 1 46.56 154 GLY B CA 1
ATOM 3385 C C . GLY B 1 154 ? -6.445 4.195 -24.156 1 46.56 154 GLY B C 1
ATOM 3386 O O . GLY B 1 154 ? -6.84 3.033 -24.281 1 46.56 154 GLY B O 1
ATOM 3387 N N . VAL B 1 155 ? -5.375 4.379 -23.328 1 49.03 155 VAL B N 1
ATOM 3388 C CA . VAL B 1 155 ? -5.094 3.695 -22.078 1 49.03 155 VAL B CA 1
ATOM 3389 C C . VAL B 1 155 ? -6.398 3.248 -21.422 1 49.03 155 VAL B C 1
ATOM 3391 O O . VAL B 1 155 ? -6.445 2.211 -20.75 1 49.03 155 VAL B O 1
ATOM 3394 N N . LYS B 1 156 ? -7.441 3.982 -21.703 1 50.56 156 LYS B N 1
ATOM 3395 C CA . LYS B 1 156 ? -8.742 3.727 -21.094 1 50.56 156 LYS B CA 1
ATOM 3396 C C . LYS B 1 156 ? -9.289 2.363 -21.5 1 50.56 156 LYS B C 1
ATOM 3398 O O . LYS B 1 156 ? -10.016 1.722 -20.75 1 50.56 156 LYS B O 1
ATOM 3403 N N . LYS B 1 157 ? -9.016 2 -22.812 1 47.03 157 LYS B N 1
ATOM 3404 C CA . LYS B 1 157 ? -9.508 0.699 -23.25 1 47.03 157 LYS B CA 1
ATOM 3405 C C . LYS B 1 157 ? -8.852 -0.434 -22.469 1 47.03 157 LYS B C 1
ATOM 3407 O O . LYS B 1 157 ? -9.469 -1.47 -22.219 1 47.03 157 LYS B O 1
ATOM 3412 N N . PHE B 1 158 ? -7.645 -0.183 -22.016 1 50.53 158 PHE B N 1
ATOM 3413 C CA . PHE B 1 158 ? -6.906 -1.245 -21.344 1 50.53 158 PHE B CA 1
ATOM 3414 C C . PHE B 1 158 ? -7.199 -1.237 -19.844 1 50.53 158 PHE B C 1
ATOM 3416 O O . PHE B 1 158 ? -6.996 -2.242 -19.156 1 50.53 158 PHE B O 1
ATOM 3423 N N . PHE B 1 159 ? -7.59 -0.085 -19.266 1 48.75 159 PHE B N 1
ATOM 3424 C CA . PHE B 1 159 ? -7.949 -0.055 -17.859 1 48.75 159 PHE B CA 1
ATOM 3425 C C . PHE B 1 159 ? -9.25 -0.808 -17.609 1 48.75 159 PHE B C 1
ATOM 3427 O O . PHE B 1 159 ? -9.422 -1.449 -16.578 1 48.75 159 PHE B O 1
ATOM 3434 N N . ASN B 1 160 ? -10.344 -0.341 -18.391 1 43.66 160 ASN B N 1
ATOM 3435 C CA . ASN B 1 160 ? -11.617 -1.014 -18.156 1 43.66 160 ASN B CA 1
ATOM 3436 C C . ASN B 1 160 ? -11.656 -2.389 -18.812 1 43.66 160 ASN B C 1
ATOM 3438 O O . ASN B 1 160 ? -12.688 -3.061 -18.812 1 43.66 160 ASN B O 1
ATOM 3442 N N . THR B 1 161 ? -10.828 -2.451 -19.844 1 42.31 161 THR B N 1
ATOM 3443 C CA . THR B 1 161 ? -11.094 -3.684 -20.578 1 42.31 161 THR B CA 1
ATOM 3444 C C . THR B 1 161 ? -10.68 -4.902 -19.75 1 42.31 161 THR B C 1
ATOM 3446 O O . THR B 1 161 ? -9.711 -4.848 -19 1 42.31 161 THR B O 1
ATOM 3449 N N . GLN B 1 162 ? -11.68 -5.746 -19.516 1 49.69 162 GLN B N 1
ATOM 3450 C CA . GLN B 1 162 ? -11.57 -7.188 -19.328 1 49.69 162 GLN B CA 1
ATOM 3451 C C . GLN B 1 162 ? -10.289 -7.73 -19.953 1 49.69 162 GLN B C 1
ATOM 3453 O O . GLN B 1 162 ? -9.984 -8.922 -19.828 1 49.69 162 GLN B O 1
ATOM 3458 N N . TRP B 1 163 ? -9.453 -6.715 -20.5 1 47.22 163 TRP B N 1
ATOM 3459 C CA . TRP B 1 163 ? -8.375 -7.141 -21.375 1 47.22 163 TRP B CA 1
ATOM 3460 C C . TRP B 1 163 ? -7.012 -6.883 -20.75 1 47.22 163 TRP B C 1
ATOM 3462 O O . TRP B 1 163 ? -6.719 -5.762 -20.328 1 47.22 163 TRP B O 1
ATOM 3472 N N . GLY B 1 164 ? -6.281 -7.977 -20.344 1 56.09 164 GLY B N 1
ATOM 3473 C CA . GLY B 1 164 ? -4.957 -8.547 -20.156 1 56.09 164 GLY B CA 1
ATOM 3474 C C . GLY B 1 164 ? -4.285 -8.078 -18.875 1 56.09 164 GLY B C 1
ATOM 3475 O O . GLY B 1 164 ? -4.02 -6.891 -18.703 1 56.09 164 GLY B O 1
ATOM 3476 N N . HIS B 1 165 ? -4.613 -8.57 -17.766 1 62.53 165 HIS B N 1
ATOM 3477 C CA . HIS B 1 165 ? -3.822 -8.375 -16.562 1 62.53 165 HIS B CA 1
ATOM 3478 C C . HIS B 1 165 ? -2.814 -9.5 -16.375 1 62.53 165 HIS B C 1
ATOM 3480 O O . HIS B 1 165 ? -3.115 -10.664 -16.672 1 62.53 165 HIS B O 1
ATOM 3486 N N . ASP B 1 166 ? -1.562 -8.961 -15.977 1 82.5 166 ASP B N 1
ATOM 3487 C CA . ASP B 1 166 ? -0.342 -9.766 -15.93 1 82.5 166 ASP B CA 1
ATOM 3488 C C . ASP B 1 166 ? 0.094 -10.008 -14.484 1 82.5 166 ASP B C 1
ATOM 3490 O O . ASP B 1 166 ? 1.25 -9.766 -14.133 1 82.5 166 ASP B O 1
ATOM 3494 N N . THR B 1 167 ? -0.902 -10.375 -13.68 1 96.44 167 THR B N 1
ATOM 3495 C CA . THR B 1 167 ? -0.561 -10.594 -12.281 1 96.44 167 THR B CA 1
ATOM 3496 C C . THR B 1 167 ? -0.655 -12.078 -11.93 1 96.44 167 THR B C 1
ATOM 3498 O O . THR B 1 167 ? -1.595 -12.766 -12.336 1 96.44 167 THR B O 1
ATOM 3501 N N . VAL B 1 168 ? 0.345 -12.609 -11.258 1 98.75 168 VAL B N 1
ATOM 3502 C CA . VAL B 1 168 ? 0.351 -13.977 -10.766 1 98.75 168 VAL B CA 1
ATOM 3503 C C . VAL B 1 168 ? 0.522 -13.977 -9.242 1 98.75 168 VAL B C 1
ATOM 3505 O O . VAL B 1 168 ? 0.98 -12.992 -8.664 1 98.75 168 VAL B O 1
ATOM 3508 N N . GLY B 1 169 ? 0.113 -15.055 -8.594 1 98.88 169 GLY B N 1
ATOM 3509 C CA . GLY B 1 169 ? 0.244 -15.094 -7.148 1 98.88 169 GLY B CA 1
ATOM 3510 C C . GLY B 1 169 ? 0.073 -16.484 -6.574 1 98.88 169 GLY B C 1
ATOM 3511 O O . GLY B 1 169 ? -0.303 -17.422 -7.289 1 98.88 169 GLY B O 1
ATOM 3512 N N . ALA B 1 170 ? 0.392 -16.609 -5.336 1 99 170 ALA B N 1
ATOM 3513 C CA . ALA B 1 170 ? 0.298 -17.859 -4.605 1 99 170 ALA B CA 1
ATOM 3514 C C . ALA B 1 170 ? 0.078 -17.625 -3.113 1 99 170 ALA B C 1
ATOM 3516 O O . ALA B 1 170 ? 0.506 -16.594 -2.576 1 99 170 ALA B O 1
ATOM 3517 N N . VAL B 1 171 ? -0.579 -18.516 -2.465 1 99 171 VAL B N 1
ATOM 3518 C CA . VAL B 1 171 ? -0.699 -18.609 -1.013 1 99 171 VAL B CA 1
ATOM 3519 C C . VAL B 1 171 ? -0.395 -20.047 -0.564 1 99 171 VAL B C 1
ATOM 3521 O O . VAL B 1 171 ? -0.634 -21 -1.307 1 99 171 VAL B O 1
ATOM 3524 N N . ALA B 1 172 ? 0.12 -20.172 0.626 1 98.94 172 ALA B N 1
ATOM 3525 C CA . ALA B 1 172 ? 0.488 -21.516 1.09 1 98.94 172 ALA B CA 1
ATOM 3526 C C . ALA B 1 172 ? 0.346 -21.625 2.605 1 98.94 172 ALA B C 1
ATOM 3528 O O . ALA B 1 172 ? 0.414 -20.625 3.318 1 98.94 172 ALA B O 1
ATOM 3529 N N . LEU B 1 173 ? 0.148 -22.766 3.045 1 98.69 173 LEU B N 1
ATOM 3530 C CA . LEU B 1 173 ? 0.18 -23.219 4.434 1 98.69 173 LEU B CA 1
ATOM 3531 C C . LEU B 1 173 ? 1.197 -24.344 4.617 1 98.69 173 LEU B C 1
ATOM 3533 O O . LEU B 1 173 ? 1.14 -25.359 3.92 1 98.69 173 LEU B O 1
ATOM 3537 N N . ASP B 1 174 ? 2.135 -24.156 5.531 1 98.31 174 ASP B N 1
ATOM 3538 C CA . ASP B 1 174 ? 3.154 -25.188 5.711 1 98.31 174 ASP B CA 1
ATOM 3539 C C . ASP B 1 174 ? 2.828 -26.078 6.906 1 98.31 174 ASP B C 1
ATOM 3541 O O . ASP B 1 174 ? 1.798 -25.906 7.559 1 98.31 174 ASP B O 1
ATOM 3545 N N . SER B 1 175 ? 3.682 -27.078 7.191 1 96.88 175 SER B N 1
ATOM 3546 C CA . SER B 1 175 ? 3.404 -28.109 8.195 1 96.88 175 SER B CA 1
ATOM 3547 C C . SER B 1 175 ? 3.512 -27.531 9.609 1 96.88 175 SER B C 1
ATOM 3549 O O . SER B 1 175 ? 3.039 -28.141 10.57 1 96.88 175 SER B O 1
ATOM 3551 N N . SER B 1 176 ? 4.121 -26.375 9.781 1 97.25 176 SER B N 1
ATOM 3552 C CA . SER B 1 176 ? 4.246 -25.734 11.078 1 97.25 176 SER B CA 1
ATOM 3553 C C . SER B 1 176 ? 3.049 -24.828 11.359 1 97.25 176 SER B C 1
ATOM 3555 O O . SER B 1 176 ? 2.959 -24.219 12.43 1 97.25 176 SER B O 1
ATOM 3557 N N . GLY B 1 177 ? 2.152 -24.672 10.391 1 97.5 177 GLY B N 1
ATOM 3558 C CA . GLY B 1 177 ? 0.95 -23.875 10.562 1 97.5 177 GLY B CA 1
ATOM 3559 C C . GLY B 1 177 ? 1.119 -22.438 10.125 1 97.5 177 GLY B C 1
ATOM 3560 O O . GLY B 1 177 ? 0.274 -21.578 10.422 1 97.5 177 GLY B O 1
ATOM 3561 N N . ASN B 1 178 ? 2.215 -22.141 9.453 1 98.44 178 ASN B N 1
ATOM 3562 C CA . ASN B 1 178 ? 2.443 -20.781 8.945 1 98.44 178 ASN B CA 1
ATOM 3563 C C . ASN B 1 178 ? 1.86 -20.594 7.551 1 98.44 178 ASN B C 1
ATOM 3565 O O . ASN B 1 178 ? 1.943 -21.5 6.715 1 98.44 178 ASN B O 1
ATOM 3569 N N . VAL B 1 179 ? 1.248 -19.469 7.344 1 98.81 179 VAL B N 1
ATOM 3570 C CA . VAL B 1 179 ? 0.761 -19.109 6.012 1 98.81 179 VAL B CA 1
ATOM 3571 C C . VAL B 1 179 ? 1.68 -18.062 5.387 1 98.81 179 VAL B C 1
ATOM 3573 O O . VAL B 1 179 ? 2.447 -17.406 6.086 1 98.81 179 VAL B O 1
ATOM 3576 N N . ALA B 1 180 ? 1.639 -17.906 4.07 1 98.94 180 ALA B N 1
ATOM 3577 C CA . ALA B 1 180 ? 2.379 -16.891 3.32 1 98.94 180 ALA B CA 1
ATOM 3578 C C . ALA B 1 180 ? 1.682 -16.578 2.004 1 98.94 180 ALA B C 1
ATOM 3580 O O . ALA B 1 180 ? 0.868 -17.359 1.513 1 98.94 180 ALA B O 1
ATOM 3581 N N . CYS B 1 181 ? 1.98 -15.445 1.487 1 98.94 181 CYS B N 1
ATOM 3582 C CA . CYS B 1 181 ? 1.484 -15.07 0.17 1 98.94 181 CYS B CA 1
ATOM 3583 C C . CYS B 1 181 ? 2.582 -14.406 -0.657 1 98.94 181 CYS B C 1
ATOM 3585 O O . CYS B 1 181 ? 3.568 -13.914 -0.107 1 98.94 181 CYS B O 1
ATOM 3587 N N . ALA B 1 182 ? 2.475 -14.422 -1.923 1 98.94 182 ALA B N 1
ATOM 3588 C CA . ALA B 1 182 ? 3.297 -13.703 -2.889 1 98.94 182 ALA B CA 1
ATOM 3589 C C . ALA B 1 182 ? 2.482 -13.305 -4.117 1 98.94 182 ALA B C 1
ATOM 3591 O O . ALA B 1 182 ? 1.626 -14.07 -4.57 1 98.94 182 ALA B O 1
ATOM 3592 N N . THR B 1 183 ? 2.684 -12.156 -4.609 1 98.94 183 THR B N 1
ATOM 3593 C CA . THR B 1 183 ? 2.041 -11.617 -5.805 1 98.94 183 THR B CA 1
ATOM 3594 C C . THR B 1 183 ? 3.053 -10.891 -6.684 1 98.94 183 THR B C 1
ATOM 3596 O O . THR B 1 183 ? 3.926 -10.18 -6.18 1 98.94 183 THR B O 1
ATOM 3599 N N . SER B 1 184 ? 2.994 -11.078 -8.008 1 98.75 184 SER B N 1
ATOM 3600 C CA . SER B 1 184 ? 3.916 -10.461 -8.953 1 98.75 184 SER B CA 1
ATOM 3601 C C . SER B 1 184 ? 3.199 -10.047 -10.234 1 98.75 184 SER B C 1
ATOM 3603 O O . SER B 1 184 ? 2.252 -10.711 -10.664 1 98.75 184 SER B O 1
ATOM 3605 N N . THR B 1 185 ? 3.639 -8.961 -10.828 1 97.75 185 THR B N 1
ATOM 3606 C CA . THR B 1 185 ? 2.977 -8.492 -12.039 1 97.75 185 THR B CA 1
ATOM 3607 C C . THR B 1 185 ? 3.971 -7.805 -12.977 1 97.75 185 THR B C 1
ATOM 3609 O O . THR B 1 185 ? 4.941 -7.199 -12.516 1 97.75 185 THR B O 1
ATOM 3612 N N . GLY B 1 186 ? 3.734 -7.945 -14.195 1 94.25 186 GLY B N 1
ATOM 3613 C CA . GLY B 1 186 ? 4.453 -7.199 -15.219 1 94.25 186 GLY B CA 1
ATOM 3614 C C . GLY B 1 186 ? 3.785 -5.883 -15.57 1 94.25 186 GLY B C 1
ATOM 3615 O O . GLY B 1 186 ? 4.32 -5.102 -16.359 1 94.25 186 GLY B O 1
ATOM 3616 N N . GLY B 1 187 ? 2.695 -5.707 -14.969 1 90.12 187 GLY B N 1
ATOM 3617 C CA . GLY B 1 187 ? 2.014 -4.441 -15.188 1 90.12 187 GLY B CA 1
ATOM 3618 C C . GLY B 1 187 ? 1.034 -4.484 -16.344 1 90.12 187 GLY B C 1
ATOM 3619 O O . GLY B 1 187 ? 0.546 -5.555 -16.719 1 90.12 187 GLY B O 1
ATOM 3620 N N . ILE B 1 188 ? 0.633 -3.289 -16.797 1 89.38 188 ILE B N 1
ATOM 3621 C CA . ILE B 1 188 ? -0.299 -3.135 -17.922 1 89.38 188 ILE B CA 1
ATOM 3622 C C . ILE B 1 188 ? 0.386 -2.404 -19.062 1 89.38 188 ILE B C 1
ATOM 3624 O O . ILE B 1 188 ? 1.163 -1.472 -18.844 1 89.38 188 ILE B O 1
ATOM 3628 N N . ARG B 1 189 ? 0.054 -2.857 -20.266 1 89.12 189 ARG B N 1
ATOM 3629 C CA . ARG B 1 189 ? 0.641 -2.242 -21.453 1 89.12 189 ARG B CA 1
ATOM 3630 C C . ARG B 1 189 ? 0.329 -0.75 -21.516 1 89.12 189 ARG B C 1
ATOM 3632 O O . ARG B 1 189 ? -0.797 -0.335 -21.234 1 89.12 189 ARG B O 1
ATOM 3639 N N . ASN B 1 190 ? 1.279 0.054 -21.734 1 91.81 190 ASN B N 1
ATOM 3640 C CA . ASN B 1 190 ? 1.194 1.492 -21.969 1 91.81 190 ASN B CA 1
ATOM 3641 C C . ASN B 1 190 ? 0.9 2.248 -20.672 1 91.81 190 ASN B C 1
ATOM 3643 O O . ASN B 1 190 ? 0.472 3.404 -20.719 1 91.81 190 ASN B O 1
ATOM 3647 N N . LYS B 1 191 ? 1.058 1.56 -19.609 1 92.69 191 LYS B N 1
ATOM 3648 C CA . LYS B 1 191 ? 0.971 2.305 -18.359 1 92.69 191 LYS B CA 1
ATOM 3649 C C . LYS B 1 191 ? 1.982 3.447 -18.328 1 92.69 191 LYS B C 1
ATOM 3651 O O . LYS B 1 191 ? 2.996 3.404 -19.031 1 92.69 191 LYS B O 1
ATOM 3656 N N . MET B 1 192 ? 1.694 4.461 -17.484 1 96.5 192 MET B N 1
ATOM 3657 C CA . MET B 1 192 ? 2.674 5.527 -17.297 1 96.5 192 MET B CA 1
ATOM 3658 C C . MET B 1 192 ? 3.928 4.996 -16.609 1 96.5 192 MET B C 1
ATOM 3660 O O . MET B 1 192 ? 3.854 4.055 -15.812 1 96.5 192 MET B O 1
ATOM 3664 N N . VAL B 1 193 ? 5.023 5.637 -16.922 1 97.12 193 VAL B N 1
ATOM 3665 C CA . VAL B 1 193 ? 6.266 5.297 -16.234 1 97.12 193 VAL B CA 1
ATOM 3666 C C . VAL B 1 193 ? 6.09 5.477 -14.727 1 97.12 193 VAL B C 1
ATOM 3668 O O . VAL B 1 193 ? 5.543 6.488 -14.281 1 97.12 193 VAL B O 1
ATOM 3671 N N . GLY B 1 194 ? 6.453 4.473 -13.945 1 98.12 194 GLY B N 1
ATOM 3672 C CA . GLY B 1 194 ? 6.438 4.582 -12.492 1 98.12 194 GLY B CA 1
ATOM 3673 C C . GLY B 1 194 ? 5.09 4.246 -11.883 1 98.12 194 GLY B C 1
ATOM 3674 O O . GLY B 1 194 ? 4.914 4.344 -10.664 1 98.12 194 GLY B O 1
ATOM 3675 N N . ARG B 1 195 ? 4.121 3.846 -12.758 1 98.19 195 ARG B N 1
ATOM 3676 C CA . ARG B 1 195 ? 2.816 3.459 -12.234 1 98.19 195 ARG B CA 1
ATOM 3677 C C . ARG B 1 195 ? 2.924 2.203 -11.375 1 98.19 195 ARG B C 1
ATOM 3679 O O . ARG B 1 195 ? 3.549 1.22 -11.781 1 98.19 195 ARG B O 1
ATOM 3686 N N . VAL B 1 196 ? 2.34 2.273 -10.188 1 98.06 196 VAL B N 1
ATOM 3687 C CA . VAL B 1 196 ? 2.291 1.135 -9.281 1 98.06 196 VAL B CA 1
ATOM 3688 C C . VAL B 1 196 ? 0.838 0.748 -9.016 1 98.06 196 VAL B C 1
ATOM 3690 O O . VAL B 1 196 ? 0.033 1.583 -8.594 1 98.06 196 VAL B O 1
ATOM 3693 N N . GLY B 1 197 ? 0.484 -0.515 -9.258 1 97.06 197 GLY B N 1
ATOM 3694 C CA . GLY B 1 197 ? -0.84 -1.036 -8.961 1 97.06 197 GLY B CA 1
ATOM 3695 C C . GLY B 1 197 ? -0.927 -1.695 -7.594 1 97.06 197 GLY B C 1
ATOM 3696 O O . GLY B 1 197 ? -0.233 -1.292 -6.656 1 97.06 197 GLY B O 1
ATOM 3697 N N . ASP B 1 198 ? -1.765 -2.688 -7.477 1 98.25 198 ASP B N 1
ATOM 3698 C CA . ASP B 1 198 ? -2.074 -3.32 -6.199 1 98.25 198 ASP B CA 1
ATOM 3699 C C . ASP B 1 198 ? -1 -4.336 -5.816 1 98.25 198 ASP B C 1
ATOM 3701 O O . ASP B 1 198 ? -0.802 -4.621 -4.633 1 98.25 198 ASP B O 1
ATOM 3705 N N . SER B 1 199 ? -0.3 -4.887 -6.738 1 98.5 199 SER B N 1
ATOM 3706 C CA . SER B 1 199 ? 0.455 -6.121 -6.559 1 98.5 199 SER B CA 1
ATOM 3707 C C . SER B 1 199 ? 1.521 -5.969 -5.48 1 98.5 199 SER B C 1
ATOM 3709 O O . SER B 1 199 ? 1.676 -6.844 -4.625 1 98.5 199 SER B O 1
ATOM 3711 N N . PRO B 1 200 ? 2.264 -4.871 -5.473 1 98.81 200 PRO B N 1
ATOM 3712 C CA . PRO B 1 200 ? 3.297 -4.762 -4.438 1 98.81 200 PRO B CA 1
ATOM 3713 C C . PRO B 1 200 ? 2.783 -4.105 -3.158 1 98.81 200 PRO B C 1
ATOM 3715 O O . PRO B 1 200 ? 3.561 -3.854 -2.234 1 98.81 200 PRO B O 1
ATOM 3718 N N . ILE B 1 201 ? 1.562 -3.791 -3.053 1 98.94 201 ILE B N 1
ATOM 3719 C CA . ILE B 1 201 ? 1.035 -3.021 -1.932 1 98.94 201 ILE B CA 1
ATOM 3720 C C . ILE B 1 201 ? 0.429 -3.967 -0.896 1 98.94 201 ILE B C 1
ATOM 3722 O O . ILE B 1 201 ? -0.542 -4.672 -1.183 1 98.94 201 ILE B O 1
ATOM 3726 N N . ILE B 1 202 ? 0.977 -3.918 0.269 1 98.81 202 ILE B N 1
ATOM 3727 C CA . ILE B 1 202 ? 0.509 -4.723 1.392 1 98.81 202 ILE B CA 1
ATOM 3728 C C . ILE B 1 202 ? -0.955 -4.398 1.683 1 98.81 202 ILE B C 1
ATOM 3730 O O . ILE B 1 202 ? -1.334 -3.23 1.773 1 98.81 202 ILE B O 1
ATOM 3734 N N . GLY B 1 203 ? -1.785 -5.43 1.786 1 98.81 203 GLY B N 1
ATOM 3735 C CA . GLY B 1 203 ? -3.199 -5.254 2.078 1 98.81 203 GLY B CA 1
ATOM 3736 C C . GLY B 1 203 ? -4.059 -5.164 0.83 1 98.81 203 GLY B C 1
ATOM 3737 O O . GLY B 1 203 ? -5.281 -5.293 0.903 1 98.81 203 GLY B O 1
ATOM 3738 N N . SER B 1 204 ? -3.461 -4.957 -0.34 1 98.88 204 SER B N 1
ATOM 3739 C CA . SER B 1 204 ? -4.191 -4.863 -1.599 1 98.88 204 SER B CA 1
ATOM 3740 C C . SER B 1 204 ? -3.857 -6.031 -2.52 1 98.88 204 SER B C 1
ATOM 3742 O O . SER B 1 204 ? -4.676 -6.938 -2.705 1 98.88 204 SER B O 1
ATOM 3744 N N . GLY B 1 205 ? -2.631 -6.137 -2.879 1 98.62 205 GLY B N 1
ATOM 3745 C CA . GLY B 1 205 ? -2.215 -7.215 -3.762 1 98.62 205 GLY B CA 1
ATOM 3746 C C . GLY B 1 205 ? -2.002 -8.531 -3.035 1 98.62 205 GLY B C 1
ATOM 3747 O O . GLY B 1 205 ? -2.105 -9.602 -3.639 1 98.62 205 GLY B O 1
ATOM 3748 N N . GLY B 1 206 ? -1.676 -8.43 -1.775 1 98.88 206 GLY B N 1
ATOM 3749 C CA . GLY B 1 206 ? -1.447 -9.602 -0.943 1 98.88 206 GLY B CA 1
ATOM 3750 C C . GLY B 1 206 ? -1.453 -9.289 0.542 1 98.88 206 GLY B C 1
ATOM 3751 O O . GLY B 1 206 ? -1.209 -8.148 0.942 1 98.88 206 GLY B O 1
ATOM 3752 N N . TYR B 1 207 ? -1.702 -10.258 1.312 1 98.94 207 TYR B N 1
ATOM 3753 C CA . TYR B 1 207 ? -1.616 -10.164 2.766 1 98.94 207 TYR B CA 1
ATOM 3754 C C . TYR B 1 207 ? -1.598 -11.555 3.396 1 98.94 207 TYR B C 1
ATOM 3756 O O . TYR B 1 207 ? -2.27 -12.469 2.914 1 98.94 207 TYR B O 1
ATOM 3764 N N . ALA B 1 208 ? -0.863 -11.719 4.422 1 98.94 208 ALA B N 1
ATOM 3765 C CA . ALA B 1 208 ? -0.798 -12.992 5.141 1 98.94 208 ALA B CA 1
ATOM 3766 C C . ALA B 1 208 ? -0.694 -12.766 6.645 1 98.94 208 ALA B C 1
ATOM 3768 O O . ALA B 1 208 ? 0.082 -11.922 7.102 1 98.94 208 ALA B O 1
ATOM 3769 N N . ASP B 1 209 ? -1.432 -13.453 7.387 1 98.81 209 ASP B N 1
ATOM 3770 C CA . ASP B 1 209 ? -1.422 -13.469 8.852 1 98.81 209 ASP B CA 1
ATOM 3771 C C . ASP B 1 209 ? -1.855 -14.836 9.383 1 98.81 209 ASP B C 1
ATOM 3773 O O . ASP B 1 209 ? -2.959 -15.297 9.094 1 98.81 209 ASP B O 1
ATOM 3777 N N . ASN B 1 210 ? -1.038 -15.438 10.203 1 98.38 210 ASN B N 1
ATOM 3778 C CA . ASN B 1 210 ? -1.373 -16.734 10.773 1 98.38 210 ASN B CA 1
ATOM 3779 C C . ASN B 1 210 ? -2.709 -16.703 11.508 1 98.38 210 ASN B C 1
ATOM 3781 O O . ASN B 1 210 ? -3.367 -17.734 11.664 1 98.38 210 ASN B O 1
ATOM 3785 N N . ARG B 1 211 ? -3.137 -15.555 11.898 1 97.25 211 ARG B N 1
ATOM 3786 C CA . ARG B 1 211 ? -4.359 -15.422 12.688 1 97.25 211 ARG B CA 1
ATOM 3787 C C . ARG B 1 211 ? -5.594 -15.469 11.789 1 97.25 211 ARG B C 1
ATOM 3789 O O . ARG B 1 211 ? -6.703 -15.719 12.266 1 97.25 211 ARG B O 1
ATOM 3796 N N . SER B 1 212 ? -5.41 -15.25 10.508 1 97.44 212 SER B N 1
ATOM 3797 C CA . SER B 1 212 ? -6.598 -15.18 9.664 1 97.44 212 SER B CA 1
ATOM 3798 C C . SER B 1 212 ? -6.391 -15.945 8.359 1 97.44 212 SER B C 1
ATOM 3800 O O . SER B 1 212 ? -7.293 -16.641 7.898 1 97.44 212 SER B O 1
ATOM 3802 N N . GLY B 1 213 ? -5.258 -15.844 7.746 1 98.62 213 GLY B N 1
ATOM 3803 C CA . GLY B 1 213 ? -5.004 -16.547 6.496 1 98.62 213 GLY B CA 1
ATOM 3804 C C . GLY B 1 213 ? -4.109 -15.766 5.551 1 98.62 213 GLY B C 1
ATOM 3805 O O . GLY B 1 213 ? -3.359 -14.883 5.977 1 98.62 213 GLY B O 1
ATOM 3806 N N . ALA B 1 214 ? -4.094 -16.172 4.289 1 98.94 214 ALA B N 1
ATOM 3807 C CA . ALA B 1 214 ? -3.281 -15.539 3.254 1 98.94 214 ALA B CA 1
ATOM 3808 C C . ALA B 1 214 ? -4.09 -15.328 1.978 1 98.94 214 ALA B C 1
ATOM 3810 O O . ALA B 1 214 ? -4.934 -16.156 1.623 1 98.94 214 ALA B O 1
ATOM 3811 N N . VAL B 1 215 ? -3.828 -14.211 1.324 1 98.94 215 VAL B N 1
ATOM 3812 C CA . VAL B 1 215 ? -4.562 -13.836 0.118 1 98.94 215 VAL B CA 1
ATOM 3813 C C . VAL B 1 215 ? -3.594 -13.281 -0.922 1 98.94 215 VAL B C 1
ATOM 3815 O O . VAL B 1 215 ? -2.652 -12.562 -0.581 1 98.94 215 VAL B O 1
ATOM 3818 N N . SER B 1 216 ? -3.748 -13.57 -2.139 1 98.94 216 SER B N 1
ATOM 3819 C CA . SER B 1 216 ? -3.158 -12.914 -3.301 1 98.94 216 SER B CA 1
ATOM 3820 C C . SER B 1 216 ? -4.23 -12.508 -4.309 1 98.94 216 SER B C 1
ATOM 3822 O O . SER B 1 216 ? -5.082 -13.312 -4.676 1 98.94 216 SER B O 1
ATOM 3824 N N . CYS B 1 217 ? -4.16 -11.289 -4.762 1 98.81 217 CYS B N 1
ATOM 3825 C CA . CYS B 1 217 ? -5.227 -10.742 -5.594 1 98.81 217 CYS B CA 1
ATOM 3826 C C . CYS B 1 217 ? -4.742 -10.5 -7.016 1 98.81 217 CYS B C 1
ATOM 3828 O O . CYS B 1 217 ? -3.537 -10.492 -7.273 1 98.81 217 CYS B O 1
ATOM 3830 N N . THR B 1 218 ? -5.676 -10.344 -7.941 1 98.25 218 THR B N 1
ATOM 3831 C CA . THR B 1 218 ? -5.445 -10.016 -9.344 1 98.25 218 THR B CA 1
ATOM 3832 C C . THR B 1 218 ? -6.672 -9.344 -9.961 1 98.25 218 THR B C 1
ATOM 3834 O O . THR B 1 218 ? -7.793 -9.547 -9.484 1 98.25 218 THR B O 1
ATOM 3837 N N . GLY B 1 219 ? -6.441 -8.492 -10.93 1 96.25 219 GLY B N 1
ATOM 3838 C CA . GLY B 1 219 ? -7.531 -7.77 -11.57 1 96.25 219 GLY B CA 1
ATOM 3839 C C . GLY B 1 219 ? -7.207 -6.309 -11.82 1 96.25 219 GLY B C 1
ATOM 3840 O O . GLY B 1 219 ? -6.074 -5.965 -12.164 1 96.25 219 GLY B O 1
ATOM 3841 N N . HIS B 1 220 ? -8.266 -5.449 -11.781 1 94.25 220 HIS B N 1
ATOM 3842 C CA . HIS B 1 220 ? -8.078 -4.012 -11.938 1 94.25 220 HIS B CA 1
ATOM 3843 C C . HIS B 1 220 ? -7.371 -3.408 -10.734 1 94.25 220 HIS B C 1
ATOM 3845 O O . HIS B 1 220 ? -8.008 -3.113 -9.719 1 94.25 220 HIS B O 1
ATOM 3851 N N . GLY B 1 221 ? -6.102 -3.123 -10.906 1 96.5 221 GLY B N 1
ATOM 3852 C CA . GLY B 1 221 ? -5.227 -2.74 -9.812 1 96.5 221 GLY B CA 1
ATOM 3853 C C . GLY B 1 221 ? -5.73 -1.539 -9.031 1 96.5 221 GLY B C 1
ATOM 3854 O O . GLY B 1 221 ? -5.699 -1.531 -7.801 1 96.5 221 GLY B O 1
ATOM 3855 N N . GLU B 1 222 ? -6.211 -0.509 -9.789 1 97.5 222 GLU B N 1
ATOM 3856 C CA . GLU B 1 222 ? -6.688 0.711 -9.148 1 97.5 222 GLU B CA 1
ATOM 3857 C C . GLU B 1 222 ? -7.898 0.429 -8.266 1 97.5 222 GLU B C 1
ATOM 3859 O O . GLU B 1 222 ? -8.023 0.994 -7.176 1 97.5 222 GLU B O 1
ATOM 3864 N N . SER B 1 223 ? -8.766 -0.461 -8.688 1 97.62 223 SER B N 1
ATOM 3865 C CA . SER B 1 223 ? -9.938 -0.813 -7.891 1 97.62 223 SER B CA 1
ATOM 3866 C C . SER B 1 223 ? -9.555 -1.638 -6.668 1 97.62 223 SER B C 1
ATOM 3868 O O . SER B 1 223 ? -10.086 -1.43 -5.578 1 97.62 223 SER B O 1
ATOM 3870 N N . ILE B 1 224 ? -8.656 -2.578 -6.883 1 98.5 224 ILE B N 1
ATOM 3871 C CA . ILE B 1 224 ? -8.18 -3.426 -5.797 1 98.5 224 ILE B CA 1
ATOM 3872 C C . ILE B 1 224 ? -7.559 -2.562 -4.703 1 98.5 224 ILE B C 1
ATOM 3874 O O . ILE B 1 224 ? -7.793 -2.791 -3.512 1 98.5 224 ILE B O 1
ATOM 3878 N N . LEU B 1 225 ? -6.789 -1.576 -5.113 1 98.75 225 LEU B N 1
ATOM 3879 C CA . LEU B 1 225 ? -6.191 -0.632 -4.176 1 98.75 225 LEU B CA 1
ATOM 3880 C C . LEU B 1 225 ? -7.262 0.073 -3.354 1 98.75 225 LEU B C 1
ATOM 3882 O O . LEU B 1 225 ? -7.18 0.116 -2.125 1 98.75 225 LEU B O 1
ATOM 3886 N N . LYS B 1 226 ? -8.289 0.567 -4.004 1 98.75 226 LYS B N 1
ATOM 3887 C CA . LYS B 1 226 ? -9.297 1.417 -3.379 1 98.75 226 LYS B CA 1
ATOM 3888 C C . LYS B 1 226 ? -10.023 0.677 -2.258 1 98.75 226 LYS B C 1
ATOM 3890 O O . LYS B 1 226 ? -10.414 1.284 -1.26 1 98.75 226 LYS B O 1
ATOM 3895 N N . VAL B 1 227 ? -10.117 -0.645 -2.398 1 98.75 227 VAL B N 1
ATOM 3896 C CA . VAL B 1 227 ? -10.898 -1.355 -1.396 1 98.75 227 VAL B CA 1
ATOM 3897 C C . VAL B 1 227 ? -9.977 -2.203 -0.522 1 98.75 227 VAL B C 1
ATOM 3899 O O . VAL B 1 227 ? -10.445 -2.947 0.344 1 98.75 227 VAL B O 1
ATOM 3902 N N . THR B 1 228 ? -8.633 -2.098 -0.749 1 98.81 228 THR B N 1
ATOM 3903 C CA . THR B 1 228 ? -7.672 -2.922 -0.019 1 98.81 228 THR B CA 1
ATOM 3904 C C . THR B 1 228 ? -8.117 -4.379 -0.001 1 98.81 228 THR B C 1
ATOM 3906 O O . THR B 1 228 ? -8.258 -4.977 1.067 1 98.81 228 THR B O 1
ATOM 3909 N N . LEU B 1 229 ? -8.227 -4.93 -1.14 1 98.88 229 LEU B N 1
ATOM 3910 C CA . LEU B 1 229 ? -9 -6.145 -1.37 1 98.88 229 LEU B CA 1
ATOM 3911 C C . LEU B 1 229 ? -8.469 -7.297 -0.524 1 98.88 229 LEU B C 1
ATOM 3913 O O . LEU B 1 229 ? -9.242 -8.023 0.106 1 98.88 229 LEU B O 1
ATOM 3917 N N . ALA B 1 230 ? -7.172 -7.523 -0.517 1 98.94 230 ALA B N 1
ATOM 3918 C CA . ALA B 1 230 ? -6.613 -8.641 0.24 1 98.94 230 ALA B CA 1
ATOM 3919 C C . ALA B 1 230 ? -6.969 -8.539 1.72 1 98.94 230 ALA B C 1
ATOM 3921 O O . ALA B 1 230 ? -7.391 -9.523 2.334 1 98.94 230 ALA B O 1
ATOM 3922 N N . ARG B 1 231 ? -6.785 -7.355 2.277 1 98.81 231 ARG B N 1
ATOM 3923 C CA . ARG B 1 231 ? -7.098 -7.141 3.688 1 98.81 231 ARG B CA 1
ATOM 3924 C C . ARG B 1 231 ? -8.594 -7.262 3.941 1 98.81 231 ARG B C 1
ATOM 3926 O O . ARG B 1 231 ? -9.016 -7.785 4.977 1 98.81 231 ARG B O 1
ATOM 3933 N N . LEU B 1 232 ? -9.383 -6.715 3.029 1 98.75 232 LEU B N 1
ATOM 3934 C CA . LEU B 1 232 ? -10.836 -6.805 3.148 1 98.75 232 LEU B CA 1
ATOM 3935 C C . LEU B 1 232 ? -11.289 -8.258 3.236 1 98.75 232 LEU B C 1
ATOM 3937 O O . LEU B 1 232 ? -12.141 -8.602 4.055 1 98.75 232 LEU B O 1
ATOM 3941 N N . ILE B 1 233 ? -10.75 -9.109 2.402 1 98.88 233 ILE B N 1
ATOM 3942 C CA . ILE B 1 233 ? -11.086 -10.523 2.391 1 98.88 233 ILE B CA 1
ATOM 3943 C C . ILE B 1 233 ? -10.789 -11.141 3.756 1 98.88 233 ILE B C 1
ATOM 3945 O O . ILE B 1 233 ? -11.633 -11.836 4.328 1 98.88 233 ILE B O 1
ATOM 3949 N N . LEU B 1 234 ? -9.617 -10.859 4.297 1 98.56 234 LEU B N 1
ATOM 3950 C CA . LEU B 1 234 ? -9.242 -11.477 5.562 1 98.56 234 LEU B CA 1
ATOM 3951 C C . LEU B 1 234 ? -10.055 -10.898 6.715 1 98.56 234 LEU B C 1
ATOM 3953 O O . LEU B 1 234 ? -10.305 -11.578 7.711 1 98.56 234 LEU B O 1
ATOM 3957 N N . PHE B 1 235 ? -10.469 -9.641 6.574 1 97.88 235 PHE B N 1
ATOM 3958 C CA . PHE B 1 235 ? -11.367 -9.078 7.57 1 97.88 235 PHE B CA 1
ATOM 3959 C C . PHE B 1 235 ? -12.672 -9.867 7.625 1 97.88 235 PHE B C 1
ATOM 3961 O O . PHE B 1 235 ? -13.219 -10.094 8.703 1 97.88 235 PHE B O 1
ATOM 3968 N N . HIS B 1 236 ? -13.211 -10.219 6.492 1 98.06 236 HIS B N 1
ATOM 3969 C CA . HIS B 1 236 ? -14.414 -11.039 6.441 1 98.06 236 HIS B CA 1
ATOM 3970 C C . HIS B 1 236 ? -14.172 -12.422 7.051 1 98.06 236 HIS B C 1
ATOM 3972 O O . HIS B 1 236 ? -15.047 -12.969 7.723 1 98.06 236 HIS B O 1
ATOM 3978 N N . VAL B 1 237 ? -12.977 -12.992 6.832 1 98.12 237 VAL B N 1
ATOM 3979 C CA . VAL B 1 237 ? -12.617 -14.266 7.445 1 98.12 237 VAL B CA 1
ATOM 3980 C C . VAL B 1 237 ? -12.625 -14.125 8.969 1 98.12 237 VAL B C 1
ATOM 3982 O O . VAL B 1 237 ? -13.164 -14.984 9.672 1 98.12 237 VAL B O 1
ATOM 3985 N N . GLU B 1 238 ? -11.992 -13.055 9.414 1 96.44 238 GLU B N 1
ATOM 3986 C CA . GLU B 1 238 ? -11.914 -12.789 10.852 1 96.44 238 GLU B CA 1
ATOM 3987 C C . GLU B 1 238 ? -13.305 -12.633 11.461 1 96.44 238 GLU B C 1
ATOM 3989 O O . GLU B 1 238 ? -13.5 -12.891 12.648 1 96.44 238 GLU B O 1
ATOM 3994 N N . GLN B 1 239 ? -14.203 -12.25 10.633 1 95.88 239 GLN B N 1
ATOM 3995 C CA . GLN B 1 239 ? -15.57 -12.062 11.102 1 95.88 239 GLN B CA 1
ATOM 3996 C C . GLN B 1 239 ? -16.359 -13.367 11.016 1 95.88 239 GLN B C 1
ATOM 3998 O O . GLN B 1 239 ? -17.578 -13.375 11.258 1 95.88 239 GLN B O 1
ATOM 4003 N N . GLY B 1 240 ? -15.766 -14.391 10.547 1 95.81 240 GLY B N 1
ATOM 4004 C CA . GLY B 1 240 ? -16.391 -15.703 10.633 1 95.81 240 GLY B CA 1
ATOM 4005 C C . GLY B 1 240 ? -16.875 -16.219 9.289 1 95.81 240 GLY B C 1
ATOM 4006 O O . GLY B 1 240 ? -17.453 -17.297 9.211 1 95.81 240 GLY B O 1
ATOM 4007 N N . LYS B 1 241 ? -16.656 -15.523 8.258 1 97.25 241 LYS B N 1
ATOM 4008 C CA . LYS B 1 241 ? -17.078 -16.016 6.945 1 97.25 241 LYS B CA 1
ATOM 4009 C C . LYS B 1 241 ? -16.172 -17.156 6.473 1 97.25 241 LYS B C 1
ATOM 4011 O O . LYS B 1 241 ? -14.992 -17.219 6.836 1 97.25 241 LYS B O 1
ATOM 4016 N N . SER B 1 242 ? -16.766 -18.016 5.664 1 97 242 SER B N 1
ATOM 4017 C CA . SER B 1 242 ? -15.969 -19.031 5.004 1 97 242 SER B CA 1
ATOM 4018 C C . SER B 1 242 ? -15.016 -18.422 3.982 1 97 242 SER B C 1
ATOM 4020 O O . SER B 1 242 ? -15.172 -17.266 3.598 1 97 242 SER B O 1
ATOM 4022 N N . ALA B 1 243 ? -14.039 -19.188 3.586 1 97.06 243 ALA B N 1
ATOM 4023 C CA . ALA B 1 243 ? -13.102 -18.703 2.576 1 97.06 243 ALA B CA 1
ATOM 4024 C C . ALA B 1 243 ? -13.836 -18.234 1.325 1 97.06 243 ALA B C 1
ATOM 4026 O O . ALA B 1 243 ? -13.578 -17.141 0.826 1 97.06 243 ALA B O 1
ATOM 4027 N N . VAL B 1 244 ? -14.766 -19.047 0.827 1 97 244 VAL B N 1
ATOM 4028 C CA . VAL B 1 244 ? -15.531 -18.703 -0.372 1 97 244 VAL B CA 1
ATOM 4029 C C . VAL B 1 244 ? -16.391 -17.469 -0.105 1 97 244 VAL B C 1
ATOM 4031 O O . VAL B 1 244 ? -16.422 -16.547 -0.916 1 97 244 VAL B O 1
ATOM 4034 N N . GLY B 1 245 ? -17.078 -17.484 1.022 1 98.19 245 GLY B N 1
ATOM 4035 C CA . GLY B 1 245 ? -17.922 -16.359 1.375 1 98.19 245 GLY B CA 1
ATOM 4036 C C . GLY B 1 245 ? -17.156 -15.055 1.502 1 98.19 245 GLY B C 1
ATOM 4037 O O . GLY B 1 245 ? -17.641 -14.008 1.069 1 98.19 245 GLY B O 1
ATOM 4038 N N . ALA B 1 246 ? -15.992 -15.094 2.111 1 98.56 246 ALA B N 1
ATOM 4039 C CA . ALA B 1 246 ? -15.164 -13.906 2.301 1 98.56 246 ALA B CA 1
ATOM 4040 C C . ALA B 1 246 ? -14.711 -13.336 0.961 1 98.56 246 ALA B C 1
ATOM 4042 O O . ALA B 1 246 ? -14.789 -12.125 0.733 1 98.56 246 ALA B O 1
ATOM 4043 N N . ALA B 1 247 ? -14.203 -14.195 0.09 1 98.56 247 ALA B N 1
ATOM 4044 C CA . ALA B 1 247 ? -13.719 -13.766 -1.221 1 98.56 247 ALA B CA 1
ATOM 4045 C C . ALA B 1 247 ? -14.852 -13.188 -2.061 1 98.56 247 ALA B C 1
ATOM 4047 O O . ALA B 1 247 ? -14.703 -12.117 -2.654 1 98.56 247 ALA B O 1
ATOM 4048 N N . GLU B 1 248 ? -15.984 -13.844 -2.09 1 98.19 248 GLU B N 1
ATOM 4049 C CA . GLU B 1 248 ? -17.109 -13.406 -2.91 1 98.19 248 GLU B CA 1
ATOM 4050 C C . GLU B 1 248 ? -17.688 -12.086 -2.398 1 98.19 248 GLU B C 1
ATOM 4052 O O . GLU B 1 248 ? -18.016 -11.195 -3.186 1 98.19 248 GLU B O 1
ATOM 4057 N N . ALA B 1 249 ? -17.844 -12 -1.116 1 98.69 249 ALA B N 1
ATOM 4058 C CA . ALA B 1 249 ? -18.359 -10.758 -0.541 1 98.69 249 ALA B CA 1
ATOM 4059 C C . ALA B 1 249 ? -17.453 -9.578 -0.875 1 98.69 249 ALA B C 1
ATOM 4061 O O . ALA B 1 249 ? -17.922 -8.477 -1.161 1 98.69 249 ALA B O 1
ATOM 4062 N N . SER B 1 250 ? -16.188 -9.805 -0.793 1 98.81 250 SER B N 1
ATOM 4063 C CA . SER B 1 250 ? -15.219 -8.734 -1.034 1 98.81 250 SER B CA 1
ATOM 4064 C C . SER B 1 250 ? -15.188 -8.344 -2.508 1 98.81 250 SER B C 1
ATOM 4066 O O . SER B 1 250 ? -15.102 -7.16 -2.84 1 98.81 250 SER B O 1
ATOM 4068 N N . LEU B 1 251 ? -15.203 -9.328 -3.396 1 98.62 251 LEU B N 1
ATOM 4069 C CA . LEU B 1 251 ? -15.234 -9.047 -4.828 1 98.62 251 LEU B CA 1
ATOM 4070 C C . LEU B 1 251 ? -16.516 -8.328 -5.219 1 98.62 251 LEU B C 1
ATOM 4072 O O . LEU B 1 251 ? -16.5 -7.43 -6.062 1 98.62 251 LEU B O 1
ATOM 4076 N N . GLN B 1 252 ? -17.594 -8.727 -4.633 1 98.56 252 GLN B N 1
ATOM 4077 C CA . GLN B 1 252 ? -18.859 -8.047 -4.875 1 98.56 252 GLN B CA 1
ATOM 4078 C C . GLN B 1 252 ? -18.812 -6.602 -4.395 1 98.56 252 GLN B C 1
ATOM 4080 O O . GLN B 1 252 ? -19.297 -5.699 -5.074 1 98.56 252 GLN B O 1
ATOM 4085 N N . TYR B 1 253 ? -18.266 -6.461 -3.244 1 98.44 253 TYR B N 1
ATOM 4086 C CA . TYR B 1 253 ? -18.125 -5.109 -2.721 1 98.44 253 TYR B CA 1
ATOM 4087 C C . TYR B 1 253 ? -17.312 -4.242 -3.678 1 98.44 253 TYR B C 1
ATOM 4089 O O . TYR B 1 253 ? -17.672 -3.096 -3.947 1 98.44 253 TYR B O 1
ATOM 4097 N N . MET B 1 254 ? -16.172 -4.75 -4.16 1 98.19 254 MET B N 1
ATOM 4098 C CA . MET B 1 254 ? -15.328 -4.012 -5.098 1 98.19 254 MET B CA 1
ATOM 4099 C C . MET B 1 254 ? -16.109 -3.633 -6.352 1 98.19 254 MET B C 1
ATOM 4101 O O . MET B 1 254 ? -16.016 -2.506 -6.836 1 98.19 254 MET B O 1
ATOM 4105 N N . SER B 1 255 ? -16.875 -4.59 -6.852 1 97.81 255 SER B N 1
ATOM 4106 C CA . SER B 1 255 ? -17.688 -4.348 -8.039 1 97.81 255 SER B CA 1
ATOM 4107 C C . SER B 1 255 ? -18.719 -3.252 -7.797 1 97.81 255 SER B C 1
ATOM 4109 O O . SER B 1 255 ? -18.906 -2.365 -8.633 1 97.81 255 SER B O 1
ATOM 4111 N N . GLN B 1 256 ? -19.391 -3.285 -6.711 1 98 256 GLN B N 1
ATOM 4112 C CA . GLN B 1 256 ? -20.469 -2.361 -6.406 1 98 256 GLN B CA 1
ATOM 4113 C C . GLN B 1 256 ? -19.938 -0.98 -6.043 1 98 256 GLN B C 1
ATOM 4115 O O . GLN B 1 256 ? -20.5 0.037 -6.441 1 98 256 GLN B O 1
ATOM 4120 N N . ARG B 1 257 ? -18.828 -0.944 -5.293 1 98.06 257 ARG B N 1
ATOM 4121 C CA . ARG B 1 257 ? -18.344 0.299 -4.695 1 98.06 257 ARG B CA 1
ATOM 4122 C C . ARG B 1 257 ? -17.5 1.09 -5.68 1 98.06 257 ARG B C 1
ATOM 4124 O O . ARG B 1 257 ? -17.516 2.322 -5.672 1 98.06 257 ARG B O 1
ATOM 4131 N N . VAL B 1 258 ? -16.719 0.332 -6.543 1 97.5 258 VAL B N 1
ATOM 4132 C CA . VAL B 1 258 ? -15.781 1.062 -7.383 1 97.5 258 VAL B CA 1
ATOM 4133 C C . VAL B 1 258 ? -15.781 0.475 -8.789 1 97.5 258 VAL B C 1
ATOM 4135 O O . VAL B 1 258 ? -14.883 0.754 -9.586 1 97.5 258 VAL B O 1
ATOM 4138 N N . LYS B 1 259 ? -16.719 -0.404 -9.148 1 95.94 259 LYS B N 1
ATOM 4139 C CA . LYS B 1 259 ? -16.953 -0.954 -10.477 1 95.94 259 LYS B CA 1
ATOM 4140 C C . LYS B 1 259 ? -15.711 -1.697 -10.977 1 95.94 259 LYS B C 1
ATOM 4142 O O . LYS B 1 259 ? -15.312 -1.549 -12.141 1 95.94 259 LYS B O 1
ATOM 4147 N N . GLY B 1 260 ? -15.062 -2.42 -10.016 1 95.75 260 GLY B N 1
ATOM 4148 C CA . GLY B 1 260 ? -13.883 -3.199 -10.367 1 95.75 260 GLY B CA 1
ATOM 4149 C C . GLY B 1 260 ? -14.164 -4.688 -10.461 1 95.75 260 GLY B C 1
ATOM 4150 O O . GLY B 1 260 ? -15.031 -5.207 -9.758 1 95.75 260 GLY B O 1
ATOM 4151 N N . CYS B 1 261 ? -13.344 -5.375 -11.32 1 95.88 261 CYS B N 1
ATOM 4152 C CA . CYS B 1 261 ? -13.375 -6.828 -11.422 1 95.88 261 CYS B CA 1
ATOM 4153 C C . CYS B 1 261 ? -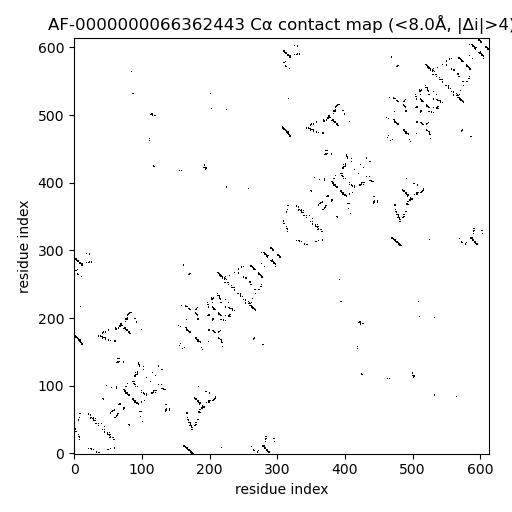12.016 -7.43 -11.102 1 95.88 261 CYS B C 1
ATOM 4155 O O . CYS B 1 261 ? -11.008 -6.727 -11.094 1 95.88 261 CYS B O 1
ATOM 4157 N N . GLY B 1 262 ? -11.992 -8.656 -10.781 1 97 262 GLY B N 1
ATOM 4158 C CA . GLY B 1 262 ? -10.742 -9.336 -10.461 1 97 262 GLY B CA 1
ATOM 4159 C C . GLY B 1 262 ? -10.953 -10.703 -9.82 1 97 262 GLY B C 1
ATOM 4160 O O . GLY B 1 262 ? -11.969 -11.359 -10.07 1 97 262 GLY B O 1
ATOM 4161 N N . GLY B 1 263 ? -9.953 -11.148 -9.211 1 98.31 263 GLY B N 1
ATOM 4162 C CA . GLY B 1 263 ? -9.953 -12.43 -8.523 1 98.31 263 GLY B CA 1
ATOM 4163 C C . GLY B 1 263 ? -8.953 -12.5 -7.383 1 98.31 263 GLY B C 1
ATOM 4164 O O . GLY B 1 263 ? -8.195 -11.555 -7.16 1 98.31 263 GLY B O 1
ATOM 4165 N N . ALA B 1 264 ? -9.055 -13.586 -6.668 1 98.81 264 ALA B N 1
ATOM 4166 C CA . ALA B 1 264 ? -8.156 -13.828 -5.547 1 98.81 264 ALA B CA 1
ATOM 4167 C C . ALA B 1 264 ? -8.055 -15.32 -5.238 1 98.81 264 ALA B C 1
ATOM 4169 O O . ALA B 1 264 ? -8.992 -16.078 -5.496 1 98.81 264 ALA B O 1
ATOM 4170 N N . VAL B 1 265 ? -6.926 -15.688 -4.801 1 98.94 265 VAL B N 1
ATOM 4171 C CA . VAL B 1 265 ? -6.785 -16.953 -4.094 1 98.94 265 VAL B CA 1
ATOM 4172 C C . VAL B 1 265 ? -6.625 -16.703 -2.598 1 98.94 265 VAL B C 1
ATOM 4174 O O . VAL B 1 265 ? -5.949 -15.75 -2.193 1 98.94 265 VAL B O 1
ATOM 4177 N N . LEU B 1 266 ? -7.312 -17.438 -1.847 1 98.81 266 LEU B N 1
ATOM 4178 C CA . LEU B 1 266 ? -7.375 -17.297 -0.397 1 98.81 266 LEU B CA 1
ATOM 4179 C C . LEU B 1 266 ? -7.137 -18.625 0.297 1 98.81 266 LEU B C 1
ATOM 4181 O O . LEU B 1 266 ? -7.633 -19.656 -0.151 1 98.81 266 LEU B O 1
ATOM 4185 N N . LEU B 1 267 ? -6.395 -18.625 1.328 1 98.12 267 LEU B N 1
ATOM 4186 C CA . LEU B 1 267 ? -6.133 -19.766 2.195 1 98.12 267 LEU B CA 1
ATOM 4187 C C . LEU B 1 267 ? -6.273 -19.375 3.664 1 98.12 267 LEU B C 1
ATOM 4189 O O . LEU B 1 267 ? -5.609 -18.453 4.133 1 98.12 267 LEU B O 1
ATOM 4193 N N . SER B 1 268 ? -7.168 -20.016 4.324 1 96.06 268 SER B N 1
ATOM 4194 C CA . SER B 1 268 ? -7.348 -19.734 5.746 1 96.06 268 SER B CA 1
ATOM 4195 C C . SER B 1 268 ? -6.258 -20.406 6.578 1 96.06 268 SER B C 1
ATOM 4197 O O . SER B 1 268 ? -5.539 -21.281 6.09 1 96.06 268 SER B O 1
ATOM 4199 N N . SER B 1 269 ? -6.219 -20.047 7.832 1 93.94 269 SER B N 1
ATOM 4200 C CA . SER B 1 269 ? -5.207 -20.594 8.734 1 93.94 269 SER B CA 1
ATOM 4201 C C . SER B 1 269 ? -5.469 -22.078 9.023 1 93.94 269 SER B C 1
ATOM 4203 O O . SER B 1 269 ? -4.578 -22.781 9.492 1 93.94 269 SER B O 1
ATOM 4205 N N . THR B 1 270 ? -6.66 -22.562 8.656 1 91.5 270 THR B N 1
ATOM 4206 C CA . THR B 1 270 ? -7.004 -23.953 8.922 1 91.5 270 THR B CA 1
ATOM 4207 C C . THR B 1 270 ? -6.84 -24.797 7.66 1 91.5 270 THR B C 1
ATOM 4209 O O . THR B 1 270 ? -7.051 -26.016 7.691 1 91.5 270 THR B O 1
ATOM 4212 N N . GLY B 1 271 ? -6.551 -24.125 6.566 1 93.56 271 GLY B N 1
ATOM 4213 C CA . GLY B 1 271 ? -6.262 -24.891 5.363 1 93.56 271 GLY B CA 1
ATOM 4214 C C . GLY B 1 271 ? -7.387 -24.859 4.348 1 93.56 271 GLY B C 1
ATOM 4215 O O . GLY B 1 271 ? -7.254 -25.406 3.248 1 93.56 271 GLY B O 1
ATOM 4216 N N . ASP B 1 272 ? -8.477 -24.234 4.711 1 95.69 272 ASP B N 1
ATOM 4217 C CA . ASP B 1 272 ? -9.523 -24.016 3.713 1 95.69 272 ASP B CA 1
ATOM 4218 C C . ASP B 1 272 ? -9.07 -23 2.668 1 95.69 272 ASP B C 1
ATOM 4220 O O . ASP B 1 272 ? -8.422 -22.016 3 1 95.69 272 ASP B O 1
ATOM 4224 N N . TRP B 1 273 ? -9.438 -23.297 1.424 1 97.94 273 TRP B N 1
ATOM 4225 C CA .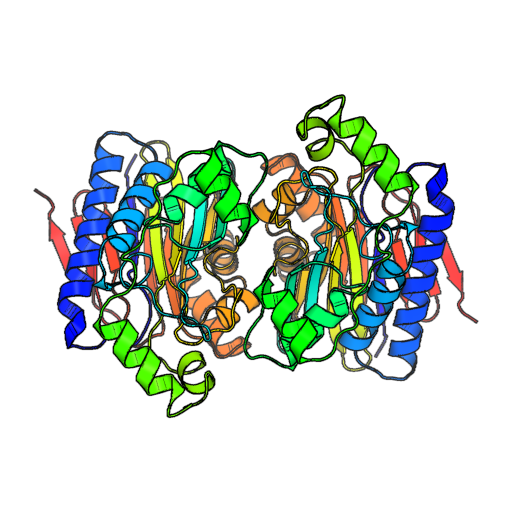 TRP B 1 273 ? -8.961 -22.391 0.386 1 97.94 273 TRP B CA 1
ATOM 4226 C C . TRP B 1 273 ? -10.039 -22.156 -0.667 1 97.94 273 TRP B C 1
ATOM 4228 O O . TRP B 1 273 ? -11.047 -22.859 -0.7 1 97.94 273 TRP B O 1
ATOM 4238 N N . THR B 1 274 ? -9.867 -21.125 -1.442 1 98.5 274 THR B N 1
ATOM 4239 C CA . THR B 1 274 ? -10.727 -20.844 -2.588 1 98.5 274 THR B CA 1
ATOM 4240 C C . THR B 1 274 ? -9.961 -20.078 -3.658 1 98.5 274 THR B C 1
ATOM 4242 O O . THR B 1 274 ? -8.93 -19.453 -3.371 1 98.5 274 THR B O 1
ATOM 4245 N N . ALA B 1 275 ? -10.32 -20.25 -4.84 1 98.69 275 ALA B N 1
ATOM 4246 C CA . ALA B 1 275 ? -10.031 -19.359 -5.969 1 98.69 275 ALA B CA 1
ATOM 4247 C C . ALA B 1 275 ? -11.305 -18.734 -6.52 1 98.69 275 ALA B C 1
ATOM 4249 O O . ALA B 1 275 ? -12.188 -19.438 -7.016 1 98.69 275 ALA B O 1
ATOM 4250 N N . SER B 1 276 ? -11.445 -17.469 -6.344 1 98.5 276 SER B N 1
ATOM 4251 C CA . SER B 1 276 ? -12.672 -16.781 -6.734 1 98.5 276 SER B CA 1
ATOM 4252 C C . SER B 1 276 ? -12.367 -15.609 -7.664 1 98.5 276 SER B C 1
ATOM 4254 O O . SER B 1 276 ? -11.367 -14.914 -7.488 1 98.5 276 SER B O 1
ATOM 4256 N N . PHE B 1 277 ? -13.219 -15.414 -8.648 1 97.94 277 PHE B N 1
ATOM 4257 C CA . PHE B 1 277 ? -12.984 -14.32 -9.586 1 97.94 277 PHE B CA 1
ATOM 4258 C C . PHE B 1 277 ? -14.289 -13.898 -10.258 1 97.94 277 PHE B C 1
ATOM 4260 O O . PHE B 1 277 ? -15.25 -14.664 -10.297 1 97.94 277 PHE B O 1
ATOM 4267 N N . THR B 1 278 ? -14.32 -12.664 -10.727 1 97.06 278 THR B N 1
ATOM 4268 C CA . THR B 1 278 ? -15.492 -12.102 -11.383 1 97.06 278 THR B CA 1
ATOM 4269 C C . THR B 1 278 ? -15.211 -11.82 -12.852 1 97.06 278 THR B C 1
ATOM 4271 O O . THR B 1 278 ? -16.062 -11.258 -13.555 1 97.06 278 THR B O 1
ATOM 4274 N N . THR B 1 279 ? -14.016 -12.117 -13.312 1 96.12 279 THR B N 1
ATOM 4275 C CA . THR B 1 279 ? -13.648 -11.984 -14.719 1 96.12 279 THR B CA 1
ATOM 4276 C C . THR B 1 279 ? -14.102 -13.203 -15.516 1 96.12 279 THR B C 1
ATOM 4278 O O . THR B 1 279 ? -14.492 -14.219 -14.93 1 96.12 279 THR B O 1
ATOM 4281 N N . PRO B 1 280 ? -14.047 -13.117 -16.844 1 96.19 280 PRO B N 1
ATOM 4282 C CA . PRO B 1 280 ? -14.453 -14.281 -17.625 1 96.19 280 PRO B CA 1
ATOM 4283 C C . PRO B 1 280 ? -13.617 -15.523 -17.328 1 96.19 280 PRO B C 1
ATOM 4285 O O . PRO B 1 280 ? -14.133 -16.641 -17.359 1 96.19 280 PRO B O 1
ATOM 4288 N N . ARG B 1 281 ? -12.297 -15.281 -17 1 97.31 281 ARG B N 1
ATOM 4289 C CA . ARG B 1 281 ? -11.422 -16.422 -16.734 1 97.31 281 ARG B CA 1
ATOM 4290 C C . ARG B 1 281 ? -10.359 -16.047 -15.703 1 97.31 281 ARG B C 1
ATOM 4292 O O . ARG B 1 281 ? -10.008 -14.883 -15.555 1 97.31 281 ARG B O 1
ATOM 4299 N N . MET B 1 282 ? -9.906 -17.016 -15.031 1 97.94 282 MET B N 1
ATOM 4300 C CA . MET B 1 282 ? -8.711 -17 -14.195 1 97.94 282 MET B CA 1
ATOM 4301 C C . MET B 1 282 ? -8.164 -18.406 -14.008 1 97.94 282 MET B C 1
ATOM 4303 O O . MET B 1 282 ? -8.812 -19.266 -13.398 1 97.94 282 MET B O 1
ATOM 4307 N N . ALA B 1 283 ? -7.004 -18.641 -14.539 1 98.5 283 ALA B N 1
ATOM 4308 C CA . ALA B 1 283 ? -6.379 -19.938 -14.305 1 98.5 283 ALA B CA 1
ATOM 4309 C C . ALA B 1 283 ? -5.914 -20.062 -12.859 1 98.5 283 ALA B C 1
ATOM 4311 O O . ALA B 1 283 ? -5.348 -19.125 -12.297 1 98.5 283 ALA B O 1
ATOM 4312 N N . TRP B 1 284 ? -6.168 -21.188 -12.227 1 98.81 284 TRP B N 1
ATOM 4313 C CA . TRP B 1 284 ? -5.734 -21.438 -10.859 1 98.81 284 TRP B CA 1
ATOM 4314 C C . TRP B 1 284 ? -5.461 -22.922 -10.641 1 98.81 284 TRP B C 1
ATOM 4316 O O . TRP B 1 284 ? -5.938 -23.766 -11.406 1 98.81 284 TRP B O 1
ATOM 4326 N N . ALA B 1 285 ? -4.652 -23.219 -9.688 1 98.88 285 ALA B N 1
ATOM 4327 C CA . ALA B 1 285 ? -4.391 -24.594 -9.258 1 98.88 285 ALA B CA 1
ATOM 4328 C C . ALA B 1 285 ? -4.062 -24.656 -7.766 1 98.88 285 ALA B C 1
ATOM 4330 O O . ALA B 1 285 ? -3.564 -23.672 -7.195 1 98.88 285 ALA B O 1
ATOM 4331 N N . SER B 1 286 ? -4.352 -25.719 -7.168 1 98.81 286 SER B N 1
ATOM 4332 C CA . SER B 1 286 ? -4.043 -25.969 -5.762 1 98.81 286 SER B CA 1
ATOM 4333 C C . SER B 1 286 ? -3.621 -27.406 -5.539 1 98.81 286 SER B C 1
ATOM 4335 O O . SER B 1 286 ? -4.062 -28.312 -6.262 1 98.81 286 SER B O 1
ATOM 4337 N N . VAL B 1 287 ? -2.738 -27.625 -4.668 1 98.56 287 VAL B N 1
ATOM 4338 C CA . VAL B 1 287 ? -2.459 -28.969 -4.18 1 98.56 287 VAL B CA 1
ATOM 4339 C C . VAL B 1 287 ? -2.803 -29.062 -2.693 1 98.56 287 VAL B C 1
ATOM 4341 O O . VAL B 1 287 ? -2.287 -28.297 -1.882 1 98.56 287 VAL B O 1
ATOM 4344 N N . LYS B 1 288 ? -3.639 -29.844 -2.383 1 95.88 288 LYS B N 1
ATOM 4345 C CA . LYS B 1 288 ? -4.012 -30.203 -1.015 1 95.88 288 LYS B CA 1
ATOM 4346 C C . LYS B 1 288 ? -4.148 -31.703 -0.849 1 95.88 288 LYS B C 1
ATOM 4348 O O . LYS B 1 288 ? -4.867 -32.375 -1.61 1 95.88 288 LYS B O 1
ATOM 4353 N N . GLU B 1 289 ? -3.469 -32.312 0.177 1 90.38 289 GLU B N 1
ATOM 4354 C CA . GLU B 1 289 ? -3.562 -33.719 0.499 1 90.38 289 GLU B CA 1
ATOM 4355 C C . GLU B 1 289 ? -3.322 -34.594 -0.737 1 90.38 289 GLU B C 1
ATOM 4357 O O . GLU B 1 289 ? -4.125 -35.469 -1.05 1 90.38 289 GLU B O 1
ATOM 4362 N N . ASP B 1 290 ? -2.455 -34.25 -1.587 1 92 290 ASP B N 1
ATOM 4363 C CA . ASP B 1 290 ? -1.97 -35.031 -2.729 1 92 290 ASP B CA 1
ATOM 4364 C C . ASP B 1 290 ? -2.955 -34.969 -3.893 1 92 290 ASP B C 1
ATOM 4366 O O . ASP B 1 290 ? -2.932 -35.812 -4.781 1 92 290 ASP B O 1
ATOM 4370 N N . ILE B 1 291 ? -3.826 -34.062 -3.791 1 97.12 291 ILE B N 1
ATOM 4371 C CA . ILE B 1 291 ? -4.77 -33.844 -4.883 1 97.12 291 ILE B CA 1
ATOM 4372 C C . ILE B 1 291 ? -4.5 -32.5 -5.543 1 97.12 291 ILE B C 1
ATOM 4374 O O . ILE B 1 291 ? -4.457 -31.453 -4.867 1 97.12 291 ILE B O 1
ATOM 4378 N N . LEU B 1 292 ? -4.289 -32.562 -6.785 1 98.38 292 LEU B N 1
ATOM 4379 C CA . LEU B 1 292 ? -4.18 -31.344 -7.582 1 98.38 292 LEU B CA 1
ATOM 4380 C C . LEU B 1 292 ? -5.555 -30.875 -8.039 1 98.38 292 LEU B C 1
ATOM 4382 O O . LEU B 1 292 ? -6.285 -31.625 -8.695 1 98.38 292 LEU B O 1
ATOM 4386 N N . HIS B 1 293 ? -5.922 -29.766 -7.613 1 98.69 293 HIS B N 1
ATOM 4387 C CA . HIS B 1 293 ? -7.133 -29.078 -8.07 1 98.69 293 HIS B CA 1
ATOM 4388 C C . HIS B 1 293 ? -6.801 -27.984 -9.07 1 98.69 293 HIS B C 1
ATOM 4390 O O . HIS B 1 293 ? -5.797 -27.281 -8.914 1 98.69 293 HIS B O 1
ATOM 4396 N N . TYR B 1 294 ? -7.625 -27.766 -10.094 1 98.75 294 TYR B N 1
ATOM 4397 C CA . TYR B 1 294 ? -7.344 -26.688 -11.023 1 98.75 294 TYR B CA 1
ATOM 4398 C C . TYR B 1 294 ? -8.609 -26.266 -11.773 1 98.75 294 TYR B C 1
ATOM 4400 O O . TYR B 1 294 ? -9.602 -26.984 -11.773 1 98.75 294 TYR B O 1
ATOM 4408 N N . GLY B 1 295 ? -8.562 -25.125 -12.344 1 98.62 295 GLY B N 1
ATOM 4409 C CA . GLY B 1 295 ? -9.656 -24.578 -13.133 1 98.62 295 GLY B CA 1
ATOM 4410 C C . GLY B 1 295 ? -9.258 -23.359 -13.945 1 98.62 295 GLY B C 1
ATOM 4411 O O . GLY B 1 295 ? -8.133 -22.859 -13.828 1 98.62 295 GLY B O 1
ATOM 4412 N N . LEU B 1 296 ? -10.18 -22.922 -14.828 1 98.31 296 LEU B N 1
ATOM 4413 C CA . LEU B 1 296 ? -9.961 -21.781 -15.711 1 98.31 296 LEU B CA 1
ATOM 4414 C C . LEU B 1 296 ? -11.227 -20.938 -15.82 1 98.31 296 LEU B C 1
ATOM 4416 O O . LEU B 1 296 ? -11.188 -19.719 -15.633 1 98.31 296 LEU B O 1
ATOM 4420 N N . ASN B 1 297 ? -12.359 -21.562 -16.188 1 98 297 AS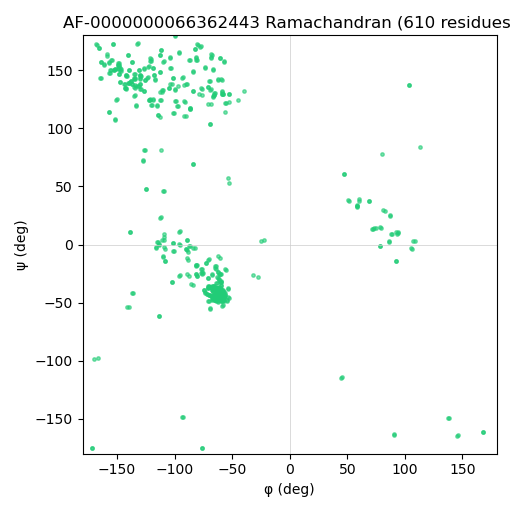N B N 1
ATOM 4421 C CA . ASN B 1 297 ? -13.641 -20.875 -16.344 1 98 297 ASN B CA 1
ATOM 4422 C C . ASN B 1 297 ? -14.391 -20.812 -15.016 1 98 297 ASN B C 1
ATOM 4424 O O . ASN B 1 297 ? -14.109 -21.578 -14.094 1 98 297 ASN B O 1
ATOM 4428 N N . PRO B 1 298 ? -15.336 -19.859 -14.914 1 96.19 298 PRO B N 1
ATOM 4429 C CA . PRO B 1 298 ? -16.141 -19.812 -13.688 1 96.19 298 PRO B CA 1
ATOM 4430 C C . PRO B 1 298 ? -16.781 -21.156 -13.344 1 96.19 298 PRO B C 1
ATOM 4432 O O . PRO B 1 298 ? -17.344 -21.812 -14.219 1 96.19 298 PRO B O 1
ATOM 4435 N N . LYS B 1 299 ? -16.641 -21.625 -12.141 1 92.5 299 LYS B N 1
ATOM 4436 C CA . LYS B 1 299 ? -17.297 -22.797 -11.562 1 92.5 299 LYS B CA 1
ATOM 4437 C C . LYS B 1 299 ? -16.625 -24.078 -12.031 1 92.5 299 LYS B C 1
ATOM 4439 O O . LYS B 1 299 ? -17.062 -25.188 -11.688 1 92.5 299 LYS B O 1
ATOM 4444 N N . GLU B 1 300 ? -15.648 -23.922 -12.836 1 96.5 300 GLU B N 1
ATOM 4445 C CA . GLU B 1 300 ? -14.891 -25.094 -13.242 1 96.5 300 GLU B CA 1
ATOM 4446 C C . GLU B 1 300 ? -13.938 -25.547 -12.133 1 96.5 300 GLU B C 1
ATOM 4448 O O . GLU B 1 300 ? -13.266 -24.719 -11.508 1 96.5 300 GLU B O 1
ATOM 4453 N N . HIS B 1 301 ? -13.891 -26.812 -11.852 1 97.75 301 HIS B N 1
ATOM 4454 C CA . HIS B 1 301 ? -13.031 -27.422 -10.836 1 97.75 301 HIS B CA 1
ATOM 4455 C C . HIS B 1 301 ? -12.688 -28.859 -11.188 1 97.75 301 HIS B C 1
ATOM 4457 O O . HIS B 1 301 ? -13.531 -29.75 -11.047 1 97.75 301 HIS B O 1
ATOM 4463 N N . PHE B 1 302 ? -11.461 -29.062 -11.578 1 98.31 302 PHE B N 1
ATOM 4464 C CA . PHE B 1 302 ? -10.961 -30.391 -11.922 1 98.31 302 PHE B CA 1
ATOM 4465 C C . PHE B 1 302 ? -9.977 -30.891 -10.875 1 98.31 302 PHE B C 1
ATOM 4467 O O . PHE B 1 302 ? -9.383 -30.078 -10.141 1 98.31 302 PHE B O 1
ATOM 4474 N N . THR B 1 303 ? -9.805 -32.188 -10.805 1 97.75 303 THR B N 1
ATOM 4475 C CA . THR B 1 303 ? -8.859 -32.75 -9.852 1 97.75 303 THR B CA 1
ATOM 4476 C C . THR B 1 303 ? -8.016 -33.844 -10.523 1 97.75 303 THR B C 1
ATOM 4478 O O . THR B 1 303 ? -8.438 -34.438 -11.516 1 97.75 303 THR B O 1
ATOM 4481 N N . GLU B 1 304 ? -6.871 -33.906 -10.086 1 96.69 304 GLU B N 1
ATOM 4482 C CA . GLU B 1 304 ? -5.938 -34.969 -10.422 1 96.69 304 GLU B CA 1
ATOM 4483 C C . GLU B 1 304 ? -5.219 -35.5 -9.18 1 96.69 304 GLU B C 1
ATOM 4485 O O . GLU B 1 304 ? -4.812 -34.719 -8.32 1 96.69 304 GLU B O 1
ATOM 4490 N N . MET B 1 305 ? -5.129 -36.781 -9.055 1 93.81 305 MET B N 1
ATOM 4491 C CA . MET B 1 305 ? -4.359 -37.375 -7.957 1 93.81 305 MET B CA 1
ATOM 4492 C C . MET B 1 305 ? -2.863 -37.281 -8.242 1 93.81 305 MET B C 1
ATOM 4494 O O . MET B 1 305 ? -2.418 -37.625 -9.336 1 93.81 305 MET B O 1
ATOM 4498 N N . LEU B 1 306 ? -2.162 -36.75 -7.246 1 88.69 306 LEU B N 1
ATOM 4499 C CA . LEU B 1 306 ? -0.712 -36.688 -7.391 1 88.69 306 LEU B CA 1
ATOM 4500 C C . LEU B 1 306 ? -0.063 -38 -6.918 1 88.69 306 LEU B C 1
ATOM 4502 O O . LEU B 1 306 ? -0.517 -38.594 -5.945 1 88.69 306 LEU B O 1
ATOM 4506 N N . LYS B 1 307 ? 0.648 -38.781 -7.82 1 70.25 307 LYS B N 1
ATOM 4507 C CA . LYS B 1 307 ? 1.301 -40.062 -7.531 1 70.25 307 LYS B CA 1
ATOM 4508 C C . LYS B 1 307 ? 2.477 -39.875 -6.578 1 70.25 307 LYS B C 1
ATOM 4510 O O . LYS B 1 307 ? 3.143 -38.844 -6.602 1 70.25 307 LYS B O 1
#

Organism: Danio rerio (NCBI:txid7955)

Nearest PDB structures (foldseek):
  4pvq-assembly1_B  TM=9.685E-01  e=1.625E-45  Homo sapiens
  4et0-assembly1_B  TM=9.594E-01  e=8.808E-46  Homo sapiens
  4zm9-assembly2_D  TM=9.625E-01  e=3.604E-45  Homo sapiens
  3tkj-assembly1_B  TM=9.679E-01  e=4.604E-45  Homo sapiens
  4pvr-assembly1_B  TM=9.739E-01  e=1.474E-44  Homo sapiens

Sequence (614 aa):
MKTVIVVHGGAWSIPDALAESSVAGVKAAARAGDAVLRTGRSAIDAVETAVRCLEDDPTFDAGHGSVLNISGEVELDSIIMDGETLAAGAVASVRNIANPVSLARAVMEKTDHVMLTDRGASMFAEHIGTPVAHDLVTELERKEWEHSKSYPDGVKKFFNTQWGHDTVGAVALDSSGNVACATSTGGIRNKMVGRVGDSPIIGSGGYADNRSGAVSCTGHGESILKVTLARLILFHVEQGKSAVGAAEASLQYMSQRVKGCGGAVLLSSTGDWTASFTTPRMAWASVKEDILHYGLNPKEHFTEMLKMKTVIVVHGGAWSIPDALAESSVAGVKAAARAGDAVLRTGRSAIDAVETAVRCLEDDPTFDAGHGSVLNISGEVELDSIIMDGETLAAGAVASVRNIANPVSLARAVMEKTDHVMLTDRGASMFAEHIGTPVAHDLVTELERKEWEHSKSYPDGVKKFFNTQWGHDTVGAVALDSSGNVACATSTGGIRNKMVGRVGDSPIIGSGGYADNRSGAVSCTGHGESILKVTLARLILFHVEQGKSAVGAAEASLQYMSQRVKGCGGAVLLSSTGDWTASFTTPRMAWASVKEDILHYGLNPKEHFTEMLK

Radius of gyration: 22.81 Å; Cα contacts (8 Å, |Δi|>4): 1870; chains: 2; bounding box: 55×75×61 Å

InterPro domains:
  IPR000246 Peptidase T2, asparaginase 2 [PF01112] (1-291)
  IPR000246 Peptidase T2, asparaginase 2 [PTHR10188] (3-288)
  IPR029055 Nucleophile aminohydrolases, N-terminal [SSF56235] (2-294)
  IPR033844 Asparaginase-like 1, metazoa [cd04702] (2-290)

Solvent-accessible surface area (backbone atoms only — not comparable to full-atom values): 27343 Å² total; per-residue (Å²): 97,80,43,34,28,38,25,37,50,17,21,17,54,72,48,77,91,45,47,63,59,41,42,53,46,20,43,51,15,20,50,51,15,43,55,38,35,73,72,69,39,50,16,56,58,13,18,48,47,18,38,43,50,40,12,67,33,52,90,39,14,25,19,20,36,22,34,37,26,66,82,67,41,58,39,30,26,3,18,28,28,32,8,74,70,42,49,35,7,13,27,34,35,28,56,44,49,51,47,43,44,60,53,3,42,43,34,35,73,74,45,97,48,37,30,26,24,31,71,22,32,42,53,47,35,56,71,76,63,54,70,77,41,88,71,36,59,39,71,66,52,54,52,52,51,56,52,43,66,76,50,69,69,54,65,60,58,51,64,73,33,62,56,66,44,19,25,31,20,14,22,21,33,12,52,88,57,33,22,3,13,20,12,26,17,10,48,48,67,51,34,60,58,33,52,49,62,15,35,37,34,66,27,15,5,21,34,25,28,40,88,43,17,13,16,14,36,28,38,39,30,60,38,33,36,63,57,24,40,23,41,44,23,41,51,35,34,68,71,66,40,50,58,58,56,13,46,51,53,42,50,49,46,35,32,73,69,58,71,28,53,22,27,36,38,39,32,36,56,85,64,50,61,39,76,46,66,71,37,73,20,37,25,28,12,26,34,45,89,54,29,36,34,35,32,38,47,82,92,48,76,46,75,44,80,59,130,95,80,42,33,30,38,25,37,49,17,21,18,54,73,48,77,92,45,48,66,60,40,41,52,45,20,43,52,14,21,52,51,16,42,56,38,35,73,75,68,40,49,17,55,59,13,16,48,48,17,38,43,48,40,14,67,34,52,89,38,14,26,19,20,36,21,34,37,24,67,83,68,41,56,38,29,26,3,16,29,28,32,8,75,70,42,50,36,8,14,26,32,36,28,55,47,48,49,48,44,43,59,53,4,42,45,34,34,73,74,46,96,48,37,30,26,26,32,70,23,31,41,52,48,37,55,73,74,62,54,70,76,40,88,70,35,59,40,73,65,53,53,53,51,50,57,52,42,65,77,50,69,68,56,66,60,57,52,62,70,35,63,51,68,44,18,26,30,21,14,22,22,32,12,52,87,57,34,21,3,14,18,12,26,16,11,48,48,68,52,33,60,58,33,52,49,61,15,34,36,34,66,27,15,6,22,34,27,29,40,90,42,19,13,16,14,36,28,38,39,30,62,37,33,36,61,57,24,40,23,42,44,23,43,51,35,34,68,70,66,41,48,58,59,55,12,46,51,52,42,49,48,46,34,31,73,69,58,71,28,52,23,26,36,39,38,32,37,56,86,63,50,60,37,77,49,66,71,39,71,21,38,24,28,11,27,34,46,88,56,30,36,36,35,32,37,47,82,91,47,77,45,75,44,79,60,130

pLDDT: mean 94.02, std 10.86, range [42.31, 99.0]

Foldseek 3Di:
DWKKKKKWLFFFDDDPVLQVVRQVQQLVLQVQLVVCQVVQHAQLVSFLSSVLSSLQRLSQQQAAVFAAAQVGFWFKKKKKAKQAVRQIFIETGAGQASRRQVLRVCCRPVHPDRYDYYPRSNVVCVVVPGDGHDRRHDPVNSVVLVVCNVVVPDCVCQLPHSPDWRKMKMWMAHPVLIIMIMMMGRDTHHHHRRDGFQRRPELQQWGHHLVQWIKGWHWNRNLSVVLSQHNQLSVVSVVPDANVRSQVVSQVCSCVVPNIWIWMWIATSVGDIDTDTDRQWMWMWMDIPQKIWIDIGPPDIDIDGHD/DWKKKKKWLFFFDDDPVLQVVRQVQQLVLQVQLVVCQVVQHAQQVSFLSSVLSSLQRLSQQQAAVFAAAQVGFWFKKKKKAKQAVRQIFIETGAGQASRRQVLRVCCRPVHPDRYDYYPRSNVVCVVVPGDGHDRRHDPVNSVVLVVCNVPVPDPVCQLPHSDHWRKMKMWMAHPVLIIMIMMMGRDTHHHHRRDGFQRRPELQQWGHHLVFWIKGWHWNRNLSVVLSQHNQLSVVSVVPDANVRSQVVSQVCSCVVPNIWIWMWIATSVGHIDTDTDRQWMWMWMDIPQKIWIDIGPPDIDIDGHD